Protein 4F0Z (pdb70)

B-factor: mean 23.86, std 14.65, range [5.5, 105.27]

Foldseek 3Di:
DPDDDPVDDDQDADAAEPPRQAPPVRAGPLVVLLVNVQSVHHHAQVNLLVLLQLLLVLLLPAFLAAEAEDQAKEAEAAAQQSQLVVVVCVQQDPLVPHAYEYQENLHFLHLRSSSSSSSLSSSCNNCVPRYAYAYALCQADVNCVVTQVCLSCPVRPRNVSVVSSRQSNLSGHAWYCYNVAEIEGAADFAPQPQEVVSSRPDNSNDGDDQDDGSNQRRHEHADPCAVNDPDPPQWDADPPRRGHTHGHNCNLLNSCVSHVHQEYEYENDDDQAQKDFADGRPVHSGGHYMYGHSHACRSVNSNGWHWMWGQHPNDTDTGTDHGDDGDDADPSNDDVCNVCVVVVVVVVVVVVVVVVD/DPLVVLFVDDPVVLVVLVVVVVVLPPPPPQWHALVSVCVDVVCPLPLQSQLLQQVLPPVRPRTHGSSSVSNSCRLVPPPHDPVSVLVVVVSSQCNVPPQKRALVSNLVSVCSVCPVVDDSVRSSVVSQVLQVVLVPPPPRIAGSVSSCVVCVPVD/DDDDDDDDDDDDDDDDDDDADPVDDGDDDD

GO terms:
  GO:0005515 protein binding (F, IPI)
  GO:0033192 calmodulin-dependent protein phosphatase activity (F, IDA)
  GO:0110062 negative regulation of angiotensin-activated signaling pathway (P, IDA)
  GO:0005737 cytoplasm (C, IDA)
  GO:0005886 plasma membrane (C, IDA)
  GO:0019897 extrinsic component of plasma membrane (C, IC)
  GO:0045785 positive regulation of cell adhesion (P, IMP)
  GO:0030335 positive regulation of cell migration (P, IMP)
  GO:0033173 calcineurin-NFAT signaling cascade (P, IMP)
  GO:0051117 ATPase binding (F, IPI)
  GO:0004722 protein serine/threonine phosphatase activity (F, IDA)
  GO:0051592 response to calcium ion (P, IDA)
  GO:0006470 protein dephosphorylation (P, IDA)
  GO:0004722 protein serine/threonine phosphatase activity (F, EXP)
  GO:0005654 nucleoplasm (C, TAS)
  GO:0005829 cytosol (C, TAS)
  GO:0045944 positive regulation of transcription by RNA polymerase II (P, IDA)
  GO:0005955 calcineurin complex (C, IDA)
  GO:0033173 calcineurin-NFAT signaling cascade (P, IDA)
  GO:0042060 wound healing (P, TAS)

Structure (mmCIF, N/CA/C/O backbone):
data_4F0Z
#
_entry.id   4F0Z
#
_cell.length_a   72.691
_cell.length_b   48.976
_cell.length_c   82.442
_cell.angle_alpha   90.00
_cell.angle_beta   104.37
_cell.angle_gamma   90.00
#
_symmetry.space_group_name_H-M   'P 1 21 1'
#
loop_
_entity.id
_entity.type
_entity.pdbx_description
1 polymer 'Serine/threonine-protein phosphatase 2B catalytic subunit alpha isoform'
2 polymer 'Calcineurin subunit B type 1'
3 polymer 'Ankyrin repeat domain-containing protein A238L'
4 non-polymer GLYCEROL
5 non-polymer 'CALCIUM ION'
6 water water
#
loop_
_atom_site.group_PDB
_atom_site.id
_atom_site.type_symbol
_atom_site.label_atom_id
_atom_site.label_alt_id
_atom_site.label_comp_id
_atom_site.label_asym_id
_atom_site.label_entity_id
_atom_site.label_seq_id
_atom_site.pdbx_PDB_ins_code
_atom_site.Cartn_x
_atom_site.Cartn_y
_atom_site.Cartn_z
_atom_site.occupancy
_atom_site.B_iso_or_equiv
_atom_site.auth_seq_id
_atom_site.auth_comp_id
_atom_site.auth_asym_id
_atom_site.auth_atom_id
_atom_site.pdbx_PDB_model_num
ATOM 1 N N . THR A 1 16 ? 31.049 59.833 78.519 1.00 60.64 14 THR A N 1
ATOM 2 C CA . THR A 1 16 ? 30.794 58.845 79.560 1.00 55.30 14 THR A CA 1
ATOM 3 C C . THR A 1 16 ? 31.975 58.783 80.524 1.00 43.95 14 THR A C 1
ATOM 4 O O . THR A 1 16 ? 32.839 59.659 80.505 1.00 41.82 14 THR A O 1
ATOM 14 N N . ASP A 1 17 ? 32.008 57.756 81.371 1.00 33.09 15 ASP A N 1
ATOM 15 C CA . ASP A 1 17 ? 33.114 57.586 82.307 1.00 25.71 15 ASP A CA 1
ATOM 16 C C . ASP A 1 17 ? 33.939 56.342 81.970 1.00 21.03 15 ASP A C 1
ATOM 17 O O . ASP A 1 17 ? 34.723 55.852 82.787 1.00 20.53 15 ASP A O 1
ATOM 26 N N . ARG A 1 18 ? 33.778 55.863 80.744 1.00 19.73 16 ARG A N 1
ATOM 27 C CA . ARG A 1 18 ? 34.524 54.705 80.258 1.00 19.57 16 ARG A CA 1
ATOM 28 C C . ARG A 1 18 ? 36.027 54.971 80.296 1.00 20.27 16 ARG A C 1
ATOM 29 O O . ARG A 1 18 ? 36.497 55.995 79.804 1.00 24.95 16 ARG A O 1
ATOM 50 N N . VAL A 1 19 ? 36.776 54.036 80.870 1.00 14.88 17 VAL A N 1
ATOM 51 C CA . VAL A 1 19 ? 38.160 54.289 81.251 1.00 15.10 17 VAL A CA 1
ATOM 52 C C . VAL A 1 19 ? 39.143 54.067 80.098 1.00 17.85 17 VAL A C 1
ATOM 53 O O . VAL A 1 19 ? 40.053 54.872 79.900 1.00 20.95 17 VAL A O 1
ATOM 66 N N . VAL A 1 20 ? 38.957 52.987 79.343 1.00 17.10 18 VAL A N 1
ATOM 67 C CA . VAL A 1 20 ? 39.925 52.587 78.311 1.00 15.77 18 VAL A CA 1
ATOM 68 C C . VAL A 1 20 ? 39.398 52.796 76.887 1.00 15.94 18 VAL A C 1
ATOM 69 O O . VAL A 1 20 ? 38.661 51.966 76.380 1.00 19.20 18 VAL A O 1
ATOM 82 N N . LYS A 1 21 ? 39.781 53.891 76.233 1.00 16.67 19 LYS A N 1
ATOM 83 C CA . LYS A 1 21 ? 39.370 54.117 74.836 1.00 18.78 19 LYS A CA 1
ATOM 84 C C . LYS A 1 21 ? 40.313 53.456 73.833 1.00 21.48 19 LYS A C 1
ATOM 85 O O . LYS A 1 21 ? 40.122 53.576 72.621 1.00 21.33 19 LYS A O 1
ATOM 104 N N . ALA A 1 22 ? 41.329 52.766 74.337 1.00 19.60 20 ALA A N 1
ATOM 105 C CA . ALA A 1 22 ? 42.302 52.092 73.483 1.00 22.57 20 ALA A CA 1
ATOM 106 C C . ALA A 1 22 ? 41.750 50.814 72.840 1.00 19.71 20 ALA A C 1
ATOM 107 O O . ALA A 1 22 ? 42.456 50.152 72.057 1.00 16.30 20 ALA A O 1
ATOM 114 N N . VAL A 1 23 ? 40.517 50.443 73.195 1.00 15.94 21 VAL A N 1
ATOM 115 C CA . VAL A 1 23 ? 39.812 49.376 72.494 1.00 13.70 21 VAL A CA 1
ATOM 116 C C . VAL A 1 23 ? 38.455 49.888 72.040 1.00 15.97 21 VAL A C 1
ATOM 117 O O . VAL A 1 23 ? 37.841 50.699 72.724 1.00 16.60 21 VAL A O 1
ATOM 130 N N . PRO A 1 24 ? 37.980 49.404 70.888 1.00 16.48 22 PRO A N 1
ATOM 131 C CA . PRO A 1 24 ? 36.677 49.860 70.400 1.00 18.19 22 PRO A CA 1
ATOM 132 C C . PRO A 1 24 ? 35.525 49.372 71.283 1.00 19.59 22 PRO A C 1
ATOM 133 O O . PRO A 1 24 ? 35.629 48.318 71.917 1.00 15.55 22 PRO A O 1
ATOM 144 N N . PHE A 1 25 ? 34.455 50.159 71.341 1.00 20.18 23 PHE A N 1
ATOM 145 C CA . PHE A 1 25 ? 33.250 49.758 72.047 1.00 17.39 23 PHE A CA 1
ATOM 146 C C . PHE A 1 25 ? 32.325 49.144 71.006 1.00 13.62 23 PHE A C 1
ATOM 147 O O . PHE A 1 25 ? 31.976 49.797 70.013 1.00 15.13 23 PHE A O 1
ATOM 164 N N . PRO A 1 26 ? 31.953 47.873 71.189 1.00 14.50 24 PRO A N 1
ATOM 165 C CA . PRO A 1 26 ? 31.150 47.230 70.144 1.00 12.03 24 PRO A CA 1
ATOM 166 C C . PRO A 1 26 ? 29.778 47.896 69.951 1.00 13.23 24 PRO A C 1
ATOM 167 O O . PRO A 1 26 ? 29.183 48.389 70.911 1.00 12.49 24 PRO A O 1
ATOM 178 N N . PRO A 1 27 ? 29.278 47.901 68.710 1.00 10.80 25 PRO A N 1
ATOM 179 C CA . PRO A 1 27 ? 27.932 48.429 68.443 1.00 14.02 25 PRO A CA 1
ATOM 180 C C . PRO A 1 27 ? 26.863 47.580 69.123 1.00 14.62 25 PRO A C 1
ATOM 181 O O . PRO A 1 27 ? 26.977 46.354 69.135 1.00 17.65 25 PRO A O 1
ATOM 192 N N . SER A 1 28 ? 25.863 48.226 69.715 1.00 13.42 26 SER A N 1
ATOM 193 C CA . SER A 1 28 ? 24.755 47.496 70.329 1.00 15.86 26 SER A CA 1
ATOM 194 C C . SER A 1 28 ? 23.594 47.299 69.346 1.00 15.11 26 SER A C 1
ATOM 195 O O . SER A 1 28 ? 22.785 46.381 69.504 1.00 15.16 26 SER A O 1
ATOM 203 N N . HIS A 1 29 ? 23.512 48.156 68.335 1.00 13.81 27 HIS A N 1
ATOM 204 C CA . HIS A 1 29 ? 22.497 48.012 67.297 1.00 14.89 27 HIS A CA 1
ATOM 205 C C . HIS A 1 29 ? 22.584 46.655 66.591 1.00 14.85 27 HIS A C 1
ATOM 206 O O . HIS A 1 29 ? 23.654 46.246 66.132 1.00 14.56 27 HIS A O 1
ATOM 221 N N . ARG A 1 30 ? 21.451 45.966 66.501 1.00 14.81 28 ARG A N 1
ATOM 222 C CA . ARG A 1 30 ? 21.384 44.705 65.774 1.00 14.69 28 ARG A CA 1
ATOM 223 C C . ARG A 1 30 ? 20.934 44.964 64.337 1.00 16.28 28 ARG A C 1
ATOM 224 O O . ARG A 1 30 ? 19.874 45.538 64.107 1.00 15.81 28 ARG A O 1
ATOM 245 N N . LEU A 1 31 ? 21.745 44.546 63.371 1.00 11.52 29 LEU A N 1
ATOM 246 C CA . LEU A 1 31 ? 21.446 44.816 61.977 1.00 12.06 29 LEU A CA 1
ATOM 247 C C . LEU A 1 31 ? 20.110 44.206 61.579 1.00 14.50 29 LEU A C 1
ATOM 248 O O . LEU A 1 31 ? 19.821 43.051 61.897 1.00 13.32 29 LEU A O 1
ATOM 264 N N . THR A 1 32 ? 19.300 44.994 60.873 1.00 14.73 30 THR A N 1
ATOM 265 C CA . THR A 1 32 ? 17.998 44.542 60.399 1.00 14.75 30 THR A CA 1
ATOM 266 C C . THR A 1 32 ? 18.093 43.897 59.022 1.00 14.04 30 THR A C 1
ATOM 267 O O . THR A 1 32 ? 19.135 43.950 58.364 1.00 15.41 30 THR A O 1
ATOM 278 N N . ALA A 1 33 ? 16.991 43.301 58.582 1.00 16.08 31 ALA A N 1
ATOM 279 C CA . ALA A 1 33 ? 16.938 42.659 57.277 1.00 19.09 31 ALA A CA 1
ATOM 280 C C . ALA A 1 33 ? 17.231 43.665 56.168 1.00 19.79 31 ALA A C 1
ATOM 281 O O . ALA A 1 33 ? 17.933 43.353 55.210 1.00 20.35 31 ALA A O 1
ATOM 288 N N . LYS A 1 34 ? 16.699 44.874 56.312 1.00 19.25 32 LYS A N 1
ATOM 289 C CA . LYS A 1 34 ? 16.921 45.940 55.336 1.00 24.30 32 LYS A CA 1
ATOM 290 C C . LYS A 1 34 ? 18.394 46.334 55.242 1.00 22.68 32 LYS A C 1
ATOM 291 O O . LYS A 1 34 ? 18.884 46.706 54.169 1.00 21.54 32 LYS A O 1
ATOM 310 N N . GLU A 1 35 ? 19.104 46.248 56.361 1.00 18.76 33 GLU A N 1
ATOM 311 C CA . GLU A 1 35 ? 20.519 46.592 56.383 1.00 18.14 33 GLU A CA 1
ATOM 312 C C . GLU A 1 35 ? 21.414 45.473 55.857 1.00 21.39 33 GLU A C 1
ATOM 313 O O . GLU A 1 35 ? 22.491 45.740 55.324 1.00 22.94 33 GLU A O 1
ATOM 325 N N . VAL A 1 36 ? 20.975 44.224 56.002 1.00 19.84 34 VAL A N 1
ATOM 326 C CA . VAL A 1 36 ? 21.804 43.071 55.641 1.00 16.26 34 VAL A CA 1
ATOM 327 C C . VAL A 1 36 ? 21.535 42.554 54.216 1.00 19.48 34 VAL A C 1
ATOM 328 O O . VAL A 1 36 ? 22.441 42.043 53.549 1.00 19.95 34 VAL A O 1
ATOM 341 N N . PHE A 1 37 ? 20.297 42.678 53.748 1.00 16.67 35 PHE A N 1
ATOM 342 C CA . PHE A 1 37 ? 19.929 42.138 52.439 1.00 18.98 35 PHE A CA 1
ATOM 343 C C . PHE A 1 37 ? 19.513 43.247 51.499 1.00 21.62 35 PHE A C 1
ATOM 344 O O . PHE A 1 37 ? 18.688 44.098 51.856 1.00 20.35 35 PHE A O 1
ATOM 361 N N . ASP A 1 38 ? 20.063 43.243 50.289 1.00 21.29 36 ASP A N 1
ATOM 362 C CA . ASP A 1 38 ? 19.658 44.253 49.327 1.00 22.40 36 ASP A CA 1
ATOM 363 C C . ASP A 1 38 ? 18.283 43.892 48.764 1.00 26.32 36 ASP A C 1
ATOM 364 O O . ASP A 1 38 ? 17.714 42.850 49.110 1.00 24.00 36 ASP A O 1
ATOM 373 N N . ASN A 1 39 ? 17.741 44.767 47.926 1.00 27.36 37 ASN A N 1
ATOM 374 C CA . ASN A 1 39 ? 16.372 44.612 47.436 1.00 34.13 37 ASN A CA 1
ATOM 375 C C . ASN A 1 39 ? 16.133 43.313 46.680 1.00 32.11 37 ASN A C 1
ATOM 376 O O . ASN A 1 39 ? 14.990 42.882 46.527 1.00 36.27 37 ASN A O 1
ATOM 387 N N . ASP A 1 40 ? 17.209 42.697 46.202 1.00 24.67 38 ASP A N 1
ATOM 388 C CA . ASP A 1 40 ? 17.112 41.477 45.413 1.00 24.95 38 ASP A CA 1
ATOM 389 C C . ASP A 1 40 ? 17.468 40.227 46.216 1.00 25.44 38 ASP A C 1
ATOM 390 O O . ASP A 1 40 ? 17.654 39.150 45.649 1.00 25.67 38 ASP A O 1
ATOM 399 N N . GLY A 1 41 ? 17.558 40.370 47.535 1.00 22.97 39 GLY A N 1
ATOM 400 C CA . GLY A 1 41 ? 17.814 39.228 48.392 1.00 22.34 39 GLY A CA 1
ATOM 401 C C . GLY A 1 41 ? 19.280 38.871 48.534 1.00 20.83 39 GLY A C 1
ATOM 402 O O . GLY A 1 41 ? 19.615 37.849 49.126 1.00 23.73 39 GLY A O 1
ATOM 406 N N . LYS A 1 42 ? 20.166 39.707 48.003 1.00 20.16 40 LYS A N 1
ATOM 407 C CA . LYS A 1 42 ? 21.597 39.445 48.105 1.00 19.40 40 LYS A CA 1
ATOM 408 C C . LYS A 1 42 ? 22.129 39.951 49.444 1.00 20.77 40 LYS A C 1
ATOM 409 O O . LYS A 1 42 ? 21.870 41.091 49.820 1.00 20.85 40 LYS A O 1
ATOM 428 N N . PRO A 1 43 ? 22.865 39.101 50.181 1.00 19.31 41 PRO A N 1
ATOM 429 C CA . PRO A 1 43 ? 23.504 39.590 51.406 1.00 17.34 41 PRO A CA 1
ATOM 430 C C . PRO A 1 43 ? 24.534 40.659 51.090 1.00 16.72 41 PRO A C 1
ATOM 431 O O . PRO A 1 43 ? 25.289 40.533 50.122 1.00 17.34 41 PRO A O 1
ATOM 442 N N . ARG A 1 44 ? 24.551 41.716 51.891 1.00 16.24 42 ARG A N 1
ATOM 443 C CA . ARG A 1 44 ? 25.556 42.759 51.769 1.00 15.85 42 ARG A CA 1
ATOM 444 C C . ARG A 1 44 ? 26.736 42.309 52.604 1.00 16.50 42 ARG A C 1
ATOM 445 O O . ARG A 1 44 ? 26.833 42.614 53.791 1.00 14.06 42 ARG A O 1
ATOM 466 N N . VAL A 1 45 ? 27.624 41.543 51.990 1.00 17.58 43 VAL A N 1
ATOM 467 C CA . VAL A 1 45 ? 28.671 40.901 52.767 1.00 17.46 43 VAL A CA 1
ATOM 468 C C . VAL A 1 45 ? 29.704 41.898 53.294 1.00 17.29 43 VAL A C 1
ATOM 469 O O . VAL A 1 45 ? 30.331 41.643 54.320 1.00 17.27 43 VAL A O 1
ATOM 482 N N . ASP A 1 46 ? 29.862 43.042 52.635 1.00 16.36 44 ASP A N 1
ATOM 483 C CA . ASP A 1 46 ? 30.793 44.050 53.136 1.00 18.27 44 ASP A CA 1
ATOM 484 C C . ASP A 1 46 ? 30.304 44.673 54.455 1.00 16.58 44 ASP A C 1
ATOM 485 O O . ASP A 1 46 ? 31.093 44.870 55.380 1.00 14.72 44 ASP A O 1
ATOM 494 N N . ILE A 1 47 ? 29.012 44.976 54.553 1.00 15.98 45 ILE A N 1
ATOM 495 C CA A ILE A 1 47 ? 28.407 45.472 55.789 0.50 16.11 45 ILE A CA 1
ATOM 496 C CA B ILE A 1 47 ? 28.504 45.509 55.815 0.50 15.01 45 ILE A CA 1
ATOM 497 C C . ILE A 1 47 ? 28.513 44.413 56.878 1.00 13.09 45 ILE A C 1
ATOM 498 O O . ILE A 1 47 ? 28.829 44.690 58.032 1.00 11.83 45 ILE A O 1
ATOM 528 N N . LEU A 1 48 ? 28.217 43.176 56.499 1.00 14.36 46 LEU A N 1
ATOM 529 C CA A LEU A 1 48 ? 28.295 42.049 57.434 0.49 14.27 46 LEU A CA 1
ATOM 530 C CA B LEU A 1 48 ? 28.279 42.068 57.442 0.51 14.23 46 LEU A CA 1
ATOM 531 C C . LEU A 1 48 ? 29.701 41.892 57.985 1.00 13.11 46 LEU A C 1
ATOM 532 O O . LEU A 1 48 ? 29.905 41.763 59.196 1.00 12.33 46 LEU A O 1
ATOM 562 N N . LYS A 1 49 ? 30.687 41.882 57.089 1.00 12.31 47 LYS A N 1
ATOM 563 C CA . LYS A 1 49 ? 32.067 41.764 57.510 1.00 12.02 47 LYS A CA 1
ATOM 564 C C . LYS A 1 49 ? 32.407 42.857 58.515 1.00 11.82 47 LYS A C 1
ATOM 565 O O . LYS A 1 49 ? 32.969 42.586 59.578 1.00 12.06 47 LYS A O 1
ATOM 584 N N . ALA A 1 50 ? 32.090 44.106 58.180 1.00 11.35 48 ALA A N 1
ATOM 585 C CA . ALA A 1 50 ? 32.480 45.215 59.059 1.00 10.78 48 ALA A CA 1
ATOM 586 C C . ALA A 1 50 ? 31.794 45.143 60.430 1.00 10.13 48 ALA A C 1
ATOM 587 O O . ALA A 1 50 ? 32.417 45.387 61.468 1.00 9.67 48 ALA A O 1
ATOM 594 N N . HIS A 1 51 ? 30.507 44.803 60.430 1.00 10.81 49 HIS A N 1
ATOM 595 C CA . HIS A 1 51 ? 29.730 44.759 61.666 1.00 8.76 49 HIS A CA 1
ATOM 596 C C . HIS A 1 51 ? 30.219 43.614 62.553 1.00 10.38 49 HIS A C 1
ATOM 597 O O . HIS A 1 51 ? 30.444 43.801 63.747 1.00 9.80 49 HIS A O 1
ATOM 612 N N . LEU A 1 52 ? 30.419 42.441 61.956 1.00 12.40 50 LEU A N 1
ATOM 613 C CA . LEU A 1 52 ? 30.883 41.281 62.716 1.00 8.67 50 LEU A CA 1
ATOM 614 C C . LEU A 1 52 ? 32.291 41.484 63.271 1.00 11.11 50 LEU A C 1
ATOM 615 O O . LEU A 1 52 ? 32.579 41.070 64.394 1.00 10.16 50 LEU A O 1
ATOM 631 N N . MET A 1 53 ? 33.162 42.154 62.511 1.00 9.81 51 MET A N 1
ATOM 632 C CA . MET A 1 53 ? 34.526 42.413 62.980 1.00 8.80 51 MET A CA 1
ATOM 633 C C . MET A 1 53 ? 34.512 43.355 64.183 1.00 9.42 51 MET A C 1
ATOM 634 O O . MET A 1 53 ? 35.433 43.340 65.003 1.00 11.95 51 MET A O 1
ATOM 648 N N . LYS A 1 54 ? 33.454 44.157 64.295 1.00 8.10 52 LYS A N 1
ATOM 649 C CA . LYS A 1 54 ? 33.264 45.011 65.461 1.00 6.93 52 LYS A CA 1
ATOM 650 C C . LYS A 1 54 ? 32.552 44.308 66.623 1.00 9.58 52 LYS A C 1
ATOM 651 O O . LYS A 1 54 ? 32.208 44.953 67.618 1.00 12.34 52 LYS A O 1
ATOM 670 N N . GLU A 1 55 ? 32.342 42.998 66.492 1.00 9.80 53 GLU A N 1
ATOM 671 C CA . GLU A 1 55 ? 31.552 42.201 67.441 1.00 9.03 53 GLU A CA 1
ATOM 672 C C . GLU A 1 55 ? 30.089 42.634 67.498 1.00 10.24 53 GLU A C 1
ATOM 673 O O . GLU A 1 55 ? 29.402 42.419 68.495 1.00 13.68 53 GLU A O 1
ATOM 685 N N . GLY A 1 56 ? 29.609 43.229 66.415 1.00 9.88 54 GLY A N 1
ATOM 686 C CA . GLY A 1 56 ? 28.211 43.573 66.303 1.00 10.43 54 GLY A CA 1
ATOM 687 C C . GLY A 1 56 ? 27.389 42.334 66.023 1.00 12.23 54 GLY A C 1
ATOM 688 O O . GLY A 1 56 ? 27.879 41.359 65.431 1.00 13.51 54 GLY A O 1
ATOM 692 N N . ARG A 1 57 ? 26.120 42.391 66.414 1.00 11.52 55 ARG A N 1
ATOM 693 C CA . ARG A 1 57 ? 25.196 41.295 66.178 1.00 10.97 55 ARG A CA 1
ATOM 694 C C . ARG A 1 57 ? 24.121 41.655 65.160 1.00 12.28 55 ARG A C 1
ATOM 695 O O . ARG A 1 57 ? 23.869 42.824 64.882 1.00 12.70 55 ARG A O 1
ATOM 716 N N . LEU A 1 58 ? 23.492 40.625 64.610 1.00 13.76 56 LEU A N 1
ATOM 717 C CA . LEU A 1 58 ? 22.339 40.795 63.753 1.00 14.02 56 LEU A CA 1
ATOM 718 C C . LEU A 1 58 ? 21.077 40.615 64.579 1.00 13.89 56 LEU A C 1
ATOM 719 O O . LEU A 1 58 ? 21.111 40.009 65.649 1.00 11.21 56 LEU A O 1
ATOM 735 N N . GLU A 1 59 ? 19.951 41.125 64.094 1.00 13.50 57 GLU A N 1
ATOM 736 C CA . GLU A 1 59 ? 18.679 40.703 64.657 1.00 13.85 57 GLU A CA 1
ATOM 737 C C . GLU A 1 59 ? 18.594 39.186 64.509 1.00 13.79 57 GLU A C 1
ATOM 738 O O . GLU A 1 59 ? 19.086 38.606 63.531 1.00 13.89 57 GLU A O 1
ATOM 750 N N . GLU A 1 60 ? 17.993 38.527 65.486 1.00 14.59 58 GLU A N 1
ATOM 751 C CA . GLU A 1 60 ? 17.948 37.070 65.476 1.00 15.06 58 GLU A CA 1
ATOM 752 C C . GLU A 1 60 ? 17.267 36.544 64.206 1.00 13.54 58 GLU A C 1
ATOM 753 O O . GLU A 1 60 ? 17.729 35.582 63.590 1.00 12.65 58 GLU A O 1
ATOM 765 N N . SER A 1 61 ? 16.195 37.203 63.784 1.00 13.29 59 SER A N 1
ATOM 766 C CA . SER A 1 61 ? 15.469 36.767 62.602 1.00 15.41 59 SER A CA 1
ATOM 767 C C . SER A 1 61 ? 16.353 36.849 61.357 1.00 12.81 59 SER A C 1
ATOM 768 O O . SER A 1 61 ? 16.190 36.069 60.425 1.00 15.52 59 SER A O 1
ATOM 776 N N . VAL A 1 62 ? 17.288 37.791 61.347 1.00 13.16 60 VAL A N 1
ATOM 777 C CA . VAL A 1 62 ? 18.191 37.967 60.208 1.00 10.97 60 VAL A CA 1
ATOM 778 C C . VAL A 1 62 ? 19.252 36.874 60.202 1.00 10.69 60 VAL A C 1
ATOM 779 O O . VAL A 1 62 ? 19.559 36.288 59.157 1.00 10.98 60 VAL A O 1
ATOM 792 N N . ALA A 1 63 ? 19.796 36.574 61.373 1.00 12.78 61 ALA A N 1
ATOM 793 C CA . ALA A 1 63 ? 20.743 35.470 61.497 1.00 12.34 61 ALA A CA 1
ATOM 794 C C . ALA A 1 63 ? 20.072 34.175 61.067 1.00 9.96 61 ALA A C 1
ATOM 795 O O . ALA A 1 63 ? 20.661 33.378 60.339 1.00 11.71 61 ALA A O 1
ATOM 802 N N . LEU A 1 64 ? 18.846 33.943 61.528 1.00 9.48 62 LEU A N 1
ATOM 803 C CA . LEU A 1 64 ? 18.120 32.730 61.148 1.00 11.60 62 LEU A CA 1
ATOM 804 C C . LEU A 1 64 ? 17.920 32.663 59.633 1.00 14.12 62 LEU A C 1
ATOM 805 O O . LEU A 1 64 ? 18.044 31.603 59.019 1.00 12.74 62 LEU A O 1
ATOM 821 N N . ARG A 1 65 ? 17.634 33.806 59.022 1.00 12.83 63 ARG A N 1
ATOM 822 C CA . ARG A 1 65 ? 17.457 33.853 57.572 1.00 12.51 63 ARG A CA 1
ATOM 823 C C . ARG A 1 65 ? 18.738 33.484 56.808 1.00 12.55 63 ARG A C 1
ATOM 824 O O . ARG A 1 65 ? 18.688 32.716 55.858 1.00 13.32 63 ARG A O 1
ATOM 845 N N . ILE A 1 66 ? 19.881 34.032 57.212 1.00 12.58 64 ILE A N 1
ATOM 846 C CA . ILE A 1 66 ? 21.156 33.662 56.606 1.00 8.13 64 ILE A CA 1
ATOM 847 C C . ILE A 1 66 ? 21.429 32.161 56.753 1.00 9.03 64 ILE A C 1
ATOM 848 O O . ILE A 1 66 ? 21.804 31.488 55.788 1.00 10.73 64 ILE A O 1
ATOM 864 N N . ILE A 1 67 ? 21.212 31.631 57.952 1.00 9.27 65 ILE A N 1
ATOM 865 C CA . ILE A 1 67 ? 21.547 30.239 58.221 1.00 10.45 65 ILE A CA 1
ATOM 866 C C . ILE A 1 67 ? 20.649 29.323 57.398 1.00 12.17 65 ILE A C 1
ATOM 867 O O . ILE A 1 67 ? 21.123 28.386 56.749 1.00 11.48 65 ILE A O 1
ATOM 883 N N . THR A 1 68 ? 19.355 29.624 57.384 1.00 11.34 66 THR A N 1
ATOM 884 C CA . THR A 1 68 ? 18.401 28.763 56.693 1.00 10.88 66 THR A CA 1
ATOM 885 C C . THR A 1 68 ? 18.498 28.859 55.174 1.00 11.78 66 THR A C 1
ATOM 886 O O . THR A 1 68 ? 18.356 27.844 54.480 1.00 12.26 66 THR A O 1
ATOM 897 N N . GLU A 1 69 ? 18.758 30.056 54.652 1.00 11.12 67 GLU A N 1
ATOM 898 C CA . GLU A 1 69 ? 18.962 30.213 53.213 1.00 13.40 67 GLU A CA 1
ATOM 899 C C . GLU A 1 69 ? 20.221 29.471 52.757 1.00 13.65 67 GLU A C 1
ATOM 900 O O . GLU A 1 69 ? 20.218 28.802 51.717 1.00 11.27 67 GLU A O 1
ATOM 912 N N . GLY A 1 70 ? 21.300 29.581 53.529 1.00 11.33 68 GLY A N 1
ATOM 913 C CA . GLY A 1 70 ? 22.502 28.829 53.222 1.00 13.26 68 GLY A CA 1
ATOM 914 C C . GLY A 1 70 ? 22.230 27.329 53.232 1.00 13.91 68 GLY A C 1
ATOM 915 O O . GLY A 1 70 ? 22.659 26.598 52.336 1.00 13.07 68 GLY A O 1
ATOM 919 N N . ALA A 1 71 ? 21.531 26.869 54.262 1.00 10.66 69 ALA A N 1
ATOM 920 C CA . ALA A 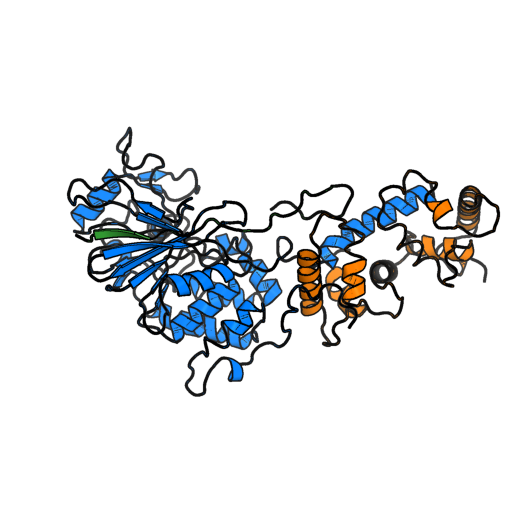1 71 ? 21.167 25.455 54.382 1.00 11.68 69 ALA A CA 1
ATOM 921 C C . ALA A 1 71 ? 20.395 24.971 53.143 1.00 13.62 69 ALA A C 1
ATOM 922 O O . ALA A 1 71 ? 20.612 23.860 52.657 1.00 11.35 69 ALA A O 1
ATOM 929 N N . SER A 1 72 ? 19.490 25.801 52.634 1.00 14.40 70 SER A N 1
ATOM 930 C CA . SER A 1 72 ? 18.688 25.408 51.479 1.00 16.05 70 SER A CA 1
ATOM 931 C C . SER A 1 72 ? 19.557 25.151 50.261 1.00 15.13 70 SER A C 1
ATOM 932 O O . SER A 1 72 ? 19.279 24.250 49.461 1.00 15.63 70 SER A O 1
ATOM 940 N N . ILE A 1 73 ? 20.601 25.953 50.111 1.00 12.57 71 ILE A N 1
ATOM 941 C CA . ILE A 1 73 ? 21.532 25.790 49.002 1.00 13.49 71 ILE A CA 1
ATOM 942 C C . ILE A 1 73 ? 22.369 24.525 49.206 1.00 12.60 71 ILE A C 1
ATOM 943 O O . ILE A 1 73 ? 22.513 23.701 48.296 1.00 11.56 71 ILE A O 1
ATOM 959 N N . LEU A 1 74 ? 22.895 24.358 50.418 1.00 9.81 72 LEU A N 1
ATOM 960 C CA . LEU A 1 74 ? 23.716 23.182 50.745 1.00 8.56 72 LEU A CA 1
ATOM 961 C C . LEU A 1 74 ? 22.948 21.884 50.553 1.00 10.44 72 LEU A C 1
ATOM 962 O O . LEU A 1 74 ? 23.500 20.881 50.097 1.00 12.76 72 LEU A O 1
ATOM 978 N N . ARG A 1 75 ? 21.673 21.915 50.912 1.00 13.43 73 ARG A N 1
ATOM 979 C CA . ARG A 1 75 ? 20.808 20.745 50.835 1.00 15.03 73 ARG A CA 1
ATOM 980 C C . ARG A 1 75 ? 20.666 20.222 49.403 1.00 18.73 73 ARG A C 1
ATOM 981 O O . ARG A 1 75 ? 20.451 19.022 49.208 1.00 22.35 73 ARG A O 1
ATOM 1002 N N . GLN A 1 76 ? 20.815 21.102 48.409 1.00 15.03 74 GLN A N 1
ATOM 1003 C CA . GLN A 1 76 ? 20.710 20.704 47.011 1.00 18.11 74 GLN A CA 1
ATOM 1004 C C . GLN A 1 76 ? 22.013 20.141 46.446 1.00 17.05 74 GLN A C 1
ATOM 1005 O O . GLN A 1 76 ? 22.023 19.599 45.343 1.00 17.33 74 GLN A O 1
ATOM 1019 N N . GLU A 1 77 ? 23.108 20.283 47.186 1.00 12.78 75 GLU A N 1
ATOM 1020 C CA . GLU A 1 77 ? 24.398 19.824 46.708 1.00 11.38 75 GLU A CA 1
ATOM 1021 C C . GLU A 1 77 ? 24.579 18.333 46.955 1.00 11.37 75 GLU A C 1
ATOM 1022 O O . GLU A 1 77 ? 23.935 17.762 47.828 1.00 13.20 75 GLU A O 1
ATOM 1034 N N . LYS A 1 78 ? 25.433 17.705 46.155 1.00 13.27 76 LYS A N 1
ATOM 1035 C CA . LYS A 1 78 ? 25.720 16.281 46.305 1.00 14.49 76 LYS A CA 1
ATOM 1036 C C . LYS A 1 78 ? 26.651 16.046 47.492 1.00 10.69 76 LYS A C 1
ATOM 1037 O O . LYS A 1 78 ? 27.307 16.972 47.960 1.00 11.55 76 LYS A O 1
ATOM 1056 N N . ASN A 1 79 ? 26.696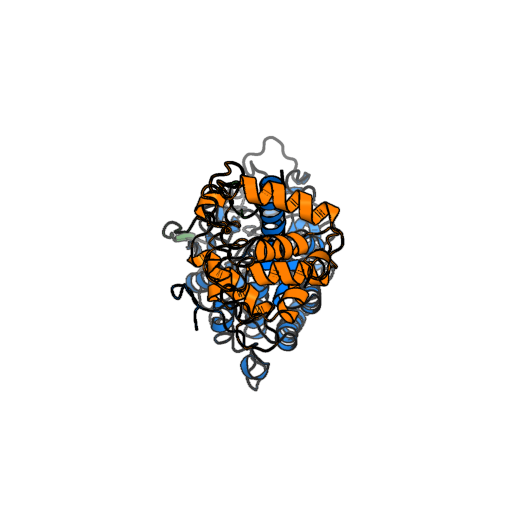 14.807 47.973 1.00 11.19 77 ASN A N 1
ATOM 1057 C CA . ASN A 1 79 ? 27.628 14.408 49.030 1.00 11.96 77 ASN A CA 1
ATOM 1058 C C . ASN A 1 79 ? 29.060 14.714 48.600 1.00 13.02 77 ASN A C 1
ATOM 1059 O O . ASN A 1 79 ? 29.887 15.173 49.397 1.00 11.75 77 ASN A O 1
ATOM 1070 N N . LEU A 1 80 ? 29.341 14.404 47.334 1.00 14.77 78 LEU A N 1
ATOM 1071 C CA . LEU A 1 80 ? 30.662 14.559 46.738 1.00 12.80 78 LEU A CA 1
ATOM 1072 C C . LEU A 1 80 ? 30.584 15.655 45.680 1.00 14.37 78 LEU A C 1
ATOM 1073 O O . LEU A 1 80 ? 29.977 15.470 44.631 1.00 14.37 78 LEU A O 1
ATOM 1089 N N . LEU A 1 81 ? 31.170 16.806 45.974 1.00 12.68 79 LEU A N 1
ATOM 1090 C CA . LEU A 1 81 ? 31.137 17.942 45.063 1.00 14.95 79 LEU A CA 1
ATOM 1091 C C . LEU A 1 81 ? 32.183 17.778 43.979 1.00 15.67 79 LEU A C 1
ATOM 1092 O O . LEU A 1 81 ? 33.243 17.228 44.233 1.00 18.20 79 LEU A O 1
ATOM 1108 N N . ASP A 1 82 ? 31.889 18.265 42.780 1.00 14.51 80 ASP A N 1
ATOM 1109 C CA . ASP A 1 82 ? 32.911 18.415 41.749 1.00 16.60 80 ASP A CA 1
ATOM 1110 C C . ASP A 1 82 ? 33.335 19.878 41.685 1.00 17.57 80 ASP A C 1
ATOM 1111 O O . ASP A 1 82 ? 32.531 20.757 41.386 1.00 17.51 80 ASP A O 1
ATOM 1120 N N . ILE A 1 83 ? 34.596 20.140 41.986 1.00 14.31 81 ILE A N 1
ATOM 1121 C CA . ILE A 1 83 ? 35.102 21.504 42.004 1.00 15.04 81 ILE A CA 1
ATOM 1122 C C . ILE A 1 83 ? 36.376 21.576 41.175 1.00 19.11 81 ILE A C 1
ATOM 1123 O O . ILE A 1 83 ? 37.316 20.836 41.414 1.00 21.07 81 ILE A O 1
ATOM 1139 N N . ASP A 1 84 ? 36.427 22.469 40.201 1.00 23.30 82 ASP A N 1
ATOM 1140 C CA . ASP A 1 84 ? 37.630 22.550 39.388 1.00 25.83 82 ASP A CA 1
ATOM 1141 C C . ASP A 1 84 ? 38.529 23.705 39.788 1.00 20.97 82 ASP A C 1
ATOM 1142 O O . ASP A 1 84 ? 38.080 24.664 40.402 1.00 22.02 82 ASP A O 1
ATOM 1151 N N . ALA A 1 85 ? 39.813 23.586 39.464 1.00 19.11 83 ALA A N 1
ATOM 1152 C CA . ALA A 1 85 ? 40.750 24.679 39.631 1.00 23.45 83 ALA A CA 1
ATOM 1153 C C . ALA A 1 85 ? 40.381 25.760 38.632 1.00 21.22 83 ALA A C 1
ATOM 1154 O O . ALA A 1 85 ? 39.767 25.472 37.603 1.00 18.77 83 ALA A O 1
ATOM 1161 N N . PRO A 1 86 ? 40.743 27.015 38.928 1.00 23.50 84 PRO A N 1
ATOM 1162 C CA . PRO A 1 86 ? 41.475 27.416 40.135 1.00 21.73 84 PRO A CA 1
ATOM 1163 C C . PRO A 1 86 ? 40.604 27.408 41.382 1.00 20.89 84 PRO A C 1
ATOM 1164 O O . PRO A 1 86 ? 39.438 27.778 41.315 1.00 20.71 84 PRO A O 1
ATOM 1175 N N . VAL A 1 87 ? 41.183 27.019 42.511 1.00 16.95 85 VAL A N 1
ATOM 1176 C CA . VAL A 1 87 ? 40.443 27.011 43.760 1.00 13.55 85 VAL A CA 1
ATOM 1177 C C . VAL A 1 87 ? 41.400 27.140 44.945 1.00 11.59 85 VAL A C 1
ATOM 1178 O O . VAL A 1 87 ? 42.538 26.648 44.915 1.00 12.62 85 VAL A O 1
ATOM 1191 N N . THR A 1 88 ? 40.936 27.838 45.975 1.00 12.61 86 THR A N 1
ATOM 1192 C CA . THR A 1 88 ? 41.652 27.924 47.236 1.00 10.58 86 THR A CA 1
ATOM 1193 C C . THR A 1 88 ? 41.009 26.998 48.249 1.00 11.08 86 THR A C 1
ATOM 1194 O O . THR A 1 88 ? 39.823 27.144 48.575 1.00 11.34 86 THR A O 1
ATOM 1205 N N . VAL A 1 89 ? 41.811 26.061 48.751 1.00 10.82 87 VAL A N 1
ATOM 1206 C CA . VAL A 1 89 ? 41.352 25.027 49.663 1.00 9.74 87 VAL A CA 1
ATOM 1207 C C . VAL A 1 89 ? 41.838 25.354 51.066 1.00 10.06 87 VAL A C 1
ATOM 1208 O O . VAL A 1 89 ? 43.020 25.646 51.274 1.00 12.76 87 VAL A O 1
ATOM 1221 N N . CYS A 1 90 ? 40.925 25.290 52.026 1.00 8.93 88 CYS A N 1
ATOM 1222 C CA . CYS A 1 90 ? 41.174 25.774 53.385 1.00 7.73 88 CYS A CA 1
ATOM 1223 C C . CYS A 1 90 ? 40.812 24.716 54.412 1.00 10.12 88 CYS A C 1
ATOM 1224 O O . CYS A 1 90 ? 39.807 24.009 54.261 1.00 9.84 88 CYS A O 1
ATOM 1232 N N . GLY A 1 91 ? 41.620 24.626 55.465 1.00 11.26 89 GLY A N 1
ATOM 1233 C CA . GLY A 1 91 ? 41.373 23.680 56.536 1.00 12.20 89 GLY A CA 1
ATOM 1234 C C . GLY A 1 91 ? 40.693 24.354 57.720 1.00 8.39 89 GLY A C 1
ATOM 1235 O O . GLY A 1 91 ? 39.999 25.364 57.564 1.00 10.39 89 GLY A O 1
ATOM 1239 N N . ASP A 1 92 ? 40.915 23.795 58.905 1.00 9.25 90 ASP A N 1
ATOM 1240 C CA . ASP A 1 92 ? 40.159 24.184 60.099 1.00 7.93 90 ASP A CA 1
ATOM 1241 C C . ASP A 1 92 ? 40.239 25.684 60.381 1.00 8.92 90 ASP A C 1
ATOM 1242 O O . ASP A 1 92 ? 41.300 26.298 60.237 1.00 9.85 90 ASP A O 1
ATOM 1251 N N . ILE A 1 93 ? 39.104 26.257 60.793 1.00 8.42 91 ILE A N 1
ATOM 1252 C CA . ILE A 1 93 ? 39.006 27.665 61.166 1.00 10.21 91 ILE A CA 1
ATOM 1253 C C . ILE A 1 93 ? 38.744 27.813 62.664 1.00 6.94 91 ILE A C 1
ATOM 1254 O O . ILE A 1 93 ? 39.230 28.741 63.310 1.00 11.12 91 ILE A O 1
ATOM 1270 N N . HIS A 1 94 ? 37.932 26.912 63.206 1.00 10.21 92 HIS A N 1
ATOM 1271 C CA . HIS A 1 94 ? 37.657 26.868 64.637 1.00 11.80 92 HIS A CA 1
ATOM 1272 C C . HIS A 1 94 ? 37.352 28.223 65.260 1.00 10.21 92 HIS A C 1
ATOM 1273 O O . HIS A 1 94 ? 37.931 28.606 66.280 1.00 7.86 92 HIS A O 1
ATOM 1288 N N . GLY A 1 95 ? 36.407 28.936 64.660 1.00 8.08 93 GLY A N 1
ATOM 1289 C CA . GLY A 1 95 ? 35.844 30.105 65.305 1.00 9.43 93 GLY A CA 1
ATOM 1290 C C . GLY A 1 95 ? 36.760 31.303 65.370 1.00 7.31 93 GLY A C 1
ATOM 1291 O O . GLY A 1 95 ? 36.435 32.276 66.057 1.00 9.47 93 GLY A O 1
ATOM 1295 N N . GLN A 1 96 ? 37.880 31.249 64.646 1.00 7.58 94 GLN A N 1
ATOM 1296 C CA . GLN A 1 96 ? 38.863 32.335 64.674 1.00 8.94 94 GLN A CA 1
ATOM 1297 C C . GLN A 1 96 ? 38.540 33.333 63.571 1.00 8.95 94 GLN A C 1
ATOM 1298 O O . GLN A 1 96 ? 39.253 33.447 62.553 1.00 8.74 94 GLN A O 1
ATOM 1312 N N . PHE A 1 97 ? 37.459 34.071 63.799 1.00 8.27 95 PHE A N 1
ATOM 1313 C CA . PHE A 1 97 ? 36.886 34.948 62.797 1.00 8.48 95 PHE A CA 1
ATOM 1314 C C . PHE A 1 97 ? 37.893 35.964 62.284 1.00 9.16 95 PHE A C 1
ATOM 1315 O O . PHE A 1 97 ? 37.888 36.302 61.110 1.00 10.14 95 PHE A O 1
ATOM 1332 N N . PHE A 1 98 ? 38.747 36.464 63.169 1.00 9.57 96 PHE A N 1
ATOM 1333 C CA . PHE A 1 98 ? 39.678 37.519 62.785 1.00 9.23 96 PHE A CA 1
ATOM 1334 C C . PHE A 1 98 ? 40.824 36.984 61.951 1.00 11.35 96 PHE A C 1
ATOM 1335 O O . PHE A 1 98 ? 41.429 37.721 61.191 1.00 12.60 96 PHE A O 1
ATOM 1352 N N . ASP A 1 99 ? 41.069 35.682 62.058 1.00 9.25 97 ASP A N 1
ATOM 1353 C CA . ASP A 1 99 ? 41.994 35.004 61.160 1.00 9.37 97 ASP A CA 1
ATOM 1354 C C . ASP A 1 99 ? 41.322 34.624 59.844 1.00 10.61 97 ASP A C 1
ATOM 1355 O O . ASP A 1 99 ? 41.958 34.607 58.792 1.00 9.32 97 ASP A O 1
ATOM 1364 N N . LEU A 1 100 ? 40.030 34.331 59.885 1.00 8.56 98 LEU A N 1
ATOM 1365 C CA . LEU A 1 100 ? 39.303 34.077 58.647 1.00 8.83 98 LEU A CA 1
ATOM 1366 C C . LEU A 1 100 ? 39.376 35.326 57.763 1.00 9.75 98 LEU A C 1
ATOM 1367 O O . LEU A 1 100 ? 39.455 35.216 56.545 1.00 10.66 98 LEU A O 1
ATOM 1383 N N . MET A 1 101 ? 39.380 36.511 58.377 1.00 11.09 99 MET A N 1
ATOM 1384 C CA . MET A 1 101 ? 39.438 37.747 57.599 1.00 12.47 99 MET A CA 1
ATOM 1385 C C . MET A 1 101 ? 40.768 37.831 56.836 1.00 14.48 99 MET A C 1
ATOM 1386 O O . MET A 1 101 ? 40.797 38.196 55.658 1.00 13.73 99 MET A O 1
ATOM 1400 N N . LYS A 1 102 ? 41.859 37.461 57.499 1.00 13.02 100 LYS A N 1
ATOM 1401 C CA . LYS A 1 102 ? 43.165 37.440 56.847 1.00 11.60 100 LYS A CA 1
ATOM 1402 C C . LYS A 1 102 ? 43.243 36.331 55.795 1.00 13.88 100 LYS A C 1
ATOM 1403 O O . LYS A 1 102 ? 43.852 36.513 54.734 1.00 12.81 100 LYS A O 1
ATOM 1422 N N . LEU A 1 103 ? 42.630 35.186 56.097 1.00 11.35 101 LEU A N 1
ATOM 1423 C CA . LEU A 1 103 ? 42.578 34.056 55.175 1.00 11.18 101 LEU A CA 1
ATOM 1424 C C . LEU A 1 103 ? 42.082 34.487 53.787 1.00 10.62 101 LEU A C 1
ATOM 1425 O O . LEU A 1 103 ? 42.676 34.133 52.764 1.00 11.11 101 LEU A O 1
ATOM 1441 N N . PHE A 1 104 ? 41.009 35.268 53.738 1.00 9.73 102 PHE A N 1
ATOM 1442 C CA . PHE A 1 104 ? 40.477 35.696 52.446 1.00 10.23 102 PHE A CA 1
ATOM 1443 C C . PHE A 1 104 ? 41.419 36.670 51.731 1.00 15.39 102 PHE A C 1
ATOM 1444 O O . PHE A 1 104 ? 41.465 36.693 50.503 1.00 15.42 102 PHE A O 1
ATOM 1461 N N . GLU A 1 105 ? 42.182 37.455 52.488 1.00 15.28 103 GLU A N 1
ATOM 1462 C CA . GLU A 1 105 ? 43.186 38.339 51.882 1.00 15.13 103 GLU A CA 1
ATOM 1463 C C . GLU A 1 105 ? 44.323 37.541 51.262 1.00 17.57 103 GLU A C 1
ATOM 1464 O O . GLU A 1 105 ? 44.848 37.900 50.199 1.00 18.08 103 GLU A O 1
ATOM 1476 N N . VAL A 1 106 ? 44.686 36.436 51.904 1.00 13.69 104 VAL A N 1
ATOM 1477 C CA . VAL A 1 106 ? 45.747 35.569 51.401 1.00 15.70 104 VAL A CA 1
ATOM 1478 C C . VAL A 1 106 ? 45.272 34.695 50.226 1.00 14.30 104 VAL A C 1
ATOM 1479 O O . VAL A 1 106 ? 46.014 34.465 49.260 1.00 14.64 104 VAL A O 1
ATOM 1492 N N . GLY A 1 107 ? 44.039 34.210 50.304 1.00 14.42 105 GLY A N 1
ATOM 1493 C CA . GLY A 1 107 ? 43.534 33.258 49.330 1.00 17.06 105 GLY A CA 1
ATOM 1494 C C . GLY A 1 107 ? 42.891 33.870 48.092 1.00 19.04 105 GLY A C 1
ATOM 1495 O O . GLY A 1 107 ? 42.720 33.179 47.080 1.00 17.80 105 GLY A O 1
ATOM 1499 N N . GLY A 1 108 ? 42.527 35.150 48.177 1.00 17.74 106 GLY A N 1
ATOM 1500 C CA . GLY A 1 108 ? 41.851 35.852 47.095 1.00 18.44 106 GLY A CA 1
ATOM 1501 C C . GLY A 1 108 ? 40.410 36.174 47.457 1.00 16.68 106 GLY A C 1
ATOM 1502 O O . GLY A 1 108 ? 39.784 35.426 48.204 1.00 14.77 106 GLY A O 1
ATOM 1506 N N . SER A 1 109 ? 39.873 37.275 46.937 1.00 19.29 107 SER A N 1
ATOM 1507 C CA . SER A 1 109 ? 38.477 37.642 47.223 1.00 21.34 107 SER A CA 1
ATOM 1508 C C . SER A 1 109 ? 37.481 36.609 46.702 1.00 16.20 107 SER A C 1
ATOM 1509 O O . SER A 1 109 ? 37.589 36.156 45.577 1.00 15.68 107 SER A O 1
ATOM 1517 N N . PRO A 1 110 ? 36.484 36.243 47.519 1.00 16.35 108 PRO A N 1
ATOM 1518 C CA . PRO A 1 110 ? 35.528 35.243 47.031 1.00 15.37 108 PRO A CA 1
ATOM 1519 C C . PRO A 1 110 ? 34.710 35.743 45.843 1.00 17.36 108 PRO A C 1
ATOM 1520 O O . PRO A 1 110 ? 34.058 34.944 45.183 1.00 20.32 108 PRO A O 1
ATOM 1531 N N . ALA A 1 111 ? 34.750 37.042 45.563 1.00 20.08 109 ALA A N 1
ATOM 1532 C CA . ALA A 1 111 ? 34.023 37.572 44.409 1.00 20.38 109 ALA A CA 1
ATOM 1533 C C . ALA A 1 111 ? 34.623 37.060 43.108 1.00 22.96 109 ALA A C 1
ATOM 1534 O O . ALA A 1 111 ? 33.953 37.030 42.080 1.00 25.74 109 ALA A O 1
ATOM 1541 N N . ASN A 1 112 ? 35.890 36.664 43.150 1.00 21.55 110 ASN A N 1
ATOM 1542 C CA . ASN A 1 112 ? 36.582 36.219 41.942 1.00 22.02 110 ASN A CA 1
ATOM 1543 C C . ASN A 1 112 ? 37.502 35.020 42.183 1.00 22.46 110 ASN A C 1
ATOM 1544 O O . ASN A 1 112 ? 38.416 34.758 41.406 1.00 25.05 110 ASN A O 1
ATOM 1555 N N . THR A 1 113 ? 37.237 34.281 43.256 1.00 19.38 111 THR A N 1
ATOM 1556 C CA . THR A 1 113 ? 38.053 33.144 43.633 1.00 17.87 111 THR A CA 1
ATOM 1557 C C . THR A 1 113 ? 37.140 32.005 44.080 1.00 16.22 111 THR A C 1
ATOM 1558 O O . THR A 1 113 ? 36.270 32.217 44.919 1.00 16.36 111 THR A O 1
ATOM 1569 N N . ARG A 1 114 ? 37.321 30.815 43.518 1.00 13.62 112 ARG A N 1
ATOM 1570 C CA . ARG A 1 114 ? 36.611 29.633 44.011 1.00 14.73 112 ARG A CA 1
ATOM 1571 C C . ARG A 1 114 ? 37.226 29.194 45.331 1.00 12.77 112 ARG A C 1
ATOM 1572 O O . ARG A 1 114 ? 38.447 29.189 45.478 1.00 12.16 112 ARG A O 1
ATOM 1593 N N . TYR A 1 115 ? 36.378 28.814 46.284 1.00 11.77 113 TYR A N 1
ATOM 1594 C CA . TYR A 1 115 ? 36.834 28.367 47.593 1.00 10.22 113 TYR A CA 1
ATOM 1595 C C . TYR A 1 115 ? 36.282 27.000 47.933 1.00 10.33 113 TYR A C 1
ATOM 1596 O O . TYR A 1 115 ? 35.161 26.670 47.571 1.00 10.91 113 TYR A O 1
ATOM 1614 N N . LEU A 1 116 ? 37.107 26.203 48.605 1.00 8.80 114 LEU A N 1
ATOM 1615 C CA . LEU A 1 116 ? 36.680 24.964 49.246 1.00 9.79 114 LEU A CA 1
ATOM 1616 C C . LEU A 1 116 ? 37.184 24.954 50.678 1.00 11.13 114 LEU A C 1
ATOM 1617 O O . LEU A 1 116 ? 38.393 24.977 50.926 1.00 9.44 114 LEU A O 1
ATOM 1633 N N . PHE A 1 117 ? 36.252 24.936 51.626 1.00 7.90 115 PHE A N 1
ATOM 1634 C CA . PHE A 1 117 ? 36.586 24.822 53.042 1.00 8.10 115 PHE A CA 1
ATOM 1635 C C . PHE A 1 117 ? 36.319 23.397 53.481 1.00 9.42 115 PHE A C 1
ATOM 1636 O O . PHE A 1 117 ? 35.294 22.819 53.116 1.00 7.83 115 PHE A O 1
ATOM 1653 N N . LEU A 1 118 ? 37.231 22.839 54.265 1.00 9.17 116 LEU A N 1
ATOM 1654 C CA . LEU A 1 118 ? 37.153 21.425 54.638 1.00 6.43 116 LEU A CA 1
ATOM 1655 C C . LEU A 1 118 ? 36.492 21.153 55.992 1.00 9.42 116 LEU A C 1
ATOM 1656 O O . LEU A 1 118 ? 36.555 20.025 56.498 1.00 11.18 116 LEU A O 1
ATOM 1672 N N . GLY A 1 119 ? 35.861 22.163 56.578 1.00 8.14 117 GLY A N 1
ATOM 1673 C CA . GLY A 1 119 ? 35.069 21.979 57.776 1.00 7.79 117 GLY A CA 1
ATOM 1674 C C . GLY A 1 119 ? 35.717 22.555 59.022 1.00 9.16 117 GLY A C 1
ATOM 1675 O O . GLY A 1 119 ? 36.730 23.255 58.949 1.00 9.88 117 GLY A O 1
ATOM 1679 N N . ASP A 1 120 ? 35.120 22.252 60.172 1.00 8.58 118 ASP A N 1
ATOM 1680 C CA . ASP A 1 120 ? 35.546 22.790 61.468 1.00 7.29 118 ASP A CA 1
ATOM 1681 C C . ASP A 1 120 ? 35.550 24.329 61.470 1.00 8.90 118 ASP A C 1
ATOM 1682 O O . ASP A 1 120 ? 36.593 24.982 61.648 1.00 9.46 118 ASP A O 1
ATOM 1691 N N . TYR A 1 121 ? 34.355 24.883 61.276 1.00 6.86 119 TYR A N 1
ATOM 1692 C CA . TYR A 1 121 ? 34.101 26.318 61.343 1.00 5.50 119 TYR A CA 1
ATOM 1693 C C . TYR A 1 121 ? 33.978 26.788 62.775 1.00 8.52 119 TYR A C 1
ATOM 1694 O O . TYR A 1 121 ? 34.234 27.958 63.070 1.00 8.20 119 TYR A O 1
ATOM 1712 N N . VAL A 1 122 ? 33.573 25.879 63.663 1.00 8.25 120 VAL A N 1
ATOM 1713 C CA . VAL A 1 122 ? 33.176 26.255 65.010 1.00 9.34 120 VAL A CA 1
ATOM 1714 C C . VAL A 1 122 ? 33.977 25.539 66.088 1.00 12.03 120 VAL A C 1
ATOM 1715 O O . VAL A 1 122 ? 34.744 24.624 65.796 1.00 10.92 120 VAL A O 1
ATOM 1728 N N . ASP A 1 123 ? 33.766 25.994 67.325 1.00 12.20 121 ASP A N 1
ATOM 1729 C CA . ASP A 1 123 ? 34.406 25.493 68.547 1.00 11.22 121 ASP A CA 1
ATOM 1730 C C . ASP A 1 123 ? 35.835 26.006 68.708 1.00 10.35 121 ASP A C 1
ATOM 1731 O O . ASP A 1 123 ? 36.491 26.343 67.737 1.00 9.52 121 ASP A O 1
ATOM 1740 N N . ARG A 1 124 ? 36.280 26.063 69.959 1.00 8.85 122 ARG A N 1
ATOM 1741 C CA . ARG A 1 124 ? 37.623 26.517 70.345 1.00 9.83 122 ARG A CA 1
ATOM 1742 C C . ARG A 1 124 ? 37.751 28.037 70.287 1.00 10.87 122 ARG A C 1
ATOM 1743 O O . ARG A 1 124 ? 37.949 28.680 71.310 1.00 13.68 122 ARG A O 1
ATOM 1764 N N . GLY A 1 125 ? 37.603 28.615 69.105 1.00 8.22 123 GLY A N 1
ATOM 1765 C CA . GLY A 1 125 ? 37.531 30.054 68.980 1.00 8.39 123 GLY A CA 1
ATOM 1766 C C . GLY A 1 125 ? 36.163 30.579 69.393 1.00 9.22 123 GLY A C 1
ATOM 1767 O O . GLY A 1 125 ? 35.142 29.907 69.197 1.00 8.44 123 GLY A O 1
ATOM 1771 N N . TYR A 1 126 ? 36.144 31.792 69.939 1.00 9.20 124 TYR A N 1
ATOM 1772 C CA . TYR A 1 126 ? 34.921 32.358 70.511 1.00 9.89 124 TYR A CA 1
ATOM 1773 C C . TYR A 1 126 ? 34.179 33.299 69.551 1.00 9.23 124 TYR A C 1
ATOM 1774 O O . TYR A 1 126 ? 33.359 34.116 69.990 1.00 9.55 124 TYR A O 1
ATOM 1792 N N . PHE A 1 127 ? 34.484 33.186 68.255 1.00 8.03 125 PHE A N 1
ATOM 1793 C CA . PHE A 1 127 ? 33.760 33.900 67.210 1.00 7.62 125 PHE A CA 1
ATOM 1794 C C . PHE A 1 127 ? 33.225 32.915 66.174 1.00 10.54 125 PHE A C 1
ATOM 1795 O O . PHE A 1 127 ? 33.230 33.181 64.966 1.00 9.24 125 PHE A O 1
ATOM 1812 N N . SER A 1 128 ? 32.745 31.773 66.662 1.00 10.67 126 SER A N 1
ATOM 1813 C CA . SER A 1 128 ? 32.232 30.718 65.793 1.00 8.50 126 SER A CA 1
ATOM 1814 C C . SER A 1 128 ? 30.971 31.136 65.048 1.00 9.22 126 SER A C 1
ATOM 1815 O O . SER A 1 128 ? 30.800 30.787 63.879 1.00 9.38 126 SER A O 1
ATOM 1823 N N . ILE A 1 129 ? 30.075 31.864 65.711 1.00 8.02 127 ILE A N 1
ATOM 1824 C CA . ILE A 1 129 ? 28.822 32.216 65.045 1.00 8.53 127 ILE A CA 1
ATOM 1825 C C . ILE A 1 129 ? 29.089 33.268 63.969 1.00 8.29 127 ILE A C 1
ATOM 1826 O O . ILE A 1 129 ? 28.433 33.289 62.930 1.00 8.80 127 ILE A O 1
ATOM 1842 N N . GLU A 1 130 ? 30.097 34.107 64.189 1.00 10.34 128 GLU A N 1
ATOM 1843 C CA . GLU A 1 130 ? 30.493 35.085 63.172 1.00 9.98 128 GLU A CA 1
ATOM 1844 C C . GLU A 1 130 ? 31.064 34.362 61.951 1.00 10.14 128 GLU A C 1
ATOM 1845 O O . GLU A 1 130 ? 30.763 34.727 60.806 1.00 9.37 128 GLU A O 1
ATOM 1857 N N . CYS A 1 131 ? 31.890 33.340 62.183 1.00 7.29 129 CYS A N 1
ATOM 1858 C CA . CYS A 1 131 ? 32.377 32.521 61.076 1.00 9.22 129 CYS A CA 1
ATOM 1859 C C . CYS A 1 131 ? 31.222 31.903 60.286 1.00 9.21 129 CYS A C 1
ATOM 1860 O O . CYS A 1 131 ? 31.219 31.957 59.063 1.00 8.10 129 CYS A O 1
ATOM 1868 N N . VAL A 1 132 ? 30.255 31.309 60.980 1.00 9.06 130 VAL A N 1
ATOM 1869 C CA . VAL A 1 132 ? 29.131 30.661 60.309 1.00 7.34 130 VAL A CA 1
ATOM 1870 C C . VAL A 1 132 ? 28.298 31.665 59.540 1.00 7.00 130 VAL A C 1
ATOM 1871 O O . VAL A 1 132 ? 27.975 31.455 58.371 1.00 7.86 130 VAL A O 1
ATOM 1884 N N . LEU A 1 133 ? 27.957 32.775 60.176 1.00 8.14 131 LEU A N 1
ATOM 1885 C CA . LEU A 1 133 ? 27.115 33.757 59.509 1.00 8.37 131 LEU A CA 1
ATOM 1886 C C . LEU A 1 133 ? 27.797 34.326 58.257 1.00 8.62 131 LEU A C 1
ATOM 1887 O O . LEU A 1 133 ? 27.170 34.506 57.217 1.00 10.76 131 LEU A O 1
ATOM 1903 N N . TYR A 1 134 ? 29.084 34.631 58.350 1.00 7.09 132 TYR A N 1
ATOM 1904 C CA . TYR A 1 134 ? 29.774 35.235 57.229 1.00 8.18 132 TYR A CA 1
ATOM 1905 C C . TYR A 1 134 ? 29.947 34.231 56.077 1.00 8.60 132 TYR A C 1
ATOM 1906 O O . TYR A 1 134 ? 29.695 34.570 54.929 1.00 9.98 132 TYR A O 1
ATOM 1924 N N . LEU A 1 135 ? 30.370 33.009 56.391 1.00 9.36 133 LEU A N 1
ATOM 1925 C CA . LEU A 1 135 ? 30.541 31.982 55.368 1.00 8.16 133 LEU A CA 1
ATOM 1926 C C . LEU A 1 135 ? 29.206 31.607 54.720 1.00 8.90 133 LEU A C 1
ATOM 1927 O O . LEU A 1 135 ? 29.148 31.409 53.506 1.00 10.20 133 LEU A O 1
ATOM 1943 N N . TRP A 1 136 ? 28.144 31.521 55.520 1.00 9.88 134 TRP A N 1
ATOM 1944 C CA . TRP A 1 136 ? 26.823 31.231 54.973 1.00 8.81 134 TRP A CA 1
ATOM 1945 C C . TRP A 1 136 ? 26.352 32.375 54.076 1.00 10.98 134 TRP A C 1
ATOM 1946 O O . TRP A 1 136 ? 25.765 32.132 53.024 1.00 12.54 134 TRP A O 1
ATOM 1967 N N . ALA A 1 137 ? 26.605 33.618 54.478 1.00 8.03 135 ALA A N 1
ATOM 1968 C CA . ALA A 1 137 ? 26.269 34.755 53.628 1.00 10.35 135 ALA A CA 1
ATOM 1969 C C . ALA A 1 137 ? 27.022 34.689 52.300 1.00 12.18 135 ALA A C 1
ATOM 1970 O O . ALA A 1 137 ? 26.461 34.970 51.231 1.00 11.35 135 ALA A O 1
ATOM 1977 N N . LEU A 1 138 ? 28.300 34.328 52.365 1.00 8.90 136 LEU A N 1
ATOM 1978 C CA . LEU A 1 138 ? 29.100 34.188 51.159 1.00 11.83 136 LEU A CA 1
ATOM 1979 C C . LEU A 1 138 ? 28.574 33.050 50.281 1.00 12.73 136 LEU A C 1
ATOM 1980 O O . LEU A 1 138 ? 28.615 33.147 49.052 1.00 12.17 136 LEU A O 1
ATOM 1996 N N . LYS A 1 139 ? 28.096 31.974 50.907 1.00 10.64 137 LYS A N 1
ATOM 1997 C CA . LYS A 1 139 ? 27.534 30.848 50.159 1.00 8.76 137 LYS A CA 1
ATOM 1998 C C . LYS A 1 139 ? 26.281 31.282 49.394 1.00 11.50 137 LYS A C 1
ATOM 1999 O O . LYS A 1 139 ? 26.087 30.897 48.239 1.00 13.01 137 LYS A O 1
ATOM 2018 N N . ILE A 1 140 ? 25.450 32.102 50.033 1.00 9.46 138 ILE A N 1
ATOM 2019 C CA . ILE A 1 140 ? 24.242 32.625 49.403 1.00 10.16 138 ILE A CA 1
ATOM 2020 C C . ILE A 1 140 ? 24.601 33.500 48.208 1.00 12.79 138 ILE A C 1
ATOM 2021 O O . ILE A 1 140 ? 23.966 33.434 47.147 1.00 14.10 138 ILE A O 1
ATOM 2037 N N . LEU A 1 141 ? 25.628 34.323 48.387 1.00 12.88 139 LEU A N 1
ATOM 2038 C CA . LEU A 1 141 ? 26.055 35.262 47.361 1.00 13.81 139 LEU A CA 1
ATOM 2039 C C . LEU A 1 141 ? 26.782 34.563 46.216 1.00 14.98 139 LEU A C 1
ATOM 2040 O O . LEU A 1 141 ? 26.618 34.938 45.051 1.00 14.89 139 LEU A O 1
ATOM 2056 N N . TYR A 1 142 ? 27.577 33.550 46.551 1.00 10.88 140 TYR A N 1
ATOM 2057 C CA . TYR A 1 142 ? 28.430 32.871 45.582 1.00 13.68 140 TYR A CA 1
ATOM 2058 C C . TYR A 1 142 ? 28.183 31.365 45.614 1.00 14.20 140 TYR A C 1
ATOM 2059 O O . TYR A 1 142 ? 29.100 30.582 45.911 1.00 16.63 140 TYR A O 1
ATOM 2077 N N . PRO A 1 143 ? 26.942 30.944 45.322 1.00 12.20 141 PRO A N 1
ATOM 2078 C CA . PRO A 1 143 ? 26.563 29.541 45.520 1.00 13.56 141 PRO A CA 1
ATOM 2079 C C . PRO A 1 143 ? 27.331 28.555 44.644 1.00 15.09 141 PRO A C 1
ATOM 2080 O O . PRO A 1 143 ? 27.465 27.389 45.036 1.00 18.14 141 PRO A O 1
ATOM 2091 N N . LYS A 1 144 ? 27.850 29.015 43.507 1.00 14.32 142 LYS A N 1
ATOM 2092 C CA . LYS A 1 144 ? 28.551 28.133 42.572 1.00 17.13 142 LYS A CA 1
ATOM 2093 C C . LYS A 1 144 ? 30.082 28.205 42.630 1.00 17.37 142 LYS A C 1
ATOM 2094 O O . LYS A 1 144 ? 30.766 27.508 41.870 1.00 17.97 142 LYS A O 1
ATOM 2113 N N . THR A 1 145 ? 30.625 29.031 43.523 1.00 16.38 143 THR A N 1
ATOM 2114 C CA . THR A 1 145 ? 32.072 29.190 43.613 1.00 14.85 143 THR A CA 1
ATOM 2115 C C . THR A 1 145 ? 32.652 29.041 45.025 1.00 12.66 143 THR A C 1
ATOM 2116 O O . THR A 1 145 ? 33.840 28.787 45.177 1.00 15.16 143 THR A O 1
ATOM 2127 N N . LEU A 1 146 ? 31.823 29.194 46.052 1.00 10.89 144 LEU A N 1
ATOM 2128 C CA . LEU A 1 146 ? 32.281 29.017 47.421 1.00 12.37 144 LEU A CA 1
ATOM 2129 C C . LEU A 1 146 ? 31.649 27.761 47.989 1.00 11.05 144 LEU A C 1
ATOM 2130 O O . LEU A 1 146 ? 30.428 27.643 48.026 1.00 12.39 144 LEU A O 1
ATOM 2146 N N . PHE A 1 147 ? 32.489 26.827 48.424 1.00 9.22 145 PHE A N 1
ATOM 2147 C CA . PHE A 1 147 ? 32.018 25.527 48.873 1.00 11.68 145 PHE A CA 1
ATOM 2148 C C . PHE A 1 147 ? 32.479 25.204 50.292 1.00 10.08 145 PHE A C 1
ATOM 2149 O O . PHE A 1 147 ? 33.591 25.552 50.704 1.00 11.08 145 PHE A O 1
ATOM 2166 N N . LEU A 1 148 ? 31.590 24.535 51.024 1.00 8.78 146 LEU A N 1
ATOM 2167 C CA . LEU A 1 148 ? 31.764 24.231 52.431 1.00 10.37 146 LEU A CA 1
ATOM 2168 C C . LEU A 1 148 ? 31.504 22.747 52.642 1.00 8.25 146 LEU A C 1
ATOM 2169 O O . LEU A 1 148 ? 30.432 22.236 52.266 1.00 9.22 146 LEU A O 1
ATOM 2185 N N . LEU A 1 149 ? 32.474 22.056 53.238 1.00 7.22 147 LEU A N 1
ATOM 2186 C CA . LEU A 1 149 ? 32.304 20.678 53.672 1.00 9.61 147 LEU A CA 1
ATOM 2187 C C . LEU A 1 149 ? 32.080 20.597 55.163 1.00 7.41 147 LEU A C 1
ATOM 2188 O O . LEU A 1 149 ? 32.339 21.550 55.907 1.00 8.86 147 LEU A O 1
ATOM 2204 N N . ARG A 1 150 ? 31.608 19.442 55.597 1.00 8.89 148 ARG A N 1
ATOM 2205 C CA . ARG A 1 150 ? 31.382 19.192 57.007 1.00 7.53 148 ARG A CA 1
ATOM 2206 C C . ARG A 1 150 ? 32.660 18.703 57.671 1.00 6.39 148 ARG A C 1
ATOM 2207 O O . ARG A 1 150 ? 33.369 17.848 57.132 1.00 10.02 148 ARG A O 1
ATOM 2228 N N . GLY A 1 151 ? 32.945 19.238 58.852 1.00 7.89 149 GLY A N 1
ATOM 2229 C CA . GLY A 1 151 ? 34.004 18.710 59.696 1.00 8.05 149 GLY A CA 1
ATOM 2230 C C . GLY A 1 151 ? 33.418 18.012 60.910 1.00 8.43 149 GLY A C 1
ATOM 2231 O O . GLY A 1 151 ? 32.206 18.021 61.110 1.00 8.99 149 GLY A O 1
ATOM 2235 N N . ASN A 1 152 ? 34.253 17.403 61.744 1.00 7.17 150 ASN A N 1
ATOM 2236 C CA . ASN A 1 152 ? 33.701 16.645 62.855 1.00 7.42 150 ASN A CA 1
ATOM 2237 C C . ASN A 1 152 ? 33.063 17.527 63.930 1.00 7.39 150 ASN A C 1
ATOM 2238 O O . ASN A 1 152 ? 32.259 17.042 64.716 1.00 10.45 150 ASN A O 1
ATOM 2249 N N . HIS A 1 153 ? 33.422 18.809 63.975 1.00 7.02 151 HIS A N 1
ATOM 2250 C CA . HIS A 1 153 ? 32.814 19.728 64.932 1.00 8.08 151 HIS A CA 1
ATOM 2251 C C . HIS A 1 153 ? 31.445 20.256 64.491 1.00 10.61 151 HIS A C 1
ATOM 2252 O O . HIS A 1 153 ? 30.722 20.829 65.300 1.00 9.56 151 HIS A O 1
ATOM 2267 N N . GLU A 1 154 ? 31.085 20.070 63.226 1.00 8.49 152 GLU A N 1
ATOM 2268 C CA . GLU A 1 154 ? 29.780 20.519 62.755 1.00 7.13 152 GLU A CA 1
ATOM 2269 C C . GLU A 1 154 ? 28.712 19.493 63.121 1.00 7.18 152 GLU A C 1
ATOM 2270 O O . GLU A 1 154 ? 28.105 18.849 62.253 1.00 6.98 152 GLU A O 1
ATOM 2282 N N . CYS A 1 155 ? 28.491 19.342 64.422 1.00 8.93 153 CYS A N 1
ATOM 2283 C CA . CYS A 1 155 ? 27.467 18.431 64.913 1.00 11.06 153 CYS A CA 1
ATOM 2284 C C . CYS A 1 155 ? 26.996 18.849 66.301 1.00 11.23 153 CYS A C 1
ATOM 2285 O O . CYS A 1 155 ? 27.583 19.729 66.926 1.00 9.16 153 CYS A O 1
ATOM 2293 N N . ARG A 1 156 ? 25.910 18.234 66.755 1.00 8.16 154 ARG A N 1
ATOM 2294 C CA . ARG A 1 156 ? 25.340 18.521 68.066 1.00 8.41 154 ARG A CA 1
ATOM 2295 C C . ARG A 1 156 ? 26.265 18.050 69.193 1.00 10.39 154 ARG A C 1
ATOM 2296 O O . ARG A 1 156 ? 26.475 18.752 70.175 1.00 12.03 154 ARG A O 1
ATOM 2317 N N . HIS A 1 157 ? 26.809 16.850 69.046 1.00 10.21 155 HIS A N 1
ATOM 2318 C CA . HIS A 1 157 ? 27.590 16.234 70.113 1.00 14.38 155 HIS A CA 1
ATOM 2319 C C . HIS A 1 157 ? 28.779 17.109 70.527 1.00 12.69 155 HIS A C 1
ATOM 2320 O O . HIS A 1 157 ? 28.949 17.413 71.696 1.00 15.51 155 HIS A O 1
ATOM 2335 N N . LEU A 1 158 ? 29.599 17.523 69.569 1.00 10.03 156 LEU A N 1
ATOM 2336 C CA . LEU A 1 158 ? 30.778 18.305 69.900 1.00 8.47 156 LEU A CA 1
ATOM 2337 C C . LEU A 1 158 ? 30.440 19.745 70.304 1.00 9.44 156 LEU A C 1
ATOM 2338 O O . LEU A 1 158 ? 31.087 20.312 71.177 1.00 11.87 156 LEU A O 1
ATOM 2354 N N . THR A 1 159 ? 29.436 20.340 69.669 1.00 9.54 157 THR A N 1
ATOM 2355 C CA . THR A 1 159 ? 29.135 21.750 69.926 1.00 7.95 157 THR A CA 1
ATOM 2356 C C . THR A 1 159 ? 28.495 21.958 71.314 1.00 9.08 157 THR A C 1
ATOM 2357 O O . THR A 1 159 ? 28.561 23.054 71.886 1.00 9.14 157 THR A O 1
ATOM 2368 N N . GLU A 1 160 ? 27.877 20.915 71.852 1.00 10.58 158 GLU A N 1
ATOM 2369 C CA . GLU A 1 160 ? 27.359 20.967 73.216 1.00 13.17 158 GLU A CA 1
ATOM 2370 C C . GLU A 1 160 ? 28.477 20.719 74.235 1.00 15.26 158 GLU A C 1
ATOM 2371 O O . GLU A 1 160 ? 28.426 21.219 75.358 1.00 19.39 158 GLU A O 1
ATOM 2383 N N . TYR A 1 161 ? 29.498 19.968 73.839 1.00 14.63 159 TYR A N 1
ATOM 2384 C CA . TYR A 1 161 ? 30.627 19.672 74.733 1.00 15.17 159 TYR A CA 1
ATOM 2385 C C . TYR A 1 161 ? 31.603 20.853 74.769 1.00 15.39 159 TYR A C 1
ATOM 2386 O O . TYR A 1 161 ? 32.034 21.309 75.834 1.00 16.56 159 TYR A O 1
ATOM 2404 N N . PHE A 1 162 ? 31.941 21.346 73.586 1.00 9.10 160 PHE A N 1
ATOM 2405 C CA . PHE A 1 162 ? 32.771 22.535 73.457 1.00 10.36 160 PHE A CA 1
ATOM 2406 C C . PHE A 1 162 ? 31.861 23.764 73.598 1.00 15.24 160 PHE A C 1
ATOM 2407 O O . PHE A 1 162 ? 30.808 23.670 74.226 1.00 18.00 160 PHE A O 1
ATOM 2424 N N . THR A 1 163 ? 32.228 24.910 73.033 1.00 11.69 161 THR A N 1
ATOM 2425 C CA . THR A 1 163 ? 31.538 26.137 73.423 1.00 10.04 161 THR A CA 1
ATOM 2426 C C . THR A 1 163 ? 30.544 26.730 72.417 1.00 9.04 161 THR A C 1
ATOM 2427 O O . THR A 1 163 ? 29.943 27.763 72.705 1.00 12.60 161 THR A O 1
ATOM 2438 N N . PHE A 1 164 ? 30.340 26.101 71.262 1.00 11.07 162 PHE A N 1
ATOM 2439 C CA . PHE A 1 164 ? 29.479 26.725 70.250 1.00 8.30 162 PHE A CA 1
ATOM 2440 C C . PHE A 1 164 ? 28.040 26.894 70.732 1.00 8.35 162 PHE A C 1
ATOM 2441 O O . PHE A 1 164 ? 27.414 27.916 70.464 1.00 8.60 162 PHE A O 1
ATOM 2458 N N . LYS A 1 165 ? 27.519 25.917 71.462 1.00 11.42 163 LYS A N 1
ATOM 2459 C CA . LYS A 1 165 ? 26.124 26.004 71.885 1.00 10.74 163 LYS A CA 1
ATOM 2460 C C . LYS A 1 165 ? 25.974 27.163 72.872 1.00 11.10 163 LYS A C 1
ATOM 2461 O O . LYS A 1 165 ? 25.022 27.943 72.796 1.00 11.49 163 LYS A O 1
ATOM 2480 N N . GLN A 1 166 ? 26.935 27.284 73.787 1.00 10.91 164 GLN A N 1
ATOM 2481 C CA . GLN A 1 166 ? 26.911 28.370 74.759 1.00 10.10 164 GLN A CA 1
ATOM 2482 C C . GLN A 1 166 ? 27.083 29.704 74.036 1.00 11.73 164 GLN A C 1
ATOM 2483 O O . GLN A 1 166 ? 26.452 30.686 74.391 1.00 13.17 164 GLN A O 1
ATOM 2497 N N . GLU A 1 167 ? 27.939 29.732 73.014 1.00 7.69 165 GLU A N 1
ATOM 2498 C CA . GLU A 1 167 ? 28.169 30.955 72.248 1.00 8.26 165 GLU A CA 1
ATOM 2499 C C . GLU A 1 167 ? 26.861 31.452 71.633 1.00 10.68 165 GLU A C 1
ATOM 2500 O O . GLU A 1 167 ? 26.518 32.641 71.719 1.00 10.73 165 GLU A O 1
ATOM 2512 N N . CYS A 1 168 ? 26.131 30.533 71.007 1.00 10.15 166 CYS A N 1
ATOM 2513 C CA . CYS A 1 168 ? 24.840 30.864 70.433 1.00 10.38 166 CYS A CA 1
ATOM 2514 C C . CYS A 1 168 ? 23.870 31.348 71.504 1.00 10.28 166 CYS A C 1
ATOM 2515 O O . CYS A 1 168 ? 23.123 32.294 71.268 1.00 12.07 166 CYS A O 1
ATOM 2523 N N . LYS A 1 169 ? 23.873 30.689 72.663 1.00 9.74 167 LYS A N 1
ATOM 2524 C CA . LYS A 1 169 ? 22.966 31.041 73.760 1.00 11.34 167 LYS A CA 1
ATOM 2525 C C . LYS A 1 169 ? 23.176 32.482 74.228 1.00 14.13 167 LYS A C 1
ATOM 2526 O O . LYS A 1 169 ? 22.207 33.220 74.485 1.00 13.71 167 LYS A O 1
ATOM 2545 N N . ILE A 1 170 ? 24.437 32.875 74.357 1.00 14.05 168 ILE A N 1
ATOM 2546 C CA . ILE A 1 170 ? 24.781 34.192 74.908 1.00 14.51 168 ILE A CA 1
ATOM 2547 C C . ILE A 1 170 ? 24.635 35.303 73.872 1.00 14.08 168 ILE A C 1
ATOM 2548 O O . ILE A 1 170 ? 24.135 36.397 74.178 1.00 15.27 168 ILE A O 1
ATOM 2564 N N . LYS A 1 171 ? 25.036 35.031 72.638 1.00 11.10 169 LYS A N 1
ATOM 2565 C CA . LYS A 1 171 ? 25.001 36.057 71.604 1.00 12.03 169 LYS A CA 1
ATOM 2566 C C . LYS A 1 171 ? 23.650 36.159 70.913 1.00 13.67 169 LYS A C 1
ATOM 2567 O O . LYS A 1 171 ? 23.208 37.254 70.550 1.00 16.65 169 LYS A O 1
ATOM 2586 N N . TYR A 1 172 ? 23.002 35.012 70.733 1.00 12.82 170 TYR A N 1
ATOM 2587 C CA . TYR A 1 172 ? 21.726 34.931 70.042 1.00 11.69 170 TYR A CA 1
ATOM 2588 C C . TYR A 1 172 ? 20.745 34.148 70.920 1.00 13.01 170 TYR A C 1
ATOM 2589 O O . TYR A 1 172 ? 20.372 34.605 72.004 1.00 13.60 170 TYR A O 1
ATOM 2607 N N . SER A 1 173 ? 20.347 32.968 70.474 1.00 10.61 171 SER A N 1
ATOM 2608 C CA . SER A 1 173 ? 19.595 32.056 71.309 1.00 11.53 171 SER A CA 1
ATOM 2609 C C . SER A 1 173 ? 19.759 30.641 70.781 1.00 11.09 171 SER A C 1
ATOM 2610 O O . SER A 1 173 ? 20.367 30.424 69.722 1.00 11.69 171 SER A O 1
ATOM 2618 N N . GLU A 1 174 ? 19.208 29.674 71.507 1.00 8.65 172 GLU A N 1
ATOM 2619 C CA . GLU A 1 174 ? 19.253 28.285 71.063 1.00 10.34 172 GLU A CA 1
ATOM 2620 C C . GLU A 1 174 ? 18.506 28.079 69.730 1.00 8.37 172 GLU A C 1
ATOM 2621 O O . GLU A 1 174 ? 18.718 27.091 69.037 1.00 8.21 172 GLU A O 1
ATOM 2633 N N . ARG A 1 175 ? 17.631 29.007 69.352 1.00 10.78 173 ARG A N 1
ATOM 2634 C CA . ARG A 1 175 ? 17.005 28.929 68.032 1.00 9.59 173 ARG A CA 1
ATOM 2635 C C . ARG A 1 175 ? 18.055 29.026 66.927 1.00 7.27 173 ARG A C 1
ATOM 2636 O O . ARG A 1 175 ? 17.994 28.299 65.944 1.00 9.27 173 ARG A O 1
ATOM 2657 N N . VAL A 1 176 ? 19.012 29.928 67.097 1.00 8.45 174 VAL A N 1
ATOM 2658 C CA . VAL A 1 176 ? 20.104 30.057 66.134 1.00 7.78 174 VAL A CA 1
ATOM 2659 C C . VAL A 1 176 ? 20.982 28.798 66.145 1.00 10.03 174 VAL A C 1
ATOM 2660 O O . VAL A 1 176 ? 21.396 28.302 65.096 1.00 9.90 174 VAL A O 1
ATOM 2673 N N . TYR A 1 177 ? 21.249 28.264 67.335 1.00 9.17 175 TYR A N 1
ATOM 2674 C CA . TYR A 1 177 ? 21.988 27.018 67.447 1.00 9.05 175 TYR A CA 1
ATOM 2675 C C . TYR A 1 177 ? 21.318 25.883 66.665 1.00 10.01 175 TYR A C 1
ATOM 2676 O O . TYR A 1 177 ? 21.982 25.170 65.923 1.00 8.61 175 TYR A O 1
ATOM 2694 N N . ASP A 1 178 ? 20.010 25.719 66.851 1.00 8.38 176 ASP A N 1
ATOM 2695 C CA . ASP A 1 178 ? 19.254 24.636 66.205 1.00 7.43 176 ASP A CA 1
ATOM 2696 C C . ASP A 1 178 ? 19.269 24.803 64.684 1.00 9.72 176 ASP A C 1
ATOM 2697 O O . ASP A 1 178 ? 19.350 23.828 63.930 1.00 10.92 176 ASP A O 1
ATOM 2706 N N . ALA A 1 179 ? 19.171 26.050 64.232 1.00 8.32 177 ALA A N 1
ATOM 2707 C CA . ALA A 1 179 ? 19.236 26.335 62.805 1.00 9.64 177 ALA A CA 1
ATOM 2708 C C . ALA A 1 179 ? 20.597 25.927 62.250 1.00 8.13 177 ALA A C 1
ATOM 2709 O O . ALA A 1 179 ? 20.690 25.348 61.163 1.00 10.18 177 ALA A O 1
ATOM 2716 N N . CYS A 1 180 ? 21.652 26.224 62.997 1.00 10.45 178 CYS A N 1
ATOM 2717 C CA . CYS A 1 180 ? 22.994 25.789 62.605 1.00 8.69 178 CYS A CA 1
ATOM 2718 C C . CYS A 1 180 ? 23.095 24.272 62.568 1.00 7.78 178 CYS A C 1
ATOM 2719 O O . CYS A 1 180 ? 23.725 23.728 61.680 1.00 7.56 178 CYS A O 1
ATOM 2727 N N . MET A 1 181 ? 22.491 23.576 63.533 1.00 8.85 179 MET A N 1
ATOM 2728 C CA . MET A 1 181 ? 22.595 22.114 63.554 1.00 7.88 179 MET A CA 1
ATOM 2729 C C . MET A 1 181 ? 21.962 21.501 62.303 1.00 10.83 179 MET A C 1
ATOM 2730 O O . MET A 1 181 ? 22.532 20.588 61.711 1.00 9.86 179 MET A O 1
ATOM 2744 N N . ASP A 1 182 ? 20.815 22.033 61.883 1.00 8.85 180 ASP A N 1
ATOM 2745 C CA A ASP A 1 182 ? 20.152 21.574 60.666 0.66 8.71 180 ASP A CA 1
ATOM 2746 C CA B ASP A 1 182 ? 20.155 21.560 60.672 0.34 8.97 180 ASP A CA 1
ATOM 2747 C C . ASP A 1 182 ? 20.986 21.905 59.443 1.00 8.65 180 ASP A C 1
ATOM 2748 O O . ASP A 1 182 ? 21.122 21.098 58.533 1.00 9.74 180 ASP A O 1
ATOM 2764 N N . ALA A 1 183 ? 21.540 23.108 59.429 1.00 9.21 181 ALA A N 1
ATOM 2765 C CA . ALA A 1 183 ? 22.393 23.543 58.330 1.00 9.10 181 ALA A CA 1
ATOM 2766 C C . ALA A 1 183 ? 23.630 22.637 58.210 1.00 9.72 181 ALA A C 1
ATOM 2767 O O . ALA A 1 183 ? 24.031 22.251 57.112 1.00 9.19 181 ALA A O 1
ATOM 2774 N N . PHE A 1 184 ? 24.218 22.291 59.346 1.00 7.76 182 PHE A N 1
ATOM 2775 C CA . PHE A 1 184 ? 25.406 21.439 59.361 1.00 7.44 182 PHE A CA 1
ATOM 2776 C C . PHE A 1 184 ? 25.067 20.037 58.826 1.00 8.39 182 PHE A C 1
ATOM 2777 O O . PHE A 1 184 ? 25.881 19.423 58.135 1.00 8.29 182 PHE A O 1
ATOM 2794 N N . ASP A 1 185 ? 23.875 19.522 59.139 1.00 9.73 183 ASP A N 1
ATOM 2795 C CA . ASP A 1 185 ? 23.430 18.251 58.567 1.00 10.04 183 ASP A CA 1
ATOM 2796 C C . ASP A 1 185 ? 23.444 18.261 57.033 1.00 9.41 183 ASP A C 1
ATOM 2797 O O . ASP A 1 185 ? 23.552 17.205 56.394 1.00 11.55 183 ASP A O 1
ATOM 2806 N N . CYS A 1 186 ? 23.277 19.450 56.451 1.00 6.76 184 CYS A N 1
ATOM 2807 C CA . CYS A 1 186 ? 23.195 19.621 55.008 1.00 8.59 184 CYS A CA 1
ATOM 2808 C C . CYS A 1 186 ? 24.557 19.749 54.344 1.00 11.56 184 CYS A C 1
ATOM 2809 O O . CYS A 1 186 ? 24.640 19.685 53.122 1.00 10.17 184 CYS A O 1
ATOM 2817 N N . LEU A 1 187 ? 25.612 19.958 55.133 1.00 10.58 185 LEU A N 1
ATOM 2818 C CA . LEU A 1 187 ? 26.938 20.164 54.547 1.00 8.66 185 LEU A CA 1
ATOM 2819 C C . LEU A 1 187 ? 27.403 18.928 53.779 1.00 8.47 185 LEU A C 1
ATOM 2820 O O . LEU A 1 187 ? 27.308 17.801 54.288 1.00 8.71 185 LEU A O 1
ATOM 2836 N N . PRO A 1 188 ? 27.888 19.127 52.537 1.00 9.70 186 PRO A N 1
ATOM 2837 C CA . PRO A 1 188 ? 28.507 18.002 51.821 1.00 8.20 186 PRO A CA 1
ATOM 2838 C C . PRO A 1 188 ? 29.693 17.407 52.567 1.00 9.14 186 PRO A C 1
ATOM 2839 O O . PRO A 1 188 ? 30.261 18.046 53.453 1.00 8.71 186 PRO A O 1
ATOM 2850 N N . LEU A 1 189 ? 30.055 16.182 52.207 1.00 8.00 187 LEU A N 1
ATOM 2851 C CA . LEU A 1 189 ? 31.056 15.427 52.942 1.00 11.59 187 LEU A CA 1
ATOM 2852 C C . LEU A 1 189 ? 32.425 15.436 52.269 1.00 8.42 187 LEU A C 1
ATOM 2853 O O . LEU A 1 189 ? 33.434 15.218 52.929 1.00 10.42 187 LEU A O 1
ATOM 2869 N N . ALA A 1 190 ? 32.465 15.682 50.964 1.00 9.25 188 ALA A N 1
ATOM 2870 C CA . ALA A 1 190 ? 33.719 15.551 50.214 1.00 9.24 188 ALA A CA 1
ATOM 2871 C C . ALA A 1 190 ? 33.677 16.319 48.908 1.00 11.72 188 ALA A C 1
ATOM 2872 O O . ALA A 1 190 ? 32.601 16.681 48.417 1.00 12.28 188 ALA A O 1
ATOM 2879 N N . ALA A 1 191 ? 34.853 16.588 48.341 1.00 10.54 189 ALA A N 1
ATOM 2880 C CA . ALA A 1 191 ? 34.921 17.126 46.997 1.00 10.07 189 ALA A CA 1
ATOM 2881 C C . ALA A 1 191 ? 35.935 16.346 46.187 1.00 11.83 189 ALA A C 1
ATOM 2882 O O . ALA A 1 191 ? 36.933 15.844 46.714 1.00 14.22 189 ALA A O 1
ATOM 2889 N N . LEU A 1 192 ? 35.631 16.229 44.903 1.00 12.52 190 LEU A N 1
ATOM 2890 C CA . LEU A 1 192 ? 36.566 15.731 43.906 1.00 12.23 190 LEU A CA 1
ATOM 2891 C C . LEU A 1 192 ? 37.044 16.963 43.165 1.00 14.78 190 LEU A C 1
ATOM 2892 O O . LEU A 1 192 ? 36.263 17.632 42.477 1.00 15.86 190 LEU A O 1
ATOM 2908 N N . MET A 1 193 ? 38.319 17.280 43.320 1.00 15.56 191 MET A N 1
ATOM 2909 C CA A MET A 1 193 ? 38.842 18.513 42.780 0.76 18.62 191 MET A CA 1
ATOM 2910 C CA B MET A 1 193 ? 38.866 18.519 42.775 0.24 18.43 191 MET A CA 1
ATOM 2911 C C . MET A 1 193 ? 39.730 18.267 41.547 1.00 16.49 191 MET A C 1
ATOM 2912 O O . MET A 1 193 ? 40.686 17.487 41.586 1.00 16.93 191 MET A O 1
ATOM 2938 N N . ASN A 1 194 ? 39.375 18.916 40.441 1.00 15.45 192 ASN A N 1
ATOM 2939 C CA . ASN A 1 194 ? 40.076 18.748 39.175 1.00 17.84 192 ASN A CA 1
ATOM 2940 C C . ASN A 1 194 ? 40.172 17.278 38.741 1.00 19.24 192 ASN A C 1
ATOM 2941 O O . ASN A 1 194 ? 41.104 16.890 38.034 1.00 21.21 192 ASN A O 1
ATOM 2952 N N . GLN A 1 195 ? 39.193 16.476 39.153 1.00 17.11 193 GLN A N 1
ATOM 2953 C CA . GLN A 1 195 ? 39.184 15.042 38.884 1.00 17.52 193 GLN A CA 1
ATOM 2954 C C . GLN A 1 195 ? 40.501 14.375 39.310 1.00 18.50 193 GLN A C 1
ATOM 2955 O O . GLN A 1 195 ? 40.866 13.315 38.788 1.00 19.76 193 GLN A O 1
ATOM 2969 N N . GLN A 1 196 ? 41.198 14.990 40.272 1.00 19.86 194 GLN A N 1
ATOM 2970 C CA . GLN A 1 196 ? 42.520 14.540 40.719 1.00 22.33 194 GLN A CA 1
ATOM 2971 C C . GLN A 1 196 ? 42.587 14.313 42.224 1.00 17.60 194 GLN A C 1
ATOM 2972 O O . GLN A 1 196 ? 43.259 13.393 42.690 1.00 14.41 194 GLN A O 1
ATOM 2986 N N . PHE A 1 197 ? 41.930 15.183 42.989 1.00 14.15 195 PHE A N 1
ATOM 2987 C CA . PHE A 1 197 ? 42.115 15.189 44.433 1.00 15.12 195 PHE A CA 1
ATOM 2988 C C . PHE A 1 197 ? 40.824 14.896 45.163 1.00 14.09 195 PHE A C 1
ATOM 2989 O O . PHE A 1 197 ? 39.798 15.522 44.892 1.00 15.96 195 PHE A O 1
ATOM 3006 N N . LEU A 1 198 ? 40.872 13.935 46.076 1.00 12.83 196 LEU A N 1
ATOM 3007 C CA . LEU A 1 198 ? 39.767 13.737 47.003 1.00 12.11 196 LEU A CA 1
ATOM 3008 C C . LEU A 1 198 ? 40.007 14.625 48.209 1.00 12.52 196 LEU A C 1
ATOM 3009 O O . LEU A 1 198 ? 41.049 14.533 48.859 1.00 12.76 196 LEU A O 1
ATOM 3025 N N . CYS A 1 199 ? 39.036 15.480 48.512 1.00 9.16 197 CYS A N 1
ATOM 3026 C CA . CYS A 1 199 ? 39.151 16.425 49.609 1.00 9.80 197 CYS A CA 1
ATOM 3027 C C . CYS A 1 199 ? 38.100 16.076 50.653 1.00 10.73 197 CYS A C 1
ATOM 3028 O O . CYS A 1 199 ? 36.926 15.986 50.326 1.00 12.28 197 CYS A O 1
ATOM 3036 N N . VAL A 1 200 ? 38.539 15.838 51.887 1.00 10.06 198 VAL A N 1
ATOM 3037 C CA . VAL A 1 200 ? 37.643 15.501 52.992 1.00 9.34 198 VAL A CA 1
ATOM 3038 C C . VAL A 1 200 ? 38.190 16.137 54.266 1.00 8.09 198 VAL A C 1
ATOM 3039 O O . VAL A 1 200 ? 39.343 16.576 54.300 1.00 8.97 198 VAL A O 1
ATOM 3052 N N . HIS A 1 201 ? 37.383 16.218 55.321 1.00 8.07 199 HIS A N 1
ATOM 3053 C CA . HIS A 1 201 ? 37.887 16.793 56.560 1.00 9.51 199 HIS A CA 1
ATOM 3054 C C . HIS A 1 201 ? 38.917 15.884 57.243 1.00 10.12 199 HIS A C 1
ATOM 3055 O O . HIS A 1 201 ? 39.992 16.330 57.627 1.00 10.05 199 HIS A O 1
ATOM 3070 N N . GLY A 1 202 ? 38.571 14.608 57.399 1.00 9.25 200 GLY A N 1
ATOM 3071 C CA . GLY A 1 202 ? 39.362 13.676 58.189 1.00 9.38 200 GLY A CA 1
ATOM 3072 C C . GLY A 1 202 ? 40.171 12.738 57.314 1.00 8.43 200 GLY A C 1
ATOM 3073 O O . GLY A 1 202 ? 41.395 12.792 57.299 1.00 9.51 200 GLY A O 1
ATOM 3077 N N . GLY A 1 203 ? 39.495 11.880 56.566 1.00 11.15 201 GLY A N 1
ATOM 3078 C CA . GLY A 1 203 ? 40.221 10.956 55.731 1.00 9.87 201 GLY A CA 1
ATOM 3079 C C . GLY A 1 203 ? 39.423 9.760 55.270 1.00 12.79 201 GLY A C 1
ATOM 3080 O O . GLY A 1 203 ? 38.232 9.859 54.978 1.00 11.37 201 GLY A O 1
ATOM 3084 N N . LEU A 1 204 ? 40.114 8.627 55.183 1.00 10.34 202 LEU A N 1
ATOM 3085 C CA . LEU A 1 204 ? 39.547 7.414 54.627 1.00 11.16 202 LEU A CA 1
ATOM 3086 C C . LEU A 1 204 ? 38.832 6.556 55.664 1.00 12.92 202 LEU A C 1
ATOM 3087 O O . LEU A 1 204 ? 38.831 6.859 56.862 1.00 14.00 202 LEU A O 1
ATOM 3103 N N . SER A 1 205 ? 38.237 5.478 55.167 1.00 14.62 203 SER A N 1
ATOM 3104 C CA . SER A 1 205 ? 37.426 4.566 55.950 1.00 14.95 203 SER A CA 1
ATOM 3105 C C . SER A 1 205 ? 37.645 3.168 55.413 1.00 13.46 203 SER A C 1
ATOM 3106 O O . SER A 1 205 ? 37.790 2.989 54.194 1.00 12.53 203 SER A O 1
ATOM 3114 N N . PRO A 1 206 ? 37.628 2.159 56.293 1.00 13.95 204 PRO A N 1
ATOM 3115 C CA . PRO A 1 206 ? 37.660 0.803 55.738 1.00 16.80 204 PRO A CA 1
ATOM 3116 C C . PRO A 1 206 ? 36.409 0.503 54.904 1.00 16.31 204 PRO A C 1
ATOM 3117 O O . PRO A 1 206 ? 36.388 -0.493 54.195 1.00 16.81 204 PRO A O 1
ATOM 3128 N N . GLU A 1 207 ? 35.402 1.372 54.966 1.00 14.17 205 GLU A N 1
ATOM 3129 C CA . GLU A 1 207 ? 34.161 1.181 54.220 1.00 15.73 205 GLU A CA 1
ATOM 3130 C C . GLU A 1 207 ? 34.043 2.148 53.046 1.00 17.31 205 GLU A C 1
ATOM 3131 O O . GLU A 1 207 ? 32.980 2.275 52.447 1.00 21.50 205 GLU A O 1
ATOM 3143 N N . ILE A 1 208 ? 35.118 2.858 52.742 1.00 14.77 206 ILE A N 1
ATOM 3144 C CA . ILE A 1 208 ? 35.127 3.723 51.569 1.00 14.36 206 ILE A CA 1
ATOM 3145 C C . ILE A 1 208 ? 36.243 3.256 50.653 1.00 16.26 206 ILE A C 1
ATOM 3146 O O . ILE A 1 208 ? 37.411 3.565 50.862 1.00 17.24 206 ILE A O 1
ATOM 3162 N N . ASN A 1 209 ? 35.859 2.506 49.630 1.00 18.41 207 ASN A N 1
ATOM 3163 C CA . ASN A 1 209 ? 36.823 1.897 48.730 1.00 20.64 207 ASN A CA 1
ATOM 3164 C C . ASN A 1 209 ? 36.797 2.497 47.332 1.00 18.26 207 ASN A C 1
ATOM 3165 O O . ASN A 1 209 ? 37.768 2.368 46.586 1.00 19.58 207 ASN A O 1
ATOM 3176 N N . THR A 1 210 ? 35.680 3.143 46.991 1.00 16.40 208 THR A N 1
ATOM 3177 C CA . THR A 1 210 ? 35.544 3.920 45.764 1.00 14.57 208 THR A CA 1
ATOM 3178 C C . THR A 1 210 ? 34.803 5.208 46.081 1.00 14.36 208 THR A C 1
ATOM 3179 O O . THR A 1 210 ? 34.241 5.362 47.170 1.00 14.52 208 THR A O 1
ATOM 3190 N N . LEU A 1 211 ? 34.791 6.132 45.135 1.00 13.97 209 LEU A N 1
ATOM 3191 C CA . LEU A 1 211 ? 34.057 7.379 45.316 1.00 16.15 209 LEU A CA 1
ATOM 3192 C C . LEU A 1 211 ? 32.552 7.130 45.451 1.00 17.34 209 LEU A C 1
ATOM 3193 O O . LEU A 1 211 ? 31.860 7.871 46.145 1.00 17.24 209 LEU A O 1
ATOM 3209 N N . ASP A 1 212 ? 32.044 6.097 44.777 1.00 16.26 210 ASP A N 1
ATOM 3210 C CA . ASP A 1 212 ? 30.631 5.733 44.877 1.00 19.18 210 ASP A CA 1
ATOM 3211 C C . ASP A 1 212 ? 30.208 5.444 46.309 1.00 18.39 210 ASP A C 1
ATOM 3212 O O . ASP A 1 212 ? 29.058 5.666 46.673 1.00 20.13 210 ASP A O 1
ATOM 3221 N N . ASP A 1 213 ? 31.135 4.937 47.118 1.00 15.92 211 ASP A N 1
ATOM 3222 C CA . ASP A 1 213 ? 30.852 4.669 48.517 1.00 17.09 211 ASP A CA 1
ATOM 3223 C C . ASP A 1 213 ? 30.531 5.961 49.279 1.00 17.35 211 ASP A C 1
ATOM 3224 O O . ASP A 1 213 ? 29.838 5.931 50.287 1.00 21.84 211 ASP A O 1
ATOM 3233 N N . ILE A 1 214 ? 31.046 7.090 48.805 1.00 16.19 212 ILE A N 1
ATOM 3234 C CA . ILE A 1 214 ? 30.709 8.382 49.395 1.00 13.59 212 ILE A CA 1
ATOM 3235 C C . ILE A 1 214 ? 29.359 8.848 48.843 1.00 13.54 212 ILE A C 1
ATOM 3236 O O . ILE A 1 214 ? 28.488 9.313 49.582 1.00 14.22 212 ILE A O 1
ATOM 3252 N N . ARG A 1 215 ? 29.183 8.694 47.537 1.00 16.00 213 ARG A N 1
ATOM 3253 C CA . ARG A 1 215 ? 27.952 9.116 46.861 1.00 16.99 213 ARG A CA 1
ATOM 3254 C C . ARG A 1 215 ? 26.690 8.474 47.453 1.00 17.20 213 ARG A C 1
ATOM 3255 O O . ARG A 1 215 ? 25.631 9.102 47.506 1.00 17.82 213 ARG A O 1
ATOM 3276 N N . LYS A 1 216 ? 26.806 7.230 47.904 1.00 15.66 214 LYS A N 1
ATOM 3277 C CA . LYS A 1 216 ? 25.651 6.468 48.363 1.00 17.72 214 LYS A CA 1
ATOM 3278 C C . LYS A 1 216 ? 25.220 6.791 49.797 1.00 17.19 214 LYS A C 1
ATOM 3279 O O . LYS A 1 216 ? 24.141 6.381 50.215 1.00 15.70 214 LYS A O 1
ATOM 3298 N N . LEU A 1 217 ? 26.048 7.520 50.543 1.00 16.44 215 LEU A N 1
ATOM 3299 C CA . LEU A 1 217 ? 25.744 7.823 51.940 1.00 14.48 215 LEU A CA 1
ATOM 3300 C C . LEU A 1 217 ? 24.524 8.732 52.107 1.00 15.60 215 LEU A C 1
ATOM 3301 O O . LEU A 1 217 ? 24.238 9.577 51.254 1.00 14.64 215 LEU A O 1
ATOM 3317 N N . ASP A 1 218 ? 23.814 8.544 53.221 1.00 15.20 216 ASP A N 1
ATOM 3318 C CA . ASP A 1 218 ? 22.805 9.496 53.675 1.00 15.75 216 ASP A CA 1
ATOM 3319 C C . ASP A 1 218 ? 23.465 10.421 54.700 1.00 15.05 216 ASP A C 1
ATOM 3320 O O . ASP A 1 218 ? 23.743 10.014 55.832 1.00 14.94 216 ASP A O 1
ATOM 3329 N N . ARG A 1 219 ? 23.748 11.656 54.292 1.00 13.10 217 ARG A N 1
ATOM 3330 C CA . ARG A 1 219 ? 24.512 12.585 55.118 1.00 11.37 217 ARG A CA 1
ATOM 3331 C C . ARG A 1 219 ? 23.622 13.457 55.992 1.00 10.74 217 ARG A C 1
ATOM 3332 O O . ARG A 1 219 ? 24.107 14.163 56.872 1.00 10.28 217 ARG A O 1
ATOM 3353 N N . PHE A 1 220 ? 22.321 13.422 55.745 1.00 12.17 218 PHE A N 1
ATOM 3354 C CA . PHE A 1 220 ? 21.413 14.362 56.401 1.00 13.13 218 PHE A CA 1
ATOM 3355 C C . PHE A 1 220 ? 21.009 13.916 57.808 1.00 14.29 218 PHE A C 1
ATOM 3356 O O . PHE A 1 220 ? 19.854 13.554 58.073 1.00 15.24 218 PHE A O 1
ATOM 3373 N N . LYS A 1 221 ? 21.980 13.963 58.713 1.00 9.94 219 LYS A N 1
ATOM 3374 C CA . LYS A 1 221 ? 21.799 13.472 60.068 1.00 10.36 219 LYS A CA 1
ATOM 3375 C C . LYS A 1 221 ? 22.980 13.913 60.919 1.00 10.98 219 LYS A C 1
ATOM 3376 O O . LYS A 1 221 ? 24.024 14.309 60.390 1.00 10.39 219 LYS A O 1
ATOM 3395 N N . GLU A 1 222 ? 22.815 13.822 62.231 1.00 11.34 220 GLU A N 1
ATOM 3396 C CA . GLU A 1 222 ? 23.942 13.882 63.155 1.00 9.55 220 GLU A CA 1
ATOM 3397 C C . GLU A 1 222 ? 24.892 12.743 62.778 1.00 9.85 220 GLU A C 1
ATOM 3398 O O . GLU A 1 222 ? 24.442 11.622 62.516 1.00 11.49 220 GLU A O 1
ATOM 3410 N N . PRO A 1 223 ? 26.203 13.017 62.720 1.00 11.52 221 PRO A N 1
ATOM 3411 C CA . PRO A 1 223 ? 27.125 11.938 62.330 1.00 11.31 221 PRO A CA 1
ATOM 3412 C C . PRO A 1 223 ? 27.086 10.793 63.340 1.00 12.89 221 PRO A C 1
ATOM 3413 O O . PRO A 1 223 ? 27.106 11.034 64.547 1.00 11.21 221 PRO A O 1
ATOM 3424 N N . PRO A 1 224 ? 27.014 9.548 62.854 1.00 13.46 222 PRO A N 1
ATOM 3425 C CA . PRO A 1 224 ? 27.029 8.412 63.783 1.00 15.99 222 PRO A CA 1
ATOM 3426 C C . PRO A 1 224 ? 28.382 8.259 64.452 1.00 14.65 222 PRO A C 1
ATOM 3427 O O . PRO A 1 224 ? 29.361 8.866 64.002 1.00 14.90 222 PRO A O 1
ATOM 3438 N N . ALA A 1 225 ? 28.441 7.455 65.507 1.00 13.53 223 ALA A N 1
ATOM 3439 C CA . ALA A 1 225 ? 29.693 7.217 66.216 1.00 15.76 223 ALA A CA 1
ATOM 3440 C C . ALA A 1 225 ? 30.540 6.144 65.524 1.00 11.80 223 ALA A C 1
ATOM 3441 O O . ALA A 1 225 ? 31.651 5.865 65.968 1.00 16.64 223 ALA A O 1
ATOM 3448 N N . TYR A 1 226 ? 30.004 5.561 64.448 1.00 14.50 224 TYR A N 1
ATOM 3449 C CA A TYR A 1 226 ? 30.622 4.457 63.694 0.65 13.96 224 TYR A CA 1
ATOM 3450 C CA B TYR A 1 226 ? 30.790 4.630 63.662 0.35 14.32 224 TYR A CA 1
ATOM 3451 C C . TYR A 1 226 ? 30.285 4.549 62.225 1.00 14.76 224 TYR A C 1
ATOM 3452 O O . TYR A 1 226 ? 29.200 5.028 61.879 1.00 15.48 224 TYR A O 1
ATOM 3486 N N . GLY A 1 227 ? 31.128 3.982 61.371 1.00 13.81 225 GLY A N 1
ATOM 3487 C CA . GLY A 1 227 ? 30.786 3.836 59.969 1.00 12.83 225 GLY A CA 1
ATOM 3488 C C . GLY A 1 227 ? 31.446 4.864 59.079 1.00 13.09 225 GLY A C 1
ATOM 3489 O O . GLY A 1 227 ? 32.225 5.702 59.551 1.00 12.06 225 GLY A O 1
ATOM 3493 N N . PRO A 1 228 ? 31.123 4.812 57.780 1.00 12.03 226 PRO A N 1
ATOM 3494 C CA . PRO A 1 228 ? 31.825 5.604 56.761 1.00 12.33 226 PRO A CA 1
ATOM 3495 C C . PRO A 1 228 ? 31.663 7.108 56.924 1.00 11.66 226 PRO A C 1
ATOM 3496 O O . PRO A 1 228 ? 32.631 7.831 56.708 1.00 9.41 226 PRO A O 1
ATOM 3507 N N . MET A 1 229 ? 30.477 7.583 57.282 1.00 11.04 227 MET A N 1
ATOM 3508 C CA . MET A 1 229 ? 30.304 9.020 57.470 1.00 11.36 227 MET A CA 1
ATOM 3509 C C . MET A 1 229 ? 31.156 9.509 58.647 1.00 12.24 227 MET A C 1
ATOM 3510 O O . MET A 1 229 ? 31.854 10.525 58.547 1.00 10.97 227 MET A O 1
ATOM 3524 N N . CYS A 1 230 ? 31.092 8.780 59.758 1.00 9.66 228 CYS A N 1
ATOM 3525 C CA . CYS A 1 230 ? 31.963 9.035 60.901 1.00 9.65 228 CYS A CA 1
ATOM 3526 C C . CYS A 1 230 ? 33.427 9.117 60.470 1.00 10.32 228 CYS A C 1
ATOM 3527 O O . CYS A 1 230 ? 34.127 10.088 60.775 1.00 11.38 228 CYS A O 1
ATOM 3535 N N . ASP A 1 231 ? 33.892 8.091 59.766 1.00 12.56 229 ASP A N 1
ATOM 3536 C CA . ASP A 1 231 ? 35.301 7.994 59.397 1.00 11.06 229 ASP A CA 1
ATOM 3537 C C . ASP A 1 231 ? 35.741 9.152 58.500 1.00 9.59 229 ASP A C 1
ATOM 3538 O O . ASP A 1 231 ? 36.835 9.672 58.663 1.00 9.73 229 ASP A O 1
ATOM 3547 N N . ILE A 1 232 ? 34.909 9.542 57.539 1.00 8.84 230 ILE A N 1
ATOM 3548 C CA . ILE A 1 232 ? 35.270 10.646 56.658 1.00 7.00 230 ILE A CA 1
ATOM 3549 C C . ILE A 1 232 ? 35.586 11.892 57.478 1.00 11.09 230 ILE A C 1
ATOM 3550 O O . ILE A 1 232 ? 36.521 12.631 57.171 1.00 11.01 230 ILE A O 1
ATOM 3566 N N . LEU A 1 233 ? 34.811 12.113 58.536 1.00 8.73 231 LEU A N 1
ATOM 3567 C CA . LEU A 1 233 ? 34.981 13.304 59.350 1.00 7.14 231 LEU A CA 1
ATOM 3568 C C . LEU A 1 233 ? 36.088 13.161 60.410 1.00 8.56 231 LEU A C 1
ATOM 3569 O O . LEU A 1 233 ? 36.636 14.163 60.857 1.00 11.69 231 LEU A O 1
ATOM 3585 N N . TRP A 1 234 ? 36.390 11.924 60.824 1.00 8.53 232 TRP A N 1
ATOM 3586 C CA . TRP A 1 234 ? 37.144 11.700 62.061 1.00 7.97 232 TRP A CA 1
ATOM 3587 C C . TRP A 1 234 ? 38.531 11.071 61.910 1.00 8.32 232 TRP A C 1
ATOM 3588 O O . TRP A 1 234 ? 39.359 11.196 62.808 1.00 10.76 232 TRP A O 1
ATOM 3609 N N . SER A 1 235 ? 38.771 10.357 60.818 1.00 7.32 233 SER A N 1
ATOM 3610 C CA . SER A 1 235 ? 39.986 9.545 60.730 1.00 8.43 233 SER A CA 1
ATOM 3611 C C . SER A 1 235 ? 41.247 10.411 60.554 1.00 10.28 233 SER A C 1
ATOM 3612 O O . SER A 1 235 ? 41.159 11.563 60.120 1.00 9.81 233 SER A O 1
ATOM 3620 N N . ASP A 1 236 ? 42.399 9.840 60.919 1.00 10.01 234 ASP A N 1
ATOM 3621 C CA . ASP A 1 236 ? 43.706 10.510 60.842 1.00 10.72 234 ASP A CA 1
ATOM 3622 C C . ASP A 1 236 ? 44.736 9.567 60.225 1.00 10.05 234 ASP A C 1
ATOM 3623 O O . ASP A 1 236 ? 44.643 8.348 60.391 1.00 10.25 234 ASP A O 1
ATOM 3632 N N . PRO A 1 237 ? 45.774 10.122 59.582 1.00 9.42 235 PRO A N 1
ATOM 3633 C CA . PRO A 1 237 ? 46.916 9.251 59.278 1.00 11.43 235 PRO A CA 1
ATOM 3634 C C . PRO A 1 237 ? 47.635 8.801 60.557 1.00 11.14 235 PRO A C 1
ATOM 3635 O O . PRO A 1 237 ? 47.615 9.509 61.579 1.00 11.53 235 PRO A O 1
ATOM 3646 N N . LEU A 1 238 ? 48.267 7.633 60.503 1.00 11.27 236 LEU A N 1
ATOM 3647 C CA . LEU A 1 238 ? 49.154 7.175 61.571 1.00 12.88 236 LEU A CA 1
ATOM 3648 C C . LEU A 1 238 ? 50.206 8.223 61.868 1.00 13.53 236 LEU A C 1
ATOM 3649 O O . LEU A 1 238 ? 50.627 8.966 60.979 1.00 11.15 236 LEU A O 1
ATOM 3665 N N . GLU A 1 239 ? 50.648 8.273 63.118 1.00 14.23 237 GLU A N 1
ATOM 3666 C CA . GLU A 1 239 ? 51.732 9.172 63.494 1.00 14.59 237 GLU A CA 1
ATOM 3667 C C . GLU A 1 239 ? 52.973 8.890 62.651 1.00 16.97 237 GLU A C 1
ATOM 3668 O O . GLU A 1 239 ? 53.674 9.817 62.241 1.00 15.95 237 GLU A O 1
ATOM 3680 N N . ASP A 1 240 ? 53.230 7.608 62.385 1.00 16.68 238 ASP A N 1
ATOM 3681 C CA . ASP A 1 240 ? 54.378 7.213 61.577 1.00 17.40 238 ASP A CA 1
ATOM 3682 C C . ASP A 1 240 ? 53.963 6.850 60.148 1.00 16.39 238 ASP A C 1
ATOM 3683 O O . ASP A 1 240 ? 54.580 6.009 59.501 1.00 19.32 238 ASP A O 1
ATOM 3692 N N . PHE A 1 241 ? 52.920 7.518 59.660 1.00 14.00 239 PHE A N 1
ATOM 3693 C CA . PHE A 1 241 ? 52.492 7.405 58.268 1.00 12.49 239 PHE A CA 1
ATOM 3694 C C . PHE A 1 241 ? 53.684 7.476 57.310 1.00 14.48 239 PHE A C 1
ATOM 3695 O O . PHE A 1 241 ? 54.460 8.433 57.341 1.00 16.72 239 PHE A O 1
ATOM 3712 N N . GLY A 1 242 ? 53.807 6.470 56.448 1.00 17.29 240 GLY A N 1
ATOM 3713 C CA . GLY A 1 242 ? 54.888 6.408 55.471 1.00 18.36 240 GLY A CA 1
ATOM 3714 C C . GLY A 1 242 ? 56.074 5.596 55.971 1.00 21.62 240 GLY A C 1
ATOM 3715 O O . GLY A 1 242 ? 56.948 5.210 55.188 1.00 21.55 240 GLY A O 1
ATOM 3719 N N . ASN A 1 243 ? 56.110 5.348 57.280 1.00 21.62 241 ASN A N 1
ATOM 3720 C CA . ASN A 1 243 ? 57.183 4.564 57.896 1.00 27.19 241 ASN A CA 1
ATOM 3721 C C . ASN A 1 243 ? 56.651 3.468 58.815 1.00 28.73 241 ASN A C 1
ATOM 3722 O O . ASN A 1 243 ? 57.229 3.186 59.866 1.00 34.06 241 ASN A O 1
ATOM 3733 N N . GLU A 1 244 ? 55.568 2.830 58.389 1.00 23.10 242 GLU A N 1
ATOM 3734 C CA . GLU A 1 244 ? 54.869 1.843 59.206 1.00 23.47 242 GLU A CA 1
ATOM 3735 C C . GLU A 1 244 ? 55.707 0.599 59.497 1.00 30.43 242 GLU A C 1
ATOM 3736 O O . GLU A 1 244 ? 56.482 0.154 58.654 1.00 30.57 242 GLU A O 1
ATOM 3748 N N . LYS A 1 245 ? 55.514 0.037 60.688 1.00 39.36 243 LYS A N 1
ATOM 3749 C CA . LYS A 1 245 ? 56.225 -1.164 61.116 1.00 52.04 243 LYS A CA 1
ATOM 3750 C C . LYS A 1 245 ? 55.383 -2.423 60.907 1.00 58.88 243 LYS A C 1
ATOM 3751 O O . LYS A 1 245 ? 55.914 -3.532 60.856 1.00 62.97 243 LYS A O 1
ATOM 3770 N N . THR A 1 246 ? 54.071 -2.247 60.796 1.00 58.00 244 THR A N 1
ATOM 3771 C CA . THR A 1 246 ? 53.184 -3.328 60.384 1.00 56.89 244 THR A CA 1
ATOM 3772 C C . THR A 1 246 ? 52.517 -2.884 59.089 1.00 56.29 244 THR A C 1
ATOM 3773 O O . THR A 1 246 ? 52.903 -1.869 58.509 1.00 58.06 244 THR A O 1
ATOM 3784 N N . GLN A 1 247 ? 51.525 -3.632 58.624 1.00 54.03 245 GLN A N 1
ATOM 3785 C CA . GLN A 1 247 ? 50.745 -3.161 57.486 1.00 53.10 245 GLN A CA 1
ATOM 3786 C C . GLN A 1 247 ? 49.248 -3.332 57.723 1.00 41.18 245 GLN A C 1
ATOM 3787 O O . GLN A 1 247 ? 48.509 -3.737 56.828 1.00 39.35 245 GLN A O 1
ATOM 3801 N N . GLU A 1 248 ? 48.813 -3.020 58.940 1.00 33.52 246 GLU A N 1
ATOM 3802 C CA . GLU A 1 248 ? 47.395 -2.858 59.212 1.00 34.05 246 GLU A CA 1
ATOM 3803 C C . GLU A 1 248 ? 46.955 -1.540 58.586 1.00 28.10 246 GLU A C 1
ATOM 3804 O O . GLU A 1 248 ? 47.391 -0.470 59.016 1.00 29.23 246 GLU A O 1
ATOM 3816 N N . HIS A 1 249 ? 46.100 -1.624 57.572 1.00 19.17 247 HIS A N 1
ATOM 3817 C CA . HIS A 1 249 ? 45.623 -0.451 56.848 1.00 16.63 247 HIS A CA 1
ATOM 3818 C C . HIS A 1 249 ? 44.842 0.519 57.728 1.00 13.54 247 HIS A C 1
ATOM 3819 O O . HIS A 1 249 ? 45.028 1.735 57.637 1.00 15.27 247 HIS A O 1
ATOM 3834 N N . PHE A 1 250 ? 43.953 -0.027 58.551 1.00 12.14 248 PHE A N 1
ATOM 3835 C CA . PHE A 1 250 ? 43.155 0.768 59.475 1.00 14.75 248 PHE A CA 1
ATOM 3836 C C . PHE A 1 250 ? 43.249 0.161 60.872 1.00 18.92 248 PHE A C 1
ATOM 3837 O O . PHE A 1 250 ? 43.074 -1.047 61.057 1.00 21.82 248 PHE A O 1
ATOM 3854 N N . THR A 1 251 ? 43.539 1.006 61.847 1.00 15.72 249 THR A N 1
ATOM 3855 C CA . THR A 1 251 ? 43.601 0.579 63.238 1.00 15.99 249 THR A CA 1
ATOM 3856 C C . THR A 1 251 ? 42.793 1.574 64.060 1.00 15.78 249 THR A C 1
ATOM 3857 O O . THR A 1 251 ? 42.610 2.726 63.649 1.00 13.80 249 THR A O 1
ATOM 3868 N N . HIS A 1 252 ? 42.277 1.131 65.205 1.00 14.26 250 HIS A N 1
ATOM 3869 C CA . HIS A 1 252 ? 41.482 2.007 66.054 1.00 11.95 250 HIS A CA 1
ATOM 3870 C C . HIS A 1 252 ? 42.216 3.314 66.391 1.00 13.23 250 HIS A C 1
ATOM 3871 O O . HIS A 1 252 ? 43.398 3.306 66.784 1.00 12.23 250 HIS A O 1
ATOM 3886 N N . ASN A 1 253 ? 41.506 4.437 66.253 1.00 10.94 251 ASN A N 1
ATOM 3887 C CA . ASN A 1 253 ? 42.088 5.740 66.549 1.00 10.72 251 ASN A CA 1
ATOM 3888 C C . ASN A 1 253 ? 42.037 5.996 68.050 1.00 13.06 251 ASN A C 1
ATOM 3889 O O . ASN A 1 253 ? 41.015 6.425 68.594 1.00 12.92 251 ASN A O 1
ATOM 3900 N N . THR A 1 254 ? 43.147 5.685 68.713 1.00 11.76 252 THR A N 1
ATOM 3901 C CA . THR A 1 254 ? 43.252 5.786 70.159 1.00 13.97 252 THR A CA 1
ATOM 3902 C C . THR A 1 254 ? 43.270 7.233 70.638 1.00 15.83 252 THR A C 1
ATOM 3903 O O . THR A 1 254 ? 43.058 7.496 71.823 1.00 20.45 252 THR A O 1
ATOM 3914 N N . VAL A 1 255 ? 43.553 8.168 69.736 1.00 16.65 253 VAL A N 1
ATOM 3915 C CA . VAL A 1 255 ? 43.541 9.595 70.075 1.00 18.59 253 VAL A CA 1
ATOM 3916 C C . VAL A 1 255 ? 42.113 10.153 70.085 1.00 17.26 253 VAL A C 1
ATOM 3917 O O . VAL A 1 255 ? 41.698 10.824 71.045 1.00 17.39 253 VAL A O 1
ATOM 3930 N N . ARG A 1 256 ? 41.355 9.871 69.027 1.00 14.95 254 ARG A N 1
ATOM 3931 C CA . ARG A 1 256 ? 39.985 10.366 68.920 1.00 15.66 254 ARG A CA 1
ATOM 3932 C C . ARG A 1 256 ? 39.012 9.536 69.769 1.00 16.84 254 ARG A C 1
ATOM 3933 O O . ARG A 1 256 ? 37.975 10.035 70.199 1.00 18.45 254 ARG A O 1
ATOM 3954 N N . GLY A 1 257 ? 39.335 8.264 69.984 1.00 14.60 255 GLY A N 1
ATOM 3955 C CA . GLY A 1 257 ? 38.443 7.355 70.691 1.00 14.72 255 GLY A CA 1
ATOM 3956 C C . GLY A 1 257 ? 37.352 6.755 69.818 1.00 17.20 255 GLY A C 1
ATOM 3957 O O . GLY A 1 257 ? 36.530 5.948 70.284 1.00 18.78 255 GLY A O 1
ATOM 3961 N N . CYS A 1 258 ? 37.339 7.153 68.550 1.00 14.15 256 CYS A N 1
ATOM 3962 C CA . CYS A 1 258 ? 36.434 6.588 67.551 1.00 13.74 256 CYS A CA 1
ATOM 3963 C C . CYS A 1 258 ? 37.157 6.602 66.206 1.00 14.26 256 CYS A C 1
ATOM 3964 O O . CYS A 1 258 ? 38.202 7.233 66.073 1.00 15.00 256 CYS A O 1
ATOM 3972 N N . SER A 1 259 ? 36.593 5.912 65.223 1.00 12.12 257 SER A N 1
ATOM 3973 C CA . SER A 1 259 ? 37.146 5.859 63.876 1.00 10.08 257 SER A CA 1
ATOM 3974 C C . SER A 1 259 ? 38.559 5.268 63.897 1.00 12.17 257 SER A C 1
ATOM 3975 O O . SER A 1 259 ? 38.900 4.478 64.790 1.00 10.69 257 SER A O 1
ATOM 3983 N N . TYR A 1 260 ? 39.380 5.649 62.922 1.00 11.69 258 TYR A N 1
ATOM 3984 C CA . TYR A 1 260 ? 40.621 4.935 62.633 1.00 9.98 258 TYR A CA 1
ATOM 3985 C C . TYR A 1 260 ? 41.810 5.831 62.366 1.00 10.63 258 TYR A C 1
ATOM 3986 O O . TYR A 1 260 ? 41.657 7.023 62.070 1.00 10.75 258 TYR A O 1
ATOM 4004 N N . PHE A 1 261 ? 42.990 5.224 62.476 1.00 12.12 259 PHE A N 1
ATOM 4005 C CA . PHE A 1 261 ? 44.191 5.716 61.831 1.00 12.00 259 PHE A CA 1
ATOM 4006 C C . PHE A 1 261 ? 44.298 4.962 60.516 1.00 14.62 259 PHE A C 1
ATOM 4007 O O . PHE A 1 261 ? 44.105 3.743 60.488 1.00 13.74 259 PHE A O 1
ATOM 4024 N N . TYR A 1 262 ? 44.631 5.669 59.443 1.00 12.22 260 TYR A N 1
ATOM 4025 C CA . TYR A 1 262 ? 44.924 5.020 58.167 1.00 10.14 260 TYR A CA 1
ATOM 4026 C C . TYR A 1 262 ? 46.408 5.087 57.822 1.00 13.18 260 TYR A C 1
ATOM 4027 O O . TYR A 1 262 ? 47.099 6.045 58.160 1.00 11.53 260 TYR A O 1
ATOM 4045 N N . SER A 1 263 ? 46.873 4.057 57.120 1.00 13.38 261 SER A N 1
ATOM 4046 C CA . SER A 1 263 ? 48.283 3.903 56.810 1.00 12.37 261 SER A CA 1
ATOM 4047 C C . SER A 1 263 ? 48.609 4.407 55.405 1.00 13.16 261 SER A C 1
ATOM 4048 O O . SER A 1 263 ? 47.717 4.634 54.582 1.00 12.87 261 SER A O 1
ATOM 4056 N N . TYR A 1 264 ? 49.898 4.569 55.127 1.00 13.73 262 TYR A N 1
ATOM 4057 C CA . TYR A 1 264 ? 50.347 4.981 53.804 1.00 13.92 262 TYR A CA 1
ATOM 4058 C C . TYR A 1 264 ? 49.940 3.981 52.712 1.00 16.41 262 TYR A C 1
ATOM 4059 O O . TYR A 1 264 ? 49.441 4.380 51.665 1.00 14.79 262 TYR A O 1
ATOM 4077 N N . PRO A 1 265 ? 50.121 2.677 52.960 1.00 17.04 263 PRO A N 1
ATOM 4078 C CA . PRO A 1 265 ? 49.629 1.684 51.997 1.00 20.08 263 PRO A CA 1
ATOM 4079 C C . PRO A 1 265 ? 48.107 1.757 51.790 1.00 18.68 263 PRO A C 1
ATOM 4080 O O . PRO A 1 265 ? 47.638 1.534 50.674 1.00 18.93 263 PRO A O 1
ATOM 4091 N N . ALA A 1 266 ? 47.352 2.061 52.846 1.00 14.22 264 ALA A N 1
ATOM 4092 C CA . ALA A 1 266 ? 45.908 2.237 52.720 1.00 13.88 264 ALA A CA 1
ATOM 4093 C C . ALA A 1 266 ? 45.609 3.377 51.763 1.00 15.73 264 ALA A C 1
ATOM 4094 O O . ALA A 1 266 ? 44.786 3.242 50.858 1.00 17.96 264 ALA A O 1
ATOM 4101 N N . VAL A 1 267 ? 46.269 4.512 51.965 1.00 14.26 265 VAL A N 1
ATOM 4102 C CA . VAL A 1 267 ? 46.043 5.666 51.104 1.00 15.37 265 VAL A CA 1
ATOM 4103 C C . VAL A 1 267 ? 46.470 5.376 49.670 1.00 15.13 265 VAL A C 1
ATOM 4104 O O . VAL A 1 267 ? 45.714 5.628 48.731 1.00 14.68 265 VAL A O 1
ATOM 4117 N N . CYS A 1 268 ? 47.679 4.847 49.500 1.00 13.97 266 CYS A N 1
ATOM 4118 C CA . CYS A 1 268 ? 48.195 4.571 48.160 1.00 15.88 266 CYS A CA 1
ATOM 4119 C C . CYS A 1 268 ? 47.315 3.577 47.403 1.00 16.73 266 CYS A C 1
ATOM 4120 O O . CYS A 1 268 ? 47.060 3.763 46.218 1.00 19.14 266 CYS A O 1
ATOM 4128 N N . GLU A 1 269 ? 46.831 2.543 48.083 1.00 17.23 267 GLU A N 1
ATOM 4129 C CA . GLU A 1 269 ? 45.958 1.566 47.433 1.00 20.22 267 GLU A CA 1
ATOM 4130 C C . GLU A 1 269 ? 44.649 2.209 46.977 1.00 19.53 267 GLU A C 1
ATOM 4131 O O . GLU A 1 269 ? 44.155 1.936 45.879 1.00 18.79 267 GLU A O 1
ATOM 4143 N N . PHE A 1 270 ? 44.091 3.074 47.818 1.00 15.27 268 PHE A N 1
ATOM 4144 C CA . PHE A 1 270 ? 42.877 3.798 47.469 1.00 14.83 268 PHE A CA 1
ATOM 4145 C C . PHE A 1 270 ? 43.090 4.727 46.272 1.00 14.75 268 PHE A C 1
ATOM 4146 O O . PHE A 1 270 ? 42.260 4.783 45.361 1.00 15.62 268 PHE A O 1
ATOM 4163 N N . LEU A 1 271 ? 44.182 5.486 46.292 1.00 15.19 269 LEU A N 1
ATOM 4164 C CA . LEU A 1 271 ? 44.479 6.421 45.208 1.00 14.22 269 LEU A CA 1
ATOM 4165 C C . LEU A 1 271 ? 44.682 5.656 43.896 1.00 17.99 269 LEU A C 1
ATOM 4166 O O . LEU A 1 271 ? 44.189 6.055 42.839 1.00 18.27 269 LEU A O 1
ATOM 4182 N N . GLN A 1 272 ? 45.402 4.551 43.989 1.00 17.12 270 GLN A N 1
ATOM 4183 C CA . GLN A 1 272 ? 45.752 3.742 42.827 1.00 21.70 270 GLN A CA 1
ATOM 4184 C C . GLN A 1 272 ? 44.494 3.186 42.181 1.00 20.83 270 GLN A C 1
ATOM 4185 O O . GLN A 1 272 ? 44.248 3.357 40.983 1.00 24.66 270 GLN A O 1
ATOM 4199 N N . HIS A 1 273 ? 43.702 2.510 43.001 1.00 21.08 271 HIS A N 1
ATOM 4200 C CA . HIS A 1 273 ? 42.429 1.920 42.602 1.00 22.76 271 HIS A CA 1
ATOM 4201 C C . HIS A 1 273 ? 41.505 2.925 41.906 1.00 21.80 271 HIS A C 1
ATOM 4202 O O . HIS A 1 273 ? 40.882 2.606 40.887 1.00 23.45 271 HIS A O 1
ATOM 4217 N N . ASN A 1 274 ? 41.415 4.137 42.450 1.00 17.88 272 ASN A N 1
ATOM 4218 C CA . ASN A 1 274 ? 40.455 5.130 41.979 1.00 17.82 272 ASN A CA 1
ATOM 4219 C C . ASN A 1 274 ? 41.052 6.170 41.034 1.00 18.35 272 ASN A C 1
ATOM 4220 O O . ASN A 1 274 ? 40.396 7.151 40.671 1.00 19.99 272 ASN A O 1
ATOM 4231 N N . ASN A 1 275 ? 42.295 5.925 40.635 1.00 19.17 273 ASN A N 1
ATOM 4232 C CA . ASN A 1 275 ? 43.050 6.819 39.761 1.00 22.38 273 ASN A CA 1
ATOM 4233 C C . ASN A 1 275 ? 43.031 8.268 40.220 1.00 23.07 273 ASN A C 1
ATOM 4234 O O . ASN A 1 275 ? 42.772 9.176 39.429 1.00 22.17 273 ASN A O 1
ATOM 4245 N N . LEU A 1 276 ? 43.330 8.465 41.501 1.00 18.29 274 LEU A N 1
ATOM 4246 C CA . LEU A 1 276 ? 43.457 9.790 42.080 1.00 15.47 274 LEU A CA 1
ATOM 4247 C C . LEU A 1 276 ? 44.918 10.093 42.391 1.00 16.99 274 LEU A C 1
ATOM 4248 O O . LEU A 1 276 ? 45.744 9.180 42.547 1.00 17.47 274 LEU A O 1
ATOM 4264 N N . LEU A 1 277 ? 45.221 11.378 42.508 1.00 15.35 275 LEU A N 1
ATOM 4265 C CA . LEU A 1 277 ? 46.576 11.845 42.728 1.00 17.52 275 LEU A CA 1
ATOM 4266 C C . LEU A 1 277 ? 46.908 11.971 44.212 1.00 15.49 275 LEU A C 1
ATOM 4267 O O . LEU A 1 277 ? 47.994 11.589 44.643 1.00 15.03 275 LEU A O 1
ATOM 4283 N N . SER A 1 278 ? 45.982 12.515 44.992 1.00 14.47 276 SER A N 1
ATOM 4284 C CA . SER A 1 278 ? 46.234 12.716 46.408 1.00 13.31 276 SER A CA 1
ATOM 4285 C C . SER A 1 278 ? 44.949 12.930 47.186 1.00 10.88 276 SER A C 1
ATOM 4286 O O . SER A 1 278 ? 43.877 13.184 46.611 1.00 12.15 276 SER A O 1
ATOM 4294 N N . ILE A 1 279 ? 45.084 12.797 48.500 1.00 12.63 277 ILE A N 1
ATOM 4295 C CA A ILE A 1 279 ? 44.025 13.150 49.428 0.71 12.87 277 ILE A CA 1
ATOM 4296 C CA B ILE A 1 279 ? 44.033 13.139 49.445 0.29 13.07 277 ILE A CA 1
ATOM 4297 C C . ILE A 1 279 ? 44.400 14.448 50.141 1.00 10.97 277 ILE A C 1
ATOM 4298 O O . ILE A 1 279 ? 45.494 14.562 50.736 1.00 14.01 277 ILE A O 1
ATOM 4328 N N . LEU A 1 280 ? 43.511 15.435 50.048 1.00 11.02 278 LEU A N 1
ATOM 4329 C CA . LEU A 1 280 ? 43.666 16.700 50.747 1.00 10.86 278 LEU A CA 1
ATOM 4330 C C . LEU A 1 280 ? 42.689 16.695 51.928 1.00 11.36 278 LEU A C 1
ATOM 4331 O O . LEU A 1 280 ? 41.489 16.473 51.741 1.00 10.36 278 LEU A O 1
ATOM 4347 N N . ARG A 1 281 ? 43.200 16.932 53.130 1.00 8.48 279 ARG A N 1
ATOM 4348 C CA . ARG A 1 281 ? 42.364 16.923 54.316 1.00 9.04 279 ARG A CA 1
ATOM 4349 C C . ARG A 1 281 ? 42.848 17.931 55.356 1.00 9.49 279 ARG A C 1
ATOM 4350 O O . ARG A 1 281 ? 43.819 18.662 55.121 1.00 10.63 279 ARG A O 1
ATOM 4371 N N . ALA A 1 282 ? 42.135 18.009 56.478 1.00 10.52 280 ALA A N 1
ATOM 4372 C CA . ALA A 1 282 ? 42.455 18.984 57.521 1.00 8.81 280 ALA A CA 1
ATOM 4373 C C . ALA A 1 282 ? 42.513 18.274 58.881 1.00 11.73 280 ALA A C 1
ATOM 4374 O O . ALA A 1 282 ? 43.247 17.296 59.023 1.00 11.35 280 ALA A O 1
ATOM 4381 N N . HIS A 1 283 ? 41.772 18.756 59.879 1.00 8.72 281 HIS A N 1
ATOM 4382 C CA . HIS A 1 283 ? 41.482 17.939 61.088 1.00 10.21 281 HIS A CA 1
ATOM 4383 C C . HIS A 1 283 ? 42.644 17.802 62.112 1.00 13.45 281 HIS A C 1
ATOM 4384 O O . HIS A 1 283 ? 42.411 17.419 63.255 1.00 14.61 281 HIS A O 1
ATOM 4399 N N . GLU A 1 284 ? 43.884 18.108 61.726 1.00 10.53 282 GLU A N 1
ATOM 4400 C CA . GLU A 1 284 ? 45.009 18.077 62.677 1.00 11.82 282 GLU A CA 1
ATOM 4401 C C . GLU A 1 284 ? 45.852 19.339 62.600 1.00 12.79 282 GLU A C 1
ATOM 4402 O O . GLU A 1 284 ? 46.306 19.717 61.520 1.00 15.19 282 GLU A O 1
ATOM 4414 N N . ALA A 1 285 ? 46.077 19.967 63.753 1.00 12.76 283 ALA A N 1
ATOM 4415 C CA . ALA A 1 285 ? 46.922 21.155 63.825 1.00 12.05 283 ALA A CA 1
ATOM 4416 C C . ALA A 1 285 ? 48.314 20.868 63.256 1.00 11.97 283 ALA A C 1
ATOM 4417 O O . ALA A 1 285 ? 48.876 19.779 63.445 1.00 15.13 283 ALA A O 1
ATOM 4424 N N . GLN A 1 286 ? 48.868 21.843 62.552 1.00 13.12 284 GLN A N 1
ATOM 4425 C CA . GLN A 1 286 ? 50.205 21.715 62.001 1.00 12.86 284 GLN A CA 1
ATOM 4426 C C . GLN A 1 286 ? 50.994 22.989 62.303 1.00 12.59 284 GLN A C 1
ATOM 4427 O O . GLN A 1 286 ? 50.513 24.090 62.064 1.00 12.79 284 GLN A O 1
ATOM 4441 N N . ASP A 1 287 ? 52.201 22.836 62.835 1.00 13.53 285 ASP A N 1
ATOM 4442 C CA . ASP A 1 287 ? 53.033 23.994 63.178 1.00 16.69 285 ASP A CA 1
ATOM 4443 C C . ASP A 1 287 ? 53.221 24.943 61.993 1.00 13.79 285 ASP A C 1
ATOM 4444 O O . ASP A 1 287 ? 53.266 26.154 62.158 1.00 14.02 285 ASP A O 1
ATOM 4453 N N . ALA A 1 288 ? 53.315 24.388 60.796 1.00 14.73 286 ALA A N 1
ATOM 4454 C CA . ALA A 1 288 ? 53.546 25.186 59.595 1.00 13.43 286 ALA A CA 1
ATOM 4455 C C . ALA A 1 288 ? 52.254 25.546 58.862 1.00 12.60 286 ALA A C 1
ATOM 4456 O O . ALA A 1 288 ? 52.297 26.227 57.839 1.00 13.40 286 ALA A O 1
ATOM 4463 N N . GLY A 1 289 ? 51.118 25.069 59.367 1.00 9.54 287 GLY A N 1
ATOM 4464 C CA . GLY A 1 289 ? 49.838 25.267 58.713 1.00 11.54 287 GLY A CA 1
ATOM 4465 C C . GLY A 1 289 ? 49.547 24.217 57.654 1.00 12.76 287 GLY A C 1
ATOM 4466 O O . GLY A 1 289 ? 48.463 24.212 57.059 1.00 10.99 287 GLY A O 1
ATOM 4470 N N . TYR A 1 290 ? 50.512 23.333 57.404 1.00 13.25 288 TYR A N 1
ATOM 4471 C CA . TYR A 1 290 ? 50.330 22.273 56.413 1.00 14.42 288 TYR A CA 1
ATOM 4472 C C . TYR A 1 290 ? 51.356 21.164 56.629 1.00 11.99 288 TYR A C 1
ATOM 4473 O O . TYR A 1 290 ? 52.366 21.352 57.302 1.00 12.55 288 TYR A O 1
ATOM 4491 N N . ARG A 1 291 ? 51.070 20.014 56.043 1.00 11.20 289 ARG A N 1
ATOM 4492 C CA . ARG A 1 291 ? 52.022 18.927 55.977 1.00 14.90 289 ARG A CA 1
ATOM 4493 C C . ARG A 1 291 ? 51.766 18.096 54.728 1.00 12.79 289 ARG A C 1
ATOM 4494 O O . ARG A 1 291 ? 50.635 17.711 54.454 1.00 11.65 289 ARG A O 1
ATOM 4515 N N . MET A 1 292 ? 52.828 17.846 53.967 1.00 13.09 290 MET A N 1
ATOM 4516 C CA . MET A 1 292 ? 52.796 16.918 52.848 1.00 12.80 290 MET A CA 1
ATOM 4517 C C . MET A 1 292 ? 53.472 15.638 53.290 1.00 15.65 290 MET A C 1
ATOM 4518 O O . MET A 1 292 ? 54.572 15.666 53.848 1.00 15.97 290 MET A O 1
ATOM 4532 N N . TYR A 1 293 ? 52.807 14.518 53.044 1.00 12.16 291 TYR A N 1
ATOM 4533 C CA . TYR A 1 293 ? 53.306 13.231 53.479 1.00 14.09 291 TYR A CA 1
ATOM 4534 C C . TYR A 1 293 ? 53.964 12.485 52.307 1.00 17.38 291 TYR A C 1
ATOM 4535 O O . TYR A 1 293 ? 54.021 12.982 51.178 1.00 17.23 291 TYR A O 1
ATOM 4553 N N . ARG A 1 294 ? 54.448 11.285 52.595 1.00 16.45 292 ARG A N 1
ATOM 4554 C CA . ARG A 1 294 ? 55.257 10.523 51.654 1.00 16.49 292 ARG A CA 1
ATOM 4555 C C . ARG A 1 294 ? 54.621 10.369 50.266 1.00 16.04 292 ARG A C 1
ATOM 4556 O O . ARG A 1 294 ? 53.427 10.080 50.121 1.00 16.07 292 ARG A O 1
ATOM 4577 N N . LYS A 1 295 ? 55.436 10.548 49.233 1.00 14.88 293 LYS A N 1
ATOM 4578 C CA . LYS A 1 295 ? 54.981 10.347 47.866 1.00 15.53 293 LYS A CA 1
ATOM 4579 C C . LYS A 1 295 ? 54.511 8.916 47.632 1.00 15.75 293 LYS A C 1
ATOM 4580 O O . LYS A 1 295 ? 55.121 7.950 48.111 1.00 17.40 293 LYS A O 1
ATOM 4599 N N . SER A 1 296 ? 53.430 8.792 46.871 1.00 16.68 294 SER A N 1
ATOM 4600 C CA . SER A 1 296 ? 52.920 7.495 46.480 1.00 19.40 294 SER A CA 1
ATOM 4601 C C . SER A 1 296 ? 53.903 6.854 45.507 1.00 22.59 294 SER A C 1
ATOM 4602 O O . SER A 1 296 ? 54.525 7.542 44.707 1.00 21.29 294 SER A O 1
ATOM 4610 N N . GLN A 1 297 ? 54.026 5.536 45.568 1.00 31.50 295 GLN A N 1
ATOM 4611 C CA . GLN A 1 297 ? 54.951 4.826 44.694 1.00 38.12 295 GLN A CA 1
ATOM 4612 C C . GLN A 1 297 ? 54.435 4.693 43.262 1.00 32.75 295 GLN A C 1
ATOM 4613 O O . GLN A 1 297 ? 55.153 4.201 42.394 1.00 34.27 295 GLN A O 1
ATOM 4627 N N . THR A 1 298 ? 53.207 5.132 43.000 1.00 23.07 296 THR A N 1
ATOM 4628 C CA . THR A 1 298 ? 52.680 5.051 41.640 1.00 28.50 296 THR A CA 1
ATOM 4629 C C . THR A 1 298 ? 52.484 6.417 40.978 1.00 30.80 296 THR A C 1
ATOM 4630 O O . THR A 1 298 ? 52.164 6.482 39.793 1.00 34.94 296 THR A O 1
ATOM 4641 N N . THR A 1 299 ? 52.679 7.501 41.727 1.00 27.75 297 THR A N 1
ATOM 4642 C CA . THR A 1 299 ? 52.461 8.846 41.191 1.00 26.38 297 THR A CA 1
ATOM 4643 C C . THR A 1 299 ? 53.662 9.786 41.325 1.00 25.34 297 THR A C 1
ATOM 4644 O O . THR A 1 299 ? 53.754 10.770 40.603 1.00 27.97 297 THR A O 1
ATOM 4655 N N . GLY A 1 300 ? 54.551 9.515 42.273 1.00 23.01 298 GLY A N 1
ATOM 4656 C CA . GLY A 1 300 ? 55.639 10.430 42.580 1.00 22.78 298 GLY A CA 1
ATOM 4657 C C . GLY A 1 300 ? 55.160 11.748 43.177 1.00 24.67 298 GLY A C 1
ATOM 4658 O O . GLY A 1 300 ? 55.882 12.746 43.171 1.00 24.65 298 GLY A O 1
ATOM 4662 N N . PHE A 1 301 ? 53.942 11.746 43.711 1.00 21.68 299 PHE A N 1
ATOM 4663 C CA . PHE A 1 301 ? 53.342 12.942 44.291 1.00 17.37 299 PHE A CA 1
ATOM 4664 C C . PHE A 1 301 ? 52.928 12.622 45.725 1.00 15.28 299 PHE A C 1
ATOM 4665 O O . PHE A 1 301 ? 52.570 11.485 46.013 1.00 16.65 299 PHE A O 1
ATOM 4682 N N . PRO A 1 302 ? 52.987 13.610 46.636 1.00 13.74 300 PRO A N 1
ATOM 4683 C CA . PRO A 1 302 ? 52.570 13.322 48.017 1.00 14.82 300 PRO A CA 1
ATOM 4684 C C . PRO A 1 302 ? 51.214 12.612 48.088 1.00 14.31 300 PRO A C 1
ATOM 4685 O O . PRO A 1 302 ? 50.261 13.017 47.434 1.00 13.19 300 PRO A O 1
ATOM 4696 N N . SER A 1 303 ? 51.137 11.548 48.877 1.00 14.89 301 SER A N 1
ATOM 4697 C CA . SER A 1 303 ? 49.927 10.737 48.935 1.00 14.55 301 SER A CA 1
ATOM 4698 C C . SER A 1 303 ? 48.825 11.421 49.745 1.00 13.72 301 SER A C 1
ATOM 4699 O O . SER A 1 303 ? 47.638 11.135 49.565 1.00 13.33 301 SER A O 1
ATOM 4707 N N . LEU A 1 304 ? 49.226 12.340 50.613 1.00 12.51 302 LEU A N 1
ATOM 4708 C CA . LEU A 1 304 ? 48.326 12.966 51.568 1.00 11.95 302 LEU A CA 1
ATOM 4709 C C . LEU A 1 304 ? 48.855 14.363 51.831 1.00 12.13 302 LEU A C 1
ATOM 4710 O O . LEU A 1 304 ? 50.077 14.570 51.896 1.00 12.77 302 LEU A O 1
ATOM 4726 N N . ILE A 1 305 ? 47.946 15.325 51.942 1.00 11.24 303 ILE A N 1
ATOM 4727 C CA . ILE A 1 305 ? 48.285 16.672 52.386 1.00 11.89 303 ILE A CA 1
ATOM 4728 C C . ILE A 1 305 ? 47.275 17.120 53.437 1.00 9.45 303 ILE A C 1
ATOM 4729 O O . ILE A 1 305 ? 46.065 17.031 53.210 1.00 11.12 303 ILE A O 1
ATOM 4745 N N . THR A 1 306 ? 47.773 17.570 54.593 1.00 8.12 304 THR A N 1
ATOM 4746 C CA . THR A 1 306 ? 46.936 18.219 55.604 1.00 9.27 304 THR A CA 1
ATOM 4747 C C . THR A 1 306 ? 47.075 19.737 55.509 1.00 10.20 304 THR A C 1
ATOM 4748 O O . THR A 1 306 ? 48.190 20.256 55.379 1.00 9.56 304 THR A O 1
ATOM 4759 N N . ILE A 1 307 ? 45.940 20.428 55.580 1.00 11.61 305 ILE A N 1
ATOM 4760 C CA . ILE A 1 307 ? 45.886 21.887 55.556 1.00 9.77 305 ILE A CA 1
ATOM 4761 C C . ILE A 1 307 ? 45.182 22.332 56.829 1.00 12.37 305 ILE A C 1
ATOM 4762 O O . ILE A 1 307 ? 44.153 21.780 57.196 1.00 10.65 305 ILE A O 1
ATOM 4778 N N . PHE A 1 308 ? 45.752 23.322 57.500 1.00 9.93 306 PHE A N 1
ATOM 4779 C CA . PHE A 1 308 ? 45.230 23.782 58.774 1.00 8.76 306 PHE A CA 1
ATOM 4780 C C . PHE A 1 308 ? 45.247 25.306 58.742 1.00 11.12 306 PHE A C 1
ATOM 4781 O O . PHE A 1 308 ? 46.310 25.917 58.594 1.00 11.22 306 PHE A O 1
ATOM 4798 N N . SER A 1 309 ? 44.072 25.916 58.892 1.00 10.32 307 SER A N 1
ATOM 4799 C CA . SER A 1 309 ? 43.916 27.330 58.553 1.00 8.96 307 SER A CA 1
ATOM 4800 C C . SER A 1 309 ? 43.617 28.207 59.767 1.00 10.43 307 SER A C 1
ATOM 4801 O O . SER A 1 309 ? 43.039 29.287 59.636 1.00 11.30 307 SER A O 1
ATOM 4809 N N . ALA A 1 310 ? 44.051 27.753 60.944 1.00 10.15 308 ALA A N 1
ATOM 4810 C CA . ALA A 1 310 ? 43.821 28.456 62.199 1.00 11.27 308 ALA A CA 1
ATOM 4811 C C . ALA A 1 310 ? 45.166 28.816 62.830 1.00 9.01 308 ALA A C 1
ATOM 4812 O O . ALA A 1 310 ? 45.772 28.005 63.533 1.00 11.13 308 ALA A O 1
ATOM 4819 N N . PRO A 1 311 ? 45.669 30.029 62.547 1.00 10.37 309 PRO A N 1
ATOM 4820 C CA . PRO A 1 311 ? 47.003 30.382 63.051 1.00 11.12 309 PRO A CA 1
ATOM 4821 C C . PRO A 1 311 ? 46.970 30.627 64.555 1.00 11.32 309 PRO A C 1
ATOM 4822 O O . PRO A 1 311 ? 45.933 31.044 65.087 1.00 11.29 309 PRO A O 1
ATOM 4833 N N . ASN A 1 312 ? 48.092 30.379 65.228 1.00 10.99 310 ASN A N 1
ATOM 4834 C CA . ASN A 1 312 ? 48.159 30.468 66.683 1.00 11.57 310 ASN A CA 1
ATOM 4835 C C . ASN A 1 312 ? 46.917 29.882 67.331 1.00 12.08 310 ASN A C 1
ATOM 4836 O O . ASN A 1 312 ? 46.231 30.549 68.102 1.00 9.67 310 ASN A O 1
ATOM 4847 N N . TYR A 1 313 ? 46.652 28.625 67.001 1.00 10.77 311 TYR A N 1
ATOM 4848 C CA . TYR A 1 313 ? 45.508 27.887 67.506 1.00 11.57 311 TYR A CA 1
ATOM 4849 C C . TYR A 1 313 ? 45.411 27.917 69.027 1.00 12.66 311 TYR A C 1
ATOM 4850 O O . TYR A 1 313 ? 46.403 27.734 69.729 1.00 12.37 311 TYR A O 1
ATOM 4868 N N . LEU A 1 314 ? 44.200 28.167 69.523 1.00 12.91 312 LEU A N 1
ATOM 4869 C CA . LEU A 1 314 ? 43.924 28.257 70.955 1.00 13.32 312 LEU A CA 1
ATOM 4870 C C . LEU A 1 314 ? 44.685 29.414 71.617 1.00 15.89 312 LEU A C 1
ATOM 4871 O O . LEU A 1 314 ? 44.796 29.470 72.841 1.00 19.95 312 LEU A O 1
ATOM 4887 N N . ASP A 1 315 ? 45.182 30.335 70.795 1.00 13.23 313 ASP A N 1
ATOM 4888 C CA . ASP A 1 315 ? 45.976 31.481 71.248 1.00 13.87 313 ASP A CA 1
ATOM 4889 C C . ASP A 1 315 ? 47.331 31.092 71.841 1.00 14.94 313 ASP A C 1
ATOM 4890 O O . ASP A 1 315 ? 48.040 31.950 72.370 1.00 16.22 313 ASP A O 1
ATOM 4899 N N . VAL A 1 316 ? 47.715 29.820 71.745 1.00 13.84 314 VAL A N 1
ATOM 4900 C CA . VAL A 1 316 ? 48.964 29.385 72.371 1.00 15.11 314 VAL A CA 1
ATOM 4901 C C . VAL A 1 316 ? 49.834 28.427 71.553 1.00 16.20 314 VAL A C 1
ATOM 4902 O O . VAL A 1 316 ? 50.987 28.205 71.912 1.00 18.88 314 VAL A O 1
ATOM 4915 N N . TYR A 1 317 ? 49.314 27.856 70.468 1.00 14.23 315 TYR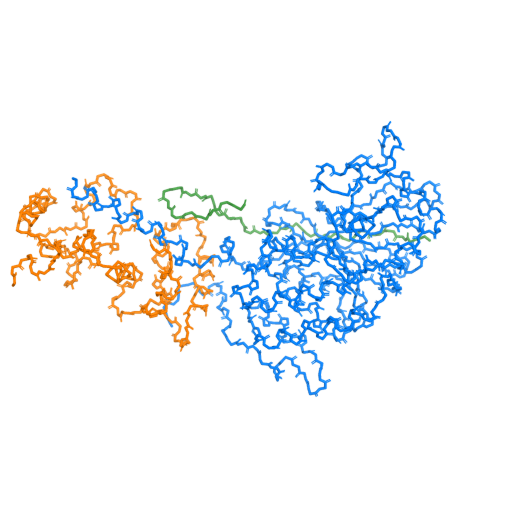 A N 1
ATOM 4916 C CA . TYR A 1 317 ? 50.100 26.884 69.708 1.00 14.48 315 TYR A CA 1
ATOM 4917 C C . TYR A 1 317 ? 51.266 27.561 68.990 1.00 15.93 315 TYR A C 1
ATOM 4918 O O . TYR A 1 317 ? 52.294 26.932 68.709 1.00 17.07 315 TYR A O 1
ATOM 4936 N N . ASN A 1 318 ? 51.097 28.843 68.679 1.00 14.30 316 ASN A N 1
ATOM 4937 C CA . ASN A 1 318 ? 52.090 29.595 67.909 1.00 13.51 316 ASN A CA 1
ATOM 4938 C C . ASN A 1 318 ? 52.415 28.914 66.576 1.00 14.30 316 ASN A C 1
ATOM 4939 O O . ASN A 1 318 ? 53.542 28.970 66.093 1.00 15.72 316 ASN A O 1
ATOM 4950 N N . ASN A 1 319 ? 51.410 28.289 65.973 1.00 12.21 317 ASN A N 1
ATOM 4951 C CA . ASN A 1 319 ? 51.567 27.723 64.644 1.00 10.34 317 ASN A CA 1
ATOM 4952 C C . ASN A 1 319 ? 51.234 28.749 63.565 1.00 12.79 317 ASN A C 1
ATOM 4953 O O . ASN A 1 319 ? 50.432 29.661 63.772 1.00 12.56 317 ASN A O 1
ATOM 4964 N N . LYS A 1 320 ? 51.843 28.590 62.403 1.00 12.42 318 LYS A N 1
ATOM 4965 C CA . LYS A 1 320 ? 51.353 29.271 61.219 1.00 12.20 318 LYS A CA 1
ATOM 4966 C C . LYS A 1 320 ? 50.132 28.532 60.680 1.00 13.41 318 LYS A C 1
ATOM 4967 O O . LYS A 1 320 ? 49.932 27.346 60.979 1.00 11.84 318 LYS A O 1
ATOM 4986 N N . ALA A 1 321 ? 49.301 29.258 59.933 1.00 11.38 319 ALA A N 1
ATOM 4987 C CA . ALA A 1 321 ? 48.198 28.674 59.172 1.00 11.10 319 ALA A CA 1
ATOM 4988 C C . ALA A 1 321 ? 48.585 28.623 57.699 1.00 11.38 319 ALA A C 1
ATOM 4989 O O . ALA A 1 321 ? 49.564 29.256 57.287 1.00 11.58 319 ALA A O 1
ATOM 4996 N N . ALA A 1 322 ? 47.822 27.882 56.900 1.00 10.02 320 ALA A N 1
ATOM 4997 C CA . ALA A 1 322 ? 48.018 27.892 55.465 1.00 9.62 320 ALA A CA 1
ATOM 4998 C C . ALA A 1 322 ? 46.699 27.668 54.744 1.00 10.35 320 ALA A C 1
ATOM 4999 O O . ALA A 1 322 ? 45.742 27.109 55.313 1.00 10.45 320 ALA A O 1
ATOM 5006 N N . VAL A 1 323 ? 46.654 28.133 53.504 1.00 10.93 321 VAL A N 1
ATOM 5007 C CA . VAL A 1 323 ? 45.677 27.664 52.525 1.00 9.33 321 VAL A CA 1
ATOM 5008 C C . VAL A 1 323 ? 46.443 27.096 51.338 1.00 13.13 321 VAL A C 1
ATOM 5009 O O . VAL A 1 323 ? 47.645 27.316 51.206 1.00 13.00 321 VAL A O 1
ATOM 5022 N N . LEU A 1 324 ? 45.742 26.359 50.487 1.00 10.27 322 LEU A N 1
ATOM 5023 C CA . LEU A 1 324 ? 46.342 25.754 49.311 1.00 12.85 322 LEU A CA 1
ATOM 5024 C C . LEU A 1 324 ? 45.621 26.281 48.092 1.00 14.44 322 LEU A C 1
ATOM 5025 O O . LEU A 1 324 ? 44.445 25.991 47.870 1.00 14.83 322 LEU A O 1
ATOM 5041 N N . LYS A 1 325 ? 46.320 27.084 47.304 1.00 15.09 323 LYS A N 1
ATOM 5042 C CA . LYS A 1 325 ? 45.716 27.653 46.120 1.00 15.05 323 LYS A CA 1
ATOM 5043 C C . LYS A 1 325 ? 46.177 26.872 44.901 1.00 15.62 323 LYS A C 1
ATOM 5044 O O . LYS A 1 325 ? 47.354 26.898 44.546 1.00 16.03 323 LYS A O 1
ATOM 5063 N N . TYR A 1 326 ? 45.241 26.179 44.270 1.00 12.57 324 TYR A N 1
ATOM 5064 C CA . TYR A 1 326 ? 45.549 25.336 43.124 1.00 14.79 324 TYR A CA 1
ATOM 5065 C C . TYR A 1 326 ? 45.134 26.054 41.843 1.00 18.56 324 TYR A C 1
ATOM 5066 O O . TYR A 1 326 ? 43.955 26.331 41.626 1.00 15.61 324 TYR A O 1
ATOM 5084 N N . GLU A 1 327 ? 46.114 26.362 41.000 1.00 21.61 325 GLU A N 1
ATOM 5085 C CA . GLU A 1 327 ? 45.876 27.199 39.831 1.00 22.70 325 GLU A CA 1
ATOM 5086 C C . GLU A 1 327 ? 47.028 27.044 38.837 1.00 23.00 325 GLU A C 1
ATOM 5087 O O . GLU A 1 327 ? 48.192 26.992 39.235 1.00 21.88 325 GLU A O 1
ATOM 5099 N N . ASN A 1 328 ? 46.696 26.958 37.553 1.00 25.27 326 ASN A N 1
ATOM 5100 C CA . ASN A 1 328 ? 47.705 26.854 36.500 1.00 28.12 326 ASN A CA 1
ATOM 5101 C C . ASN A 1 328 ? 48.666 25.699 36.742 1.00 25.44 326 ASN A C 1
ATOM 5102 O O . ASN A 1 328 ? 49.868 25.815 36.493 1.00 26.20 326 ASN A O 1
ATOM 5113 N N . ASN A 1 329 ? 48.127 24.587 37.228 1.00 20.72 327 ASN A N 1
ATOM 5114 C CA . ASN A 1 329 ? 48.917 23.394 37.524 1.00 21.81 327 ASN A CA 1
ATOM 5115 C C . ASN A 1 329 ? 50.018 23.621 38.559 1.00 18.54 327 ASN A C 1
ATOM 5116 O O . ASN A 1 329 ? 51.038 22.926 38.557 1.00 20.37 327 ASN A O 1
ATOM 5127 N N . VAL A 1 330 ? 49.801 24.591 39.436 1.00 18.78 328 VAL A N 1
ATOM 5128 C CA . VAL A 1 330 ? 50.690 24.855 40.552 1.00 17.95 328 VAL A CA 1
ATOM 5129 C C . VAL A 1 330 ? 49.861 24.732 41.827 1.00 18.28 328 VAL A C 1
ATOM 5130 O O . VAL A 1 330 ? 48.785 25.302 41.909 1.00 20.48 328 VAL A O 1
ATOM 5143 N N . MET A 1 331 ? 50.346 23.967 42.802 1.00 15.23 329 MET A N 1
ATOM 5144 C CA . MET A 1 331 ? 49.750 23.972 44.130 1.00 18.15 329 MET A CA 1
ATOM 5145 C C . MET A 1 331 ? 50.550 24.902 45.025 1.00 14.58 329 MET A C 1
ATOM 5146 O O . MET A 1 331 ? 51.645 24.560 45.476 1.00 18.83 329 MET A O 1
ATOM 5160 N N . ASN A 1 332 ? 50.001 26.088 45.257 1.00 14.03 330 ASN A N 1
ATOM 5161 C CA . ASN A 1 332 ? 50.673 27.113 46.037 1.00 13.97 330 ASN A CA 1
ATOM 5162 C C . ASN A 1 332 ? 50.171 27.109 47.485 1.00 12.51 330 ASN A C 1
ATOM 5163 O O . ASN A 1 332 ? 49.061 27.575 47.777 1.00 12.92 330 ASN A O 1
ATOM 5174 N N . ILE A 1 333 ? 50.993 26.571 48.381 1.00 12.40 331 ILE A N 1
ATOM 5175 C CA . ILE A 1 333 ? 50.693 26.591 49.809 1.00 13.64 331 ILE A CA 1
ATOM 5176 C C . ILE A 1 333 ? 51.119 27.940 50.355 1.00 13.99 331 ILE A C 1
ATOM 5177 O O . ILE A 1 333 ? 52.307 28.294 50.327 1.00 15.02 331 ILE A O 1
ATOM 5193 N N . ARG A 1 334 ? 50.133 28.701 50.818 1.00 10.55 332 ARG A N 1
ATOM 5194 C CA . ARG A 1 334 ? 50.343 30.058 51.266 1.00 11.73 332 ARG A CA 1
ATOM 5195 C C . ARG A 1 334 ? 50.136 30.121 52.757 1.00 14.61 332 ARG A C 1
ATOM 5196 O O . ARG A 1 334 ? 49.017 29.933 53.242 1.00 13.56 332 ARG A O 1
ATOM 5217 N N . GLN A 1 335 ? 51.211 30.385 53.481 1.00 15.33 333 GLN A N 1
ATOM 5218 C CA . GLN A 1 335 ? 51.154 30.463 54.930 1.00 12.32 333 GLN A CA 1
ATOM 5219 C C . GLN A 1 335 ? 50.715 31.840 55.373 1.00 13.71 333 GLN A C 1
ATOM 5220 O O . GLN A 1 335 ? 50.924 32.831 54.672 1.00 13.57 333 GLN A O 1
ATOM 5234 N N . PHE A 1 336 ? 50.102 31.905 56.544 1.00 11.07 334 PHE A N 1
ATOM 5235 C CA . PHE A 1 336 ? 49.782 33.191 57.134 1.00 13.87 334 PHE A CA 1
ATOM 5236 C C . PHE A 1 336 ? 49.809 33.123 58.659 1.00 13.04 334 PHE A C 1
ATOM 5237 O O . PHE A 1 336 ? 49.769 32.043 59.248 1.00 13.74 334 PHE A O 1
ATOM 5254 N N . ASN A 1 337 ? 49.962 34.286 59.282 1.00 12.77 335 ASN A N 1
ATOM 5255 C CA . ASN A 1 337 ? 50.083 34.363 60.727 1.00 10.98 335 ASN A CA 1
ATOM 5256 C C . ASN A 1 337 ? 48.805 34.947 61.336 1.00 11.51 335 ASN A C 1
ATOM 5257 O O . ASN A 1 337 ? 47.853 35.279 60.623 1.00 13.88 335 ASN A O 1
ATOM 5268 N N . CYS A 1 338 ? 48.772 35.035 62.655 1.00 10.45 336 CYS A N 1
ATOM 5269 C CA . CYS A 1 338 ? 47.537 35.363 63.373 1.00 11.44 336 CYS A CA 1
ATOM 5270 C C . CYS A 1 338 ? 47.266 36.860 63.389 1.00 12.66 336 CYS A C 1
ATOM 5271 O O . CYS A 1 338 ? 48.171 37.675 63.158 1.00 15.58 336 CYS A O 1
ATOM 5279 N N . SER A 1 339 ? 46.012 37.204 63.667 1.00 11.56 337 SER A N 1
ATOM 5280 C CA . SER A 1 339 ? 45.577 38.589 63.763 1.00 12.58 337 SER A CA 1
ATOM 5281 C C . SER A 1 339 ? 44.969 38.847 65.139 1.00 14.89 337 SER A C 1
ATOM 5282 O O . SER A 1 339 ? 44.448 37.937 65.778 1.00 16.14 337 SER A O 1
ATOM 5290 N N . PRO A 1 340 ? 45.031 40.098 65.602 1.00 15.41 338 PRO A N 1
ATOM 5291 C CA . PRO A 1 340 ? 44.439 40.392 66.909 1.00 16.08 338 PRO A CA 1
ATOM 5292 C C . PRO A 1 340 ? 42.939 40.087 66.964 1.00 13.46 338 PRO A C 1
ATOM 5293 O O . PRO A 1 340 ? 42.244 40.236 65.954 1.00 11.69 338 PRO A O 1
ATOM 5304 N N . HIS A 1 341 ? 42.448 39.679 68.133 1.00 13.05 339 HIS A N 1
ATOM 5305 C CA . HIS A 1 341 ? 41.014 39.482 68.332 1.00 10.93 339 HIS A CA 1
ATOM 5306 C C . HIS A 1 341 ? 40.605 39.901 69.738 1.00 11.99 339 HIS A C 1
ATOM 5307 O O . HIS A 1 341 ? 41.437 39.914 70.650 1.00 11.03 339 HIS A O 1
ATOM 5322 N N . PRO A 1 342 ? 39.316 40.245 69.922 1.00 11.25 340 PRO A N 1
ATOM 5323 C CA . PRO A 1 342 ? 38.867 40.662 71.254 1.00 11.53 340 PRO A CA 1
ATOM 5324 C C . PRO A 1 342 ? 38.908 39.538 72.286 1.00 13.07 340 PRO A C 1
ATOM 5325 O O . PRO A 1 342 ? 38.914 38.350 71.945 1.00 11.35 340 PRO A O 1
ATOM 5336 N N . TYR A 1 343 ? 38.939 39.935 73.551 1.00 10.12 341 TYR A N 1
ATOM 5337 C CA . TYR A 1 343 ? 39.004 39.003 74.659 1.00 11.23 341 TYR A CA 1
ATOM 5338 C C . TYR A 1 343 ? 37.599 38.662 75.167 1.00 11.30 341 TYR A C 1
ATOM 5339 O O . TYR A 1 343 ? 36.695 39.506 75.162 1.00 10.57 341 TYR A O 1
ATOM 5357 N N . TRP A 1 344 ? 37.433 37.401 75.563 1.00 11.33 342 TRP A N 1
ATOM 5358 C CA . TRP A 1 344 ? 36.250 36.900 76.254 1.00 11.54 342 TRP A CA 1
ATOM 5359 C C . TRP A 1 344 ? 36.698 36.077 77.462 1.00 10.65 342 TRP A C 1
ATOM 5360 O O . TRP A 1 344 ? 37.682 35.337 77.389 1.00 11.70 342 TRP A O 1
ATOM 5381 N N . LEU A 1 345 ? 35.959 36.147 78.559 1.00 9.22 343 LEU A N 1
ATOM 5382 C CA . LEU A 1 345 ? 36.186 35.204 79.645 1.00 8.67 343 LEU A CA 1
ATOM 5383 C C . LEU A 1 345 ? 35.786 33.806 79.182 1.00 10.77 343 LEU A C 1
ATOM 5384 O O . LEU A 1 345 ? 34.913 33.654 78.316 1.00 11.69 343 LEU A O 1
ATOM 5400 N N . PRO A 1 346 ? 36.408 32.776 79.773 1.00 13.14 344 PRO A N 1
ATOM 5401 C CA . PRO A 1 346 ? 36.025 31.399 79.444 1.00 13.91 344 PRO A CA 1
ATOM 5402 C C . PRO A 1 346 ? 34.518 31.193 79.520 1.00 12.71 344 PRO A C 1
ATOM 5403 O O . PRO A 1 346 ? 33.866 31.703 80.442 1.00 12.54 344 PRO A O 1
ATOM 5414 N N . ASN A 1 347 ? 33.993 30.437 78.556 1.00 11.75 345 ASN A N 1
ATOM 5415 C CA . ASN A 1 347 ? 32.562 30.146 78.427 1.00 12.52 345 ASN A CA 1
ATOM 5416 C C . ASN A 1 347 ? 31.669 31.380 78.344 1.00 9.79 345 ASN A C 1
ATOM 5417 O O . ASN A 1 347 ? 30.494 31.309 78.680 1.00 9.93 345 ASN A O 1
ATOM 5428 N N . PHE A 1 348 ? 32.224 32.492 77.870 1.00 9.81 346 PHE A N 1
ATOM 5429 C CA . PHE A 1 348 ? 31.465 33.736 77.635 1.00 11.19 346 PHE A CA 1
ATOM 5430 C C . PHE A 1 348 ? 30.836 34.299 78.906 1.00 14.09 346 PHE A C 1
ATOM 5431 O O . PHE A 1 348 ? 29.830 35.023 78.842 1.00 14.73 346 PHE A O 1
ATOM 5448 N N . MET A 1 349 ? 31.428 33.971 80.044 1.00 12.36 347 MET A N 1
ATOM 5449 C CA . MET A 1 349 ? 30.934 34.435 81.330 1.00 12.28 347 MET A CA 1
ATOM 5450 C C . MET A 1 349 ? 30.977 35.958 81.411 1.00 12.84 347 MET A C 1
ATOM 5451 O O . MET A 1 349 ? 31.947 36.590 80.994 1.00 13.81 347 MET A O 1
ATOM 5465 N N . ASP A 1 350 ? 29.915 36.554 81.948 1.00 13.58 348 ASP A N 1
ATOM 5466 C CA . ASP A 1 350 ? 29.878 37.997 82.141 1.00 11.86 348 ASP A CA 1
ATOM 5467 C C . ASP A 1 350 ? 30.650 38.352 83.419 1.00 12.00 348 ASP A C 1
ATOM 5468 O O . ASP A 1 350 ? 30.880 37.482 84.263 1.00 11.74 348 ASP A O 1
ATOM 5477 N N . VAL A 1 351 ? 31.057 39.611 83.578 1.00 12.42 349 VAL A N 1
ATOM 5478 C CA . VAL A 1 351 ? 31.921 39.961 84.706 1.00 12.50 349 VAL A CA 1
ATOM 5479 C C . VAL A 1 351 ? 31.209 39.941 86.062 1.00 11.47 349 VAL A C 1
ATOM 5480 O O . VAL A 1 351 ? 31.869 39.857 87.081 1.00 13.64 349 VAL A O 1
ATOM 5493 N N . PHE A 1 352 ? 29.881 40.022 86.084 1.00 10.17 350 PHE A N 1
ATOM 5494 C CA . PHE A 1 352 ? 29.169 39.894 87.356 1.00 11.45 350 PHE A CA 1
ATOM 5495 C C . PHE A 1 352 ? 29.215 38.440 87.864 1.00 11.36 350 PHE A C 1
ATOM 5496 O O . PHE A 1 352 ? 29.576 38.173 89.016 1.00 12.93 350 PHE A O 1
ATOM 5513 N N . THR A 1 353 ? 28.842 37.507 86.993 1.00 13.96 351 THR A N 1
ATOM 5514 C CA . THR A 1 353 ? 28.872 36.081 87.301 1.00 13.75 351 THR A CA 1
ATOM 5515 C C . THR A 1 353 ? 30.287 35.647 87.712 1.00 15.24 351 THR A C 1
ATOM 5516 O O . THR A 1 353 ? 30.468 34.862 88.642 1.00 13.65 351 THR A O 1
ATOM 5527 N N . TRP A 1 354 ? 31.280 36.197 87.024 1.00 14.29 352 TRP A N 1
ATOM 5528 C CA . TRP A 1 354 ? 32.685 35.920 87.301 1.00 13.28 352 TRP A CA 1
ATOM 5529 C C . TRP A 1 354 ? 33.126 36.420 88.675 1.00 13.18 352 TRP A C 1
ATOM 5530 O O . TRP A 1 354 ? 33.756 35.687 89.433 1.00 12.77 352 TRP A O 1
ATOM 5551 N N . SER A 1 355 ? 32.807 37.669 89.003 1.00 10.19 353 SER A N 1
ATOM 5552 C CA . SER A 1 355 ? 33.367 38.292 90.196 1.00 10.86 353 SER A CA 1
ATOM 5553 C C . SER A 1 355 ? 32.534 38.110 91.467 1.00 14.08 353 SER A C 1
ATOM 5554 O O . SER A 1 355 ? 33.066 38.220 92.570 1.00 14.62 353 SER A O 1
ATOM 5562 N N . LEU A 1 356 ? 31.236 37.862 91.330 1.00 14.57 354 LEU A N 1
ATOM 5563 C CA . LEU A 1 356 ? 30.375 37.796 92.519 1.00 17.66 354 LEU A CA 1
ATOM 5564 C C . LEU A 1 356 ? 30.836 36.746 93.545 1.00 17.72 354 LEU A C 1
ATOM 5565 O O . LEU A 1 356 ? 30.835 37.018 94.741 1.00 17.87 354 LEU A O 1
ATOM 5581 N N . PRO A 1 357 ? 31.239 35.547 93.095 1.00 17.96 355 PRO A N 1
ATOM 5582 C CA . PRO A 1 357 ? 31.724 34.596 94.111 1.00 19.26 355 PRO A CA 1
ATOM 5583 C C . PRO A 1 357 ? 32.939 35.117 94.879 1.00 19.60 355 PRO A C 1
ATOM 5584 O O . PRO A 1 357 ? 33.065 34.873 96.081 1.00 21.83 355 PRO A O 1
ATOM 5595 N N . PHE A 1 358 ? 33.818 35.829 94.186 1.00 19.03 356 PHE A N 1
ATOM 5596 C CA . PHE A 1 358 ? 35.011 36.416 94.795 1.00 16.04 356 PHE A CA 1
ATOM 5597 C C . PHE A 1 358 ? 34.620 37.541 95.756 1.00 16.64 356 PHE A C 1
ATOM 5598 O O . PHE A 1 358 ? 35.197 37.684 96.837 1.00 16.65 356 PHE A O 1
ATOM 5615 N N . VAL A 1 359 ? 33.634 38.335 95.356 1.00 15.87 357 VAL A N 1
ATOM 5616 C CA . VAL A 1 359 ? 33.099 39.385 96.211 1.00 15.67 357 VAL A CA 1
ATOM 5617 C C . VAL A 1 359 ? 32.576 38.772 97.504 1.00 19.32 357 VAL A C 1
ATOM 5618 O O . VAL A 1 359 ? 32.914 39.229 98.604 1.00 19.28 357 VAL A O 1
ATOM 5631 N N . GLY A 1 360 ? 31.759 37.733 97.369 1.00 19.52 358 GLY A N 1
ATOM 5632 C CA . GLY A 1 360 ? 31.159 37.088 98.524 1.00 22.23 358 GLY A CA 1
ATOM 5633 C C . GLY A 1 360 ? 32.203 36.538 99.469 1.00 25.29 358 GLY A C 1
ATOM 5634 O O . GLY A 1 360 ? 32.111 36.710 100.690 1.00 26.79 358 GLY A O 1
ATOM 5638 N N . GLU A 1 361 ? 33.205 35.877 98.904 1.00 24.81 359 GLU A N 1
ATOM 5639 C CA . GLU A 1 361 ? 34.277 35.277 99.689 1.00 27.06 359 GLU A CA 1
ATOM 5640 C C . GLU A 1 361 ? 35.096 36.321 100.438 1.00 25.73 359 GLU A C 1
ATOM 5641 O O . GLU A 1 361 ? 35.387 36.151 101.626 1.00 24.99 359 GLU A O 1
ATOM 5653 N N . LYS A 1 362 ? 35.471 37.400 99.755 1.00 21.38 360 LYS A N 1
ATOM 5654 C CA . LYS A 1 362 ? 36.317 38.413 100.373 1.00 20.67 360 LYS A CA 1
ATOM 5655 C C . LYS A 1 362 ? 35.563 39.280 101.379 1.00 17.25 360 LYS A C 1
ATOM 5656 O O . LYS A 1 362 ? 36.131 39.701 102.382 1.00 19.42 360 LYS A O 1
ATOM 5675 N N . VAL A 1 363 ? 34.297 39.571 101.119 1.00 16.94 361 VAL A N 1
ATOM 5676 C CA . VAL A 1 363 ? 33.522 40.363 102.073 1.00 19.99 361 VAL A CA 1
ATOM 5677 C C . VAL A 1 363 ? 33.231 39.541 103.329 1.00 22.06 361 VAL A C 1
ATOM 5678 O O . VAL A 1 363 ? 33.288 40.062 104.444 1.00 21.02 361 VAL A O 1
ATOM 5691 N N . THR A 1 364 ? 32.933 38.258 103.139 1.00 26.03 362 THR A N 1
ATOM 5692 C CA . THR A 1 364 ? 32.705 37.355 104.264 1.00 29.49 362 THR A CA 1
ATOM 5693 C C . THR A 1 364 ? 33.987 37.238 105.075 1.00 29.70 362 THR A C 1
ATOM 5694 O O . THR A 1 364 ? 33.983 37.352 106.300 1.00 29.34 362 THR A O 1
ATOM 5705 N N . GLU A 1 365 ? 35.087 37.027 104.372 1.00 30.18 363 GLU A N 1
ATOM 5706 C CA . GLU A 1 365 ? 36.401 36.987 104.982 1.00 32.67 363 GLU A CA 1
ATOM 5707 C C . GLU A 1 365 ? 36.631 38.223 105.847 1.00 30.14 363 GLU A C 1
ATOM 5708 O O . GLU A 1 365 ? 36.972 38.116 107.022 1.00 30.55 363 GLU A O 1
ATOM 5720 N N . MET A 1 366 ? 36.462 39.399 105.254 1.00 23.14 364 MET A N 1
ATOM 5721 C CA . MET A 1 366 ? 36.694 40.639 105.973 1.00 21.33 364 MET A CA 1
ATOM 5722 C C . MET A 1 366 ? 35.904 40.692 107.274 1.00 22.41 364 MET A C 1
ATOM 5723 O O . MET A 1 366 ? 36.464 40.991 108.322 1.00 25.01 364 MET A O 1
ATOM 5737 N N . LEU A 1 367 ? 34.608 40.400 107.207 1.00 22.33 365 LEU A N 1
ATOM 5738 C CA . LEU A 1 367 ? 33.719 40.620 108.345 1.00 24.27 365 LEU A CA 1
ATOM 5739 C C . LEU A 1 367 ? 33.899 39.578 109.443 1.00 26.17 365 LEU A C 1
ATOM 5740 O O . LEU A 1 367 ? 33.844 39.905 110.625 1.00 24.26 365 LEU A O 1
ATOM 5756 N N . VAL A 1 368 ? 34.117 38.329 109.055 1.00 28.65 366 VAL A N 1
ATOM 5757 C CA . VAL A 1 368 ? 34.433 37.296 110.025 1.00 34.13 366 VAL A CA 1
ATOM 5758 C C . VAL A 1 368 ? 35.614 37.759 110.879 1.00 36.09 366 VAL A C 1
ATOM 5759 O O . VAL A 1 368 ? 35.600 37.632 112.105 1.00 36.75 366 VAL A O 1
ATOM 5772 N N . ASN A 1 369 ? 36.620 38.331 110.228 1.00 35.02 367 ASN A N 1
ATOM 5773 C CA . ASN A 1 369 ? 37.829 38.768 110.916 1.00 33.60 367 ASN A CA 1
ATOM 5774 C C . ASN A 1 369 ? 37.660 40.074 111.676 1.00 33.49 367 ASN A C 1
ATOM 5775 O O . ASN A 1 369 ? 38.260 40.267 112.736 1.00 35.17 367 ASN A O 1
ATOM 5786 N N . VAL A 1 370 ? 36.836 40.971 111.147 1.00 29.88 368 VAL A N 1
ATOM 5787 C CA . VAL A 1 370 ? 36.528 42.207 111.854 1.00 28.48 368 VAL A CA 1
ATOM 5788 C C . VAL A 1 370 ? 35.766 41.903 113.142 1.00 30.05 368 VAL A C 1
ATOM 5789 O O . VAL A 1 370 ? 35.937 42.587 114.153 1.00 29.29 368 VAL A O 1
ATOM 5802 N N . LEU A 1 371 ? 34.927 40.873 113.097 1.00 28.68 369 LEU A N 1
ATOM 5803 C CA . LEU A 1 371 ? 34.085 40.511 114.230 1.00 29.81 369 LEU A CA 1
ATOM 5804 C C . LEU A 1 371 ? 34.761 39.491 115.142 1.00 37.02 369 LEU A C 1
ATOM 5805 O O . LEU A 1 371 ? 34.331 39.295 116.276 1.00 36.16 369 LEU A O 1
ATOM 5821 N N . ASN A 1 372 ? 35.821 38.861 114.645 1.00 48.87 370 ASN A N 1
ATOM 5822 C CA . ASN A 1 372 ? 36.468 37.749 115.337 1.00 62.52 370 ASN A CA 1
ATOM 5823 C C . ASN A 1 372 ? 35.490 36.970 116.210 1.00 68.33 370 ASN A C 1
ATOM 5824 O O . ASN A 1 372 ? 34.589 36.299 115.704 1.00 71.15 370 ASN A O 1
ATOM 5835 N N . TYR B 2 7 ? 16.949 56.563 117.093 1.00 49.32 6 TYR B N 1
ATOM 5836 C CA . TYR B 2 7 ? 16.426 55.203 117.164 1.00 49.49 6 TYR B CA 1
ATOM 5837 C C . TYR B 2 7 ? 17.386 54.278 117.904 1.00 40.13 6 TYR B C 1
ATOM 5838 O O . TYR B 2 7 ? 18.601 54.388 117.743 1.00 37.66 6 TYR B O 1
ATOM 5855 N N . PRO B 2 8 ? 16.845 53.354 118.713 1.00 40.13 7 PRO B N 1
ATOM 5856 C CA . PRO B 2 8 ? 17.699 52.287 119.243 1.00 40.88 7 PRO B CA 1
ATOM 5857 C C . PRO B 2 8 ? 18.225 51.425 118.094 1.00 36.04 7 PRO B C 1
ATOM 5858 O O . PRO B 2 8 ? 17.515 51.231 117.109 1.00 35.40 7 PRO B O 1
ATOM 5869 N N . LEU B 2 9 ? 19.452 50.931 118.211 1.00 30.42 8 LEU B N 1
ATOM 5870 C CA . LEU B 2 9 ? 20.131 50.302 117.079 1.00 30.63 8 LEU B CA 1
ATOM 5871 C C . LEU B 2 9 ? 19.517 48.956 116.675 1.00 39.60 8 LEU B C 1
ATOM 5872 O O . LEU B 2 9 ? 19.667 48.524 115.531 1.00 39.03 8 LEU B O 1
ATOM 5888 N N . GLU B 2 10 ? 18.836 48.293 117.606 1.00 49.86 9 GLU B N 1
ATOM 5889 C CA . GLU B 2 10 ? 18.188 47.019 117.301 1.00 60.09 9 GLU B CA 1
ATOM 5890 C C . GLU B 2 10 ? 16.974 47.232 116.400 1.00 63.5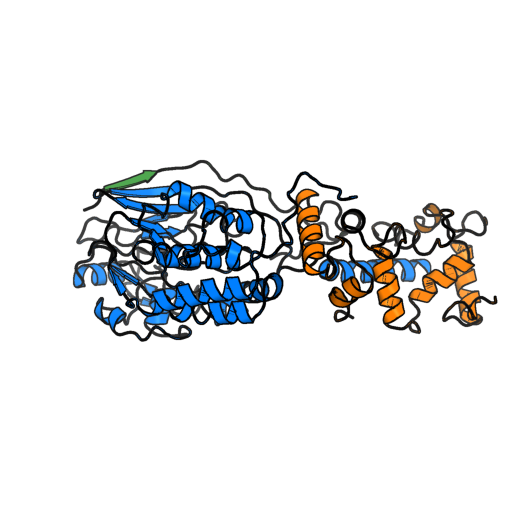9 9 GLU B C 1
ATOM 5891 O O . GLU B 2 10 ? 16.422 46.278 115.849 1.00 65.35 9 GLU B O 1
ATOM 5903 N N . MET B 2 11 ? 16.565 48.488 116.257 1.00 64.54 10 MET B N 1
ATOM 5904 C CA . MET B 2 11 ? 15.465 48.841 115.371 1.00 67.34 10 MET B CA 1
ATOM 5905 C C . MET B 2 11 ? 15.991 49.348 114.028 1.00 66.60 10 MET B C 1
ATOM 5906 O O . MET B 2 11 ? 15.214 49.641 113.123 1.00 69.96 10 MET B O 1
ATOM 5920 N N . CYS B 2 12 ? 17.312 49.448 113.904 1.00 63.05 11 CYS B N 1
ATOM 5921 C CA . CYS B 2 12 ? 17.940 49.875 112.656 1.00 59.29 11 CYS B CA 1
ATOM 5922 C C . CYS B 2 12 ? 18.737 48.726 112.047 1.00 53.01 11 CYS B C 1
ATOM 5923 O O . CYS B 2 12 ? 19.535 48.928 111.128 1.00 50.52 11 CYS B O 1
ATOM 5931 N N . SER B 2 13 ? 18.526 47.521 112.566 1.00 47.77 12 SER B N 1
ATOM 5932 C CA . SER B 2 13 ? 19.308 46.373 112.144 1.00 42.77 12 SER B CA 1
ATOM 5933 C C . SER B 2 13 ? 18.577 45.079 112.463 1.00 40.84 12 SER B C 1
ATOM 5934 O O . SER B 2 13 ? 17.482 45.099 113.023 1.00 42.79 12 SER B O 1
ATOM 5942 N N . HIS B 2 14 ? 19.197 43.952 112.126 1.00 40.26 13 HIS B N 1
ATOM 5943 C CA . HIS B 2 14 ? 18.625 42.645 112.439 1.00 46.31 13 HIS B CA 1
ATOM 5944 C C . HIS B 2 14 ? 19.062 42.184 113.825 1.00 43.84 13 HIS B C 1
ATOM 5945 O O . HIS B 2 14 ? 18.806 41.047 114.216 1.00 44.80 13 HIS B O 1
ATOM 5960 N N . PHE B 2 15 ? 19.718 43.070 114.565 1.00 38.17 14 PHE B N 1
ATOM 5961 C CA . PHE B 2 15 ? 20.352 42.685 115.818 1.00 37.39 14 PHE B CA 1
ATOM 5962 C C . PHE B 2 15 ? 19.478 42.972 117.032 1.00 36.13 14 PHE B C 1
ATOM 5963 O O . PHE B 2 15 ? 18.696 43.917 117.036 1.00 35.38 14 PHE B O 1
ATOM 5980 N N . ASP B 2 16 ? 19.619 42.138 118.058 1.00 31.99 15 ASP B N 1
ATOM 5981 C CA . ASP B 2 16 ? 18.993 42.399 119.343 1.00 30.54 15 ASP B CA 1
ATOM 5982 C C . ASP B 2 16 ? 20.009 43.091 120.245 1.00 27.47 15 ASP B C 1
ATOM 5983 O O . ASP B 2 16 ? 21.165 43.284 119.856 1.00 26.06 15 ASP B O 1
ATOM 5992 N N . ALA B 2 17 ? 19.578 43.460 121.446 1.00 30.35 16 ALA B N 1
ATOM 5993 C CA . ALA B 2 17 ? 20.411 44.258 122.340 1.00 32.67 16 ALA B CA 1
ATOM 5994 C C . ALA B 2 17 ? 21.702 43.536 122.710 1.00 31.39 16 ALA B C 1
ATOM 5995 O O . ALA B 2 17 ? 22.769 44.151 122.759 1.00 29.15 16 ALA B O 1
ATOM 6002 N N . ASP B 2 18 ? 21.599 42.236 122.976 1.00 29.28 17 ASP B N 1
ATOM 6003 C CA . ASP B 2 18 ? 22.767 41.429 123.305 1.00 30.68 17 ASP B CA 1
ATOM 6004 C C . ASP B 2 18 ? 23.811 41.542 122.196 1.00 29.24 17 ASP B C 1
ATOM 6005 O O . ASP B 2 18 ? 24.993 41.745 122.462 1.00 30.75 17 ASP B O 1
ATOM 6014 N N . GLU B 2 19 ? 23.363 41.400 120.952 1.00 31.96 18 GLU B N 1
ATOM 6015 C CA . GLU B 2 19 ? 24.255 41.451 119.799 1.00 33.10 18 GLU B CA 1
ATOM 6016 C C . GLU B 2 19 ? 24.899 42.828 119.677 1.00 32.36 18 GLU B C 1
ATOM 6017 O O . GLU B 2 19 ? 26.086 42.943 119.372 1.00 31.44 18 GLU B O 1
ATOM 6029 N N . ILE B 2 20 ? 24.116 43.872 119.920 1.00 33.30 19 ILE B N 1
ATOM 6030 C CA . ILE B 2 20 ? 24.637 45.233 119.847 1.00 32.70 19 ILE B CA 1
ATOM 6031 C C . ILE B 2 20 ? 25.793 45.431 120.824 1.00 29.13 19 ILE B C 1
ATOM 6032 O O . ILE B 2 20 ? 26.828 46.004 120.472 1.00 31.01 19 ILE B O 1
ATOM 6048 N N . LYS B 2 21 ? 25.623 44.942 122.047 1.00 26.72 20 LYS B N 1
ATOM 6049 C CA . LYS B 2 21 ? 26.645 45.092 123.080 1.00 26.53 20 LYS B CA 1
ATOM 6050 C C . LYS B 2 21 ? 27.941 44.381 122.705 1.00 26.99 20 LYS B C 1
ATOM 6051 O O . LYS B 2 21 ? 29.031 44.907 122.938 1.00 29.33 20 LYS B O 1
ATOM 6070 N N . ARG B 2 22 ? 27.825 43.189 122.126 1.00 26.84 21 ARG B N 1
ATOM 6071 C CA . ARG B 2 22 ? 29.003 42.439 121.692 1.00 30.95 21 ARG B CA 1
ATOM 6072 C C . ARG B 2 22 ? 29.703 43.178 120.558 1.00 30.30 21 ARG B C 1
ATOM 6073 O O . ARG B 2 22 ? 30.928 43.300 120.536 1.00 28.09 21 ARG B O 1
ATOM 6094 N N . LEU B 2 23 ? 28.916 43.668 119.610 1.00 31.09 22 LEU B N 1
ATOM 6095 C CA . LEU B 2 23 ? 29.471 44.405 118.487 1.00 31.02 22 LEU B CA 1
ATOM 6096 C C . LEU B 2 23 ? 30.183 45.653 118.984 1.00 30.86 22 LEU B C 1
ATOM 6097 O O . LEU B 2 23 ? 31.217 46.040 118.444 1.00 27.79 22 LEU B O 1
ATOM 6113 N N . GLY B 2 24 ? 29.630 46.273 120.022 1.00 31.40 23 GLY B N 1
ATOM 6114 C CA . GLY B 2 24 ? 30.263 47.422 120.645 1.00 33.34 23 GLY B CA 1
ATOM 6115 C C . GLY B 2 24 ? 31.650 47.102 121.179 1.00 33.12 23 GLY B C 1
ATOM 6116 O O . GLY B 2 24 ? 32.574 47.917 121.078 1.00 30.35 23 GLY B O 1
ATOM 6120 N N . LYS B 2 25 ? 31.806 45.914 121.751 1.00 34.20 24 LYS B N 1
ATOM 6121 C CA . LYS B 2 25 ? 33.082 45.533 122.341 1.00 36.66 24 LYS B CA 1
ATOM 6122 C C . LYS B 2 25 ? 34.142 45.351 121.257 1.00 35.34 24 LYS B C 1
ATOM 6123 O O . LYS B 2 25 ? 35.306 45.708 121.445 1.00 34.04 24 LYS B O 1
ATOM 6142 N N . ARG B 2 26 ? 33.736 44.821 120.110 1.00 36.24 25 ARG B N 1
ATOM 6143 C CA . ARG B 2 26 ? 34.661 44.666 119.001 1.00 38.26 25 ARG B CA 1
ATOM 6144 C C . ARG B 2 26 ? 35.014 46.028 118.386 1.00 35.76 25 ARG B C 1
ATOM 6145 O O . ARG B 2 26 ? 36.172 46.284 118.055 1.00 34.37 25 ARG B O 1
ATOM 6166 N N . PHE B 2 27 ? 34.019 46.901 118.246 1.00 32.51 26 PHE B N 1
ATOM 6167 C CA . PHE B 2 27 ? 34.254 48.245 117.716 1.00 30.31 26 PHE B CA 1
ATOM 6168 C C . PHE B 2 27 ? 35.305 48.989 118.550 1.00 28.95 26 PHE B C 1
ATOM 6169 O O . PHE B 2 27 ? 36.220 49.612 118.003 1.00 27.14 26 PHE B O 1
ATOM 6186 N N . LYS B 2 28 ? 35.178 48.907 119.869 1.00 28.96 27 LYS B N 1
ATOM 6187 C CA . LYS B 2 28 ? 36.113 49.568 120.776 1.00 30.25 27 LYS B CA 1
ATOM 6188 C C . LYS B 2 28 ? 37.543 49.059 120.567 1.00 30.67 27 LYS B C 1
ATOM 6189 O O . LYS B 2 28 ? 38.506 49.835 120.581 1.00 29.76 27 LYS B O 1
ATOM 6208 N N . LYS B 2 29 ? 37.671 47.751 120.378 1.00 30.02 28 LYS B N 1
ATOM 6209 C CA . LYS B 2 29 ? 38.976 47.127 120.158 1.00 33.50 28 LYS B CA 1
ATOM 6210 C C . LYS B 2 29 ? 39.611 47.610 118.855 1.00 30.13 28 LYS B C 1
ATOM 6211 O O . LYS B 2 29 ? 40.832 47.693 118.747 1.00 30.82 28 LYS B O 1
ATOM 6230 N N . LEU B 2 30 ? 38.780 47.929 117.868 1.00 29.84 29 LEU B N 1
ATOM 6231 C CA . LEU B 2 30 ? 39.273 48.353 116.564 1.00 28.86 29 LEU B CA 1
ATOM 6232 C C . LEU B 2 30 ? 39.543 49.854 116.504 1.00 29.17 29 LEU B C 1
ATOM 6233 O O . LEU B 2 30 ? 40.332 50.311 115.674 1.00 30.25 29 LEU B O 1
ATOM 6249 N N . ASP B 2 31 ? 38.882 50.610 117.378 1.00 25.58 30 ASP B N 1
ATOM 6250 C CA . ASP B 2 31 ? 39.025 52.063 117.425 1.00 29.06 30 ASP B CA 1
ATOM 6251 C C . ASP B 2 31 ? 40.265 52.432 118.237 1.00 34.96 30 ASP B C 1
ATOM 6252 O O . ASP B 2 31 ? 40.181 52.683 119.438 1.00 33.78 30 ASP B O 1
ATOM 6261 N N . LEU B 2 32 ? 41.414 52.478 117.571 1.00 38.40 31 LEU B N 1
ATOM 6262 C CA . LEU B 2 32 ? 42.698 52.594 118.262 1.00 39.13 31 LEU B CA 1
ATOM 6263 C C . LEU B 2 32 ? 42.894 53.934 118.979 1.00 42.62 31 LEU B C 1
ATOM 6264 O O . LEU B 2 32 ? 43.574 53.990 120.001 1.00 48.34 31 LEU B O 1
ATOM 6280 N N . ASP B 2 33 ? 42.302 55.008 118.463 1.00 39.92 32 ASP B N 1
ATOM 6281 C CA . ASP B 2 33 ? 42.491 56.325 119.073 1.00 39.01 32 ASP B CA 1
ATOM 6282 C C . ASP B 2 33 ? 41.247 56.866 119.784 1.00 41.56 32 ASP B C 1
ATOM 6283 O O . ASP B 2 33 ? 41.152 58.070 120.031 1.00 44.89 32 ASP B O 1
ATOM 6292 N N . ASN B 2 34 ? 40.309 55.979 120.113 1.00 36.42 33 ASN B N 1
ATOM 6293 C CA . ASN B 2 34 ? 39.091 56.359 120.830 1.00 38.47 33 ASN B CA 1
ATOM 6294 C C . ASN B 2 34 ? 38.444 57.603 120.232 1.00 38.65 33 ASN B C 1
ATOM 6295 O O . ASN B 2 34 ? 37.931 58.455 120.954 1.00 40.19 33 ASN B O 1
ATOM 6306 N N . SER B 2 35 ? 38.471 57.703 118.907 1.00 37.37 34 SER B N 1
ATOM 6307 C CA . SER B 2 35 ? 37.858 58.832 118.223 1.00 32.41 34 SER B CA 1
ATOM 6308 C C . SER B 2 35 ? 36.355 58.626 118.092 1.00 31.76 34 SER B C 1
ATOM 6309 O O . SER B 2 35 ? 35.617 59.572 117.833 1.00 35.45 34 SER B O 1
ATOM 6317 N N . GLY B 2 36 ? 35.901 57.391 118.293 1.00 31.91 35 GLY B N 1
ATOM 6318 C CA . GLY B 2 36 ? 34.505 57.050 118.088 1.00 29.79 35 GLY B CA 1
ATOM 6319 C C . GLY B 2 36 ? 34.189 56.717 116.639 1.00 29.06 35 GLY B C 1
ATOM 6320 O O . GLY B 2 36 ? 33.024 56.581 116.269 1.00 31.72 35 GLY B O 1
ATOM 6324 N N . SER B 2 37 ? 35.224 56.601 115.809 1.00 24.10 36 SER B N 1
ATOM 6325 C CA . SER B 2 37 ? 35.052 56.234 114.403 1.00 26.30 36 SER B CA 1
ATOM 6326 C C . SER B 2 37 ? 36.221 55.377 113.948 1.00 26.83 36 SER B C 1
ATOM 6327 O O . SER B 2 37 ? 37.342 55.544 114.428 1.00 26.79 36 SER B O 1
ATOM 6335 N N . LEU B 2 38 ? 35.955 54.466 113.019 1.00 27.30 37 LEU B N 1
ATOM 6336 C CA . LEU B 2 38 ? 36.997 53.629 112.446 1.00 23.65 37 LEU B CA 1
ATOM 6337 C C . LEU B 2 38 ? 37.482 54.202 111.122 1.00 23.58 37 LEU B C 1
ATOM 6338 O O . LEU B 2 38 ? 36.704 54.399 110.180 1.00 22.95 37 LEU B O 1
ATOM 6354 N N . SER B 2 39 ? 38.782 54.456 111.048 1.00 22.50 38 SER B N 1
ATOM 6355 C CA . SER B 2 39 ? 39.398 54.885 109.803 1.00 24.33 38 SER B CA 1
ATOM 6356 C C . SER B 2 39 ? 39.803 53.660 109.003 1.00 19.75 38 SER B C 1
ATOM 6357 O O . SER B 2 39 ? 39.887 52.560 109.545 1.00 21.05 38 SER B O 1
ATOM 6365 N N . VAL B 2 40 ? 40.057 53.851 107.715 1.00 19.72 39 VAL B N 1
ATOM 6366 C CA . VAL B 2 40 ? 40.587 52.785 106.872 1.00 17.67 39 VAL B CA 1
ATOM 6367 C C . VAL B 2 40 ? 41.869 52.211 107.500 1.00 19.75 39 VAL B C 1
ATOM 6368 O O . VAL B 2 40 ? 42.082 51.001 107.498 1.00 23.25 39 VAL B O 1
ATOM 6381 N N . GLU B 2 41 ? 42.708 53.076 108.051 1.00 19.29 40 GLU B N 1
ATOM 6382 C CA . GLU B 2 41 ? 43.967 52.629 108.647 1.00 23.47 40 GLU B CA 1
ATOM 6383 C C . GLU B 2 41 ? 43.735 51.694 109.825 1.00 24.72 40 GLU B C 1
ATOM 6384 O O . GLU B 2 41 ? 44.503 50.758 110.051 1.00 23.63 40 GLU B O 1
ATOM 6396 N N . GLU B 2 42 ? 42.669 51.946 110.574 1.00 22.03 41 GLU B N 1
ATOM 6397 C CA . GLU B 2 42 ? 42.349 51.109 111.726 1.00 21.32 41 GLU B CA 1
ATOM 6398 C C . GLU B 2 42 ? 41.879 49.711 111.277 1.00 20.13 41 GLU B C 1
ATOM 6399 O O . GLU B 2 42 ? 42.223 48.711 111.900 1.00 22.14 41 GLU B O 1
ATOM 6411 N N . PHE B 2 43 ? 41.124 49.631 110.184 1.00 20.09 42 PHE B N 1
ATOM 6412 C CA . PHE B 2 43 ? 40.771 48.333 109.619 1.00 21.52 42 PHE B CA 1
ATOM 6413 C C . PHE B 2 43 ? 42.021 47.596 109.137 1.00 23.76 42 PHE B C 1
ATOM 6414 O O . PHE B 2 43 ? 42.143 46.377 109.299 1.00 25.00 42 PHE B O 1
ATOM 6431 N N . MET B 2 44 ? 42.947 48.341 108.540 1.00 19.95 43 MET B N 1
ATOM 6432 C CA . MET B 2 44 ? 44.129 47.740 107.927 1.00 25.65 43 MET B CA 1
ATOM 6433 C C . MET B 2 44 ? 45.101 47.220 108.975 1.00 28.04 43 MET B C 1
ATOM 6434 O O . MET B 2 44 ? 46.026 46.477 108.660 1.00 30.64 43 MET B O 1
ATOM 6448 N N . SER B 2 45 ? 44.900 47.604 110.222 1.00 27.38 44 SER B N 1
ATOM 6449 C CA A SER B 2 45 ? 45.781 47.135 111.276 0.49 28.23 44 SER B CA 1
ATOM 6450 C CA B SER B 2 45 ? 45.756 47.134 111.306 0.51 28.00 44 SER B CA 1
ATOM 6451 C C . SER B 2 45 ? 45.513 45.652 111.565 1.00 28.64 44 SER B C 1
ATOM 6452 O O . SER B 2 45 ? 46.261 45.007 112.295 1.00 29.59 44 SER B O 1
ATOM 6466 N N . LEU B 2 46 ? 44.452 45.110 110.965 1.00 24.92 45 LEU B N 1
ATOM 6467 C CA . LEU B 2 46 ? 44.161 43.683 111.082 1.00 23.71 45 LEU B CA 1
ATOM 6468 C C . LEU B 2 46 ? 44.897 42.952 109.973 1.00 24.95 45 LEU B C 1
ATOM 6469 O O . LEU B 2 46 ? 44.658 43.221 108.798 1.00 26.24 45 LEU B O 1
ATOM 6485 N N . PRO B 2 47 ? 45.809 42.035 110.333 1.00 26.17 46 PRO B N 1
ATOM 6486 C CA . PRO B 2 47 ? 46.535 41.305 109.284 1.00 27.08 46 PRO B CA 1
ATOM 6487 C C . PRO B 2 47 ? 45.595 40.581 108.307 1.00 32.04 46 PRO B C 1
ATOM 6488 O O . PRO B 2 47 ? 45.861 40.553 107.116 1.00 38.36 46 PRO B O 1
ATOM 6499 N N . GLU B 2 48 ? 44.512 40.007 108.814 1.00 34.54 47 GLU B N 1
ATOM 6500 C CA . GLU B 2 48 ? 43.612 39.188 107.997 1.00 38.37 47 GLU B CA 1
ATOM 6501 C C . GLU B 2 48 ? 42.969 39.960 106.843 1.00 38.24 47 GLU B C 1
ATOM 6502 O O . GLU B 2 48 ? 42.507 39.357 105.871 1.00 38.56 47 GLU B O 1
ATOM 6514 N N . LEU B 2 49 ? 42.924 41.285 106.959 1.00 36.95 48 LEU B N 1
ATOM 6515 C CA . LEU B 2 49 ? 42.330 42.134 105.928 1.00 35.10 48 LEU B CA 1
ATOM 6516 C C . LEU B 2 49 ? 43.381 42.604 104.928 1.00 36.11 48 LEU B C 1
ATOM 6517 O O . LEU B 2 49 ? 43.100 43.455 104.071 1.00 35.63 48 LEU B O 1
ATOM 6533 N N . GLN B 2 50 ? 44.579 42.029 105.038 1.00 34.76 49 GLN B N 1
ATOM 6534 C CA . GLN B 2 50 ? 45.753 42.504 104.306 1.00 39.83 49 GLN B CA 1
ATOM 6535 C C . GLN B 2 50 ? 45.629 42.471 102.784 1.00 42.58 49 GLN B C 1
ATOM 6536 O O . GLN B 2 50 ? 45.650 43.521 102.127 1.00 40.99 49 GLN B O 1
ATOM 6550 N N . GLN B 2 51 ? 45.523 41.270 102.224 1.00 47.96 50 GLN B N 1
ATOM 6551 C CA . GLN B 2 51 ? 45.445 41.103 100.776 1.00 51.16 50 GLN B CA 1
ATOM 6552 C C . GLN B 2 51 ? 43.998 41.049 100.307 1.00 46.52 50 GLN B C 1
ATOM 6553 O O . GLN B 2 51 ? 43.649 40.229 99.458 1.00 47.88 50 GLN B O 1
ATOM 6567 N N . ASN B 2 52 ? 43.156 41.914 100.863 1.00 38.16 51 ASN B N 1
ATOM 6568 C CA . ASN B 2 52 ? 41.736 41.868 100.552 1.00 27.84 51 ASN B CA 1
ATOM 6569 C C . ASN B 2 52 ? 41.277 43.105 99.780 1.00 24.32 51 ASN B C 1
ATOM 6570 O O . ASN B 2 52 ? 41.075 44.165 100.365 1.00 22.84 51 ASN B O 1
ATOM 6581 N N . PRO B 2 53 ? 41.096 42.963 98.457 1.00 22.55 52 PRO B N 1
ATOM 6582 C CA . PRO B 2 53 ? 40.776 44.091 97.573 1.00 21.37 52 PRO B CA 1
ATOM 6583 C C . PRO B 2 53 ? 39.392 44.676 97.824 1.00 20.30 52 PRO B C 1
ATOM 6584 O O . PRO B 2 53 ? 39.076 45.740 97.291 1.00 21.27 52 PRO B O 1
ATOM 6595 N N . LEU B 2 54 ? 38.571 43.985 98.607 1.00 19.33 53 LEU B N 1
ATOM 6596 C CA . LEU B 2 54 ? 37.200 44.423 98.824 1.00 19.70 53 LEU B CA 1
ATOM 6597 C C . LEU B 2 54 ? 37.101 45.358 100.029 1.00 17.61 53 LEU B C 1
ATOM 6598 O O . LEU B 2 54 ? 36.086 46.010 100.211 1.00 19.26 53 LEU B O 1
ATOM 6614 N N . VAL B 2 55 ? 38.142 45.431 100.852 1.00 17.89 54 VAL B N 1
ATOM 6615 C CA . VAL B 2 55 ? 38.030 46.175 102.112 1.00 16.36 54 VAL B CA 1
ATOM 6616 C C . VAL B 2 55 ? 37.605 47.618 101.859 1.00 15.74 54 VAL B C 1
ATOM 6617 O O . VAL B 2 55 ? 36.666 48.113 102.484 1.00 17.81 54 VAL B O 1
ATOM 6630 N N . GLN B 2 56 ? 38.283 48.289 100.932 1.00 20.04 55 GLN B N 1
ATOM 6631 C CA A GLN B 2 56 ? 37.950 49.691 100.686 0.48 20.55 55 GLN B CA 1
ATOM 6632 C CA B GLN B 2 56 ? 37.987 49.672 100.557 0.52 20.82 55 GLN B CA 1
ATOM 6633 C C . GLN B 2 56 ? 36.518 49.870 100.180 1.00 18.33 55 GLN B C 1
ATOM 6634 O O . GLN B 2 56 ? 35.887 50.869 100.519 1.00 18.20 55 GLN B O 1
ATOM 6660 N N . ARG B 2 57 ? 35.989 48.920 99.416 1.00 17.09 56 ARG B N 1
ATOM 6661 C CA . ARG B 2 57 ? 34.599 49.016 98.958 1.00 15.45 56 ARG B CA 1
ATOM 6662 C C . ARG B 2 57 ? 33.623 48.857 100.120 1.00 15.01 56 ARG B C 1
ATOM 6663 O O . ARG B 2 57 ? 32.655 49.596 100.214 1.00 15.09 56 ARG B O 1
ATOM 6684 N N . VAL B 2 58 ? 33.888 47.901 101.006 1.00 15.06 57 VAL B N 1
ATOM 6685 C CA . VAL B 2 58 ? 33.006 47.666 102.142 1.00 16.64 57 VAL B CA 1
ATOM 6686 C C . VAL B 2 58 ? 32.976 48.899 103.045 1.00 16.05 57 VAL B C 1
ATOM 6687 O O . VAL B 2 58 ? 31.915 49.356 103.468 1.00 16.26 57 VAL B O 1
ATOM 6700 N N . ILE B 2 59 ? 34.147 49.449 103.338 1.00 15.13 58 ILE B N 1
ATOM 6701 C CA . ILE B 2 59 ? 34.207 50.641 104.171 1.00 15.46 58 ILE B CA 1
ATOM 6702 C C . ILE B 2 59 ? 33.388 51.778 103.564 1.00 15.51 58 ILE B C 1
ATOM 6703 O O . ILE B 2 59 ? 32.627 52.441 104.272 1.00 16.59 58 ILE B O 1
ATOM 6719 N N . ASP B 2 60 ? 33.526 51.983 102.254 1.00 16.05 59 ASP B N 1
ATOM 6720 C CA A ASP B 2 60 ? 32.801 53.047 101.565 0.44 19.28 59 ASP B CA 1
ATOM 6721 C CA B ASP B 2 60 ? 32.806 53.042 101.556 0.56 19.32 59 ASP B CA 1
ATOM 6722 C C . ASP B 2 60 ? 31.294 52.833 101.645 1.00 18.16 59 ASP B C 1
ATOM 6723 O O . ASP B 2 60 ? 30.531 53.784 101.816 1.00 17.56 59 ASP B O 1
ATOM 6739 N N . ILE B 2 61 ? 30.865 51.582 101.521 1.00 16.65 60 ILE B N 1
ATOM 6740 C CA . ILE B 2 61 ? 29.449 51.255 101.646 1.00 16.09 60 ILE B CA 1
ATOM 6741 C C . ILE B 2 61 ? 28.958 51.523 103.071 1.00 18.48 60 ILE B C 1
ATOM 6742 O O . ILE B 2 61 ? 27.883 52.099 103.258 1.00 16.95 60 ILE B O 1
ATOM 6758 N N . PHE B 2 62 ? 29.741 51.109 104.069 1.00 18.79 61 PHE B N 1
ATOM 6759 C CA . PHE B 2 62 ? 29.372 51.320 105.472 1.00 20.16 61 PHE B CA 1
ATOM 6760 C C . PHE B 2 62 ? 29.295 52.804 105.798 1.00 17.63 61 PHE B C 1
ATOM 6761 O O . PHE B 2 62 ? 28.460 53.229 106.599 1.00 18.96 61 PHE B O 1
ATOM 6778 N N . ASP B 2 63 ? 30.179 53.577 105.173 1.00 17.35 62 ASP B N 1
ATOM 6779 C CA . ASP B 2 63 ? 30.289 55.009 105.421 1.00 21.32 62 ASP B CA 1
ATOM 6780 C C . ASP B 2 63 ? 29.153 55.770 104.751 1.00 19.95 62 ASP B C 1
ATOM 6781 O O . ASP B 2 63 ? 29.358 56.403 103.717 1.00 20.12 62 ASP B O 1
ATOM 6790 N N . THR B 2 64 ? 27.970 55.736 105.351 1.00 21.41 63 THR B N 1
ATOM 6791 C CA . THR B 2 64 ? 26.794 56.312 104.711 1.00 26.22 63 THR B CA 1
ATOM 6792 C C . THR B 2 64 ? 26.758 57.845 104.736 1.00 29.14 63 THR B C 1
ATOM 6793 O O . THR B 2 64 ? 26.108 58.449 103.884 1.00 29.62 63 THR B O 1
ATOM 6804 N N . ASP B 2 65 ? 27.434 58.480 105.692 1.00 29.25 64 ASP B N 1
ATOM 6805 C CA . ASP B 2 65 ? 27.486 59.948 105.698 1.00 29.81 64 ASP B CA 1
ATOM 6806 C C . ASP B 2 65 ? 28.688 60.485 104.917 1.00 31.36 64 ASP B C 1
ATOM 6807 O O . ASP B 2 65 ? 28.871 61.694 104.790 1.00 33.63 64 ASP B O 1
ATOM 6816 N N . GLY B 2 66 ? 29.499 59.578 104.386 1.00 29.89 65 GLY B N 1
ATOM 6817 C CA . GLY B 2 66 ? 30.558 59.946 103.462 1.00 28.68 65 GLY B CA 1
ATOM 6818 C C . GLY B 2 66 ? 31.694 60.755 104.053 1.00 27.91 65 GLY B C 1
ATOM 6819 O O . GLY B 2 66 ? 32.379 61.474 103.323 1.00 29.42 65 GLY B O 1
ATOM 6823 N N . ASN B 2 67 ? 31.921 60.633 105.359 1.00 27.56 66 ASN B N 1
ATOM 6824 C CA . ASN B 2 67 ? 33.015 61.360 106.001 1.00 28.67 66 ASN B CA 1
ATOM 6825 C C . ASN B 2 67 ? 34.320 60.566 106.032 1.00 28.42 66 ASN B C 1
ATOM 6826 O O . ASN B 2 67 ? 35.290 60.981 106.659 1.00 32.42 66 ASN B O 1
ATOM 6837 N N . GLY B 2 68 ? 34.343 59.429 105.348 1.00 25.55 67 GLY B N 1
ATOM 6838 C CA . GLY B 2 68 ? 35.564 58.651 105.211 1.00 27.54 67 GLY B CA 1
ATOM 6839 C C . GLY B 2 68 ? 35.827 57.669 106.339 1.00 28.06 67 GLY B C 1
ATOM 6840 O O . GLY B 2 68 ? 36.750 56.859 106.253 1.00 26.93 67 GLY B O 1
ATOM 6844 N N . GLU B 2 69 ? 35.019 57.724 107.394 1.00 26.27 68 GLU B N 1
ATOM 6845 C CA . GLU B 2 69 ? 35.206 56.828 108.528 1.00 22.67 68 GLU B CA 1
ATOM 6846 C C . GLU B 2 69 ? 33.883 56.181 108.913 1.00 22.16 68 GLU B C 1
ATOM 6847 O O . GLU B 2 69 ? 32.816 56.598 108.459 1.00 25.21 68 GLU B O 1
ATOM 6859 N N . VAL B 2 70 ? 33.969 55.143 109.732 1.00 19.80 69 VAL B N 1
ATOM 6860 C CA . VAL B 2 70 ? 32.804 54.357 110.101 1.00 19.53 69 VAL B CA 1
ATOM 6861 C C . VAL B 2 70 ? 32.531 54.508 111.590 1.00 19.29 69 VAL B C 1
ATOM 6862 O O . VAL B 2 70 ? 33.281 53.993 112.417 1.00 21.47 69 VAL B O 1
ATOM 6875 N N . ASP B 2 71 ? 31.454 55.205 111.945 1.00 19.67 70 ASP B N 1
ATOM 6876 C CA . ASP B 2 71 ? 31.084 55.327 113.352 1.00 19.39 70 ASP B CA 1
ATOM 6877 C C . ASP B 2 71 ? 30.331 54.086 113.815 1.00 19.31 70 ASP B C 1
ATOM 6878 O O . ASP B 2 71 ? 30.106 53.169 113.031 1.00 19.73 70 ASP B O 1
ATOM 6887 N N . PHE B 2 72 ? 29.932 54.035 115.085 1.00 20.31 71 PHE B N 1
ATOM 6888 C CA . PHE B 2 72 ? 29.356 52.797 115.599 1.00 20.81 71 PHE B CA 1
ATOM 6889 C C . PHE B 2 72 ? 28.022 52.467 114.933 1.00 20.44 71 PHE B C 1
ATOM 6890 O O . PHE B 2 72 ? 27.754 51.304 114.617 1.00 20.78 71 PHE B O 1
ATOM 6907 N N . LYS B 2 73 ? 27.185 53.477 114.714 1.00 21.90 72 LYS B N 1
ATOM 6908 C CA . LYS B 2 73 ? 25.907 53.238 114.058 1.00 22.99 72 LYS B CA 1
ATOM 6909 C C . LYS B 2 73 ? 26.128 52.730 112.636 1.00 20.28 72 LYS B C 1
ATOM 6910 O O . LYS B 2 73 ? 25.470 51.799 112.206 1.00 20.78 72 LYS B O 1
ATOM 6929 N N . GLU B 2 74 ? 27.063 53.334 111.913 1.00 21.95 73 GLU B N 1
ATOM 6930 C CA . GLU B 2 74 ? 27.393 52.866 110.563 1.00 18.14 73 GLU B CA 1
ATOM 6931 C C . GLU B 2 74 ? 27.915 51.435 110.601 1.00 17.66 73 GLU B C 1
ATOM 6932 O O . GLU B 2 74 ? 27.622 50.632 109.722 1.00 20.14 73 GLU B O 1
ATOM 6944 N N . PHE B 2 75 ? 28.697 51.130 111.628 1.00 17.91 74 PHE B N 1
ATOM 6945 C CA . PHE B 2 75 ? 29.287 49.813 111.799 1.00 19.50 74 PHE B CA 1
ATOM 6946 C C . PHE B 2 75 ? 28.186 48.763 111.963 1.00 23.77 74 PHE B C 1
ATOM 6947 O O . PHE B 2 75 ? 28.156 47.751 111.255 1.00 22.09 74 PHE B O 1
ATOM 6964 N N . ILE B 2 76 ? 27.270 49.028 112.889 1.00 23.07 75 ILE B N 1
ATOM 6965 C CA . ILE B 2 76 ? 26.142 48.139 113.139 1.00 23.50 75 ILE B CA 1
ATOM 6966 C C . ILE B 2 76 ? 25.253 47.963 111.910 1.00 21.28 75 ILE B C 1
ATOM 6967 O O . ILE B 2 76 ? 24.875 46.845 111.563 1.00 24.07 75 ILE B O 1
ATOM 6983 N N . GLU B 2 77 ? 24.917 49.061 111.246 1.00 22.18 76 GLU B N 1
ATOM 6984 C CA . GLU B 2 77 ? 24.051 48.981 110.083 1.00 24.65 76 GLU B CA 1
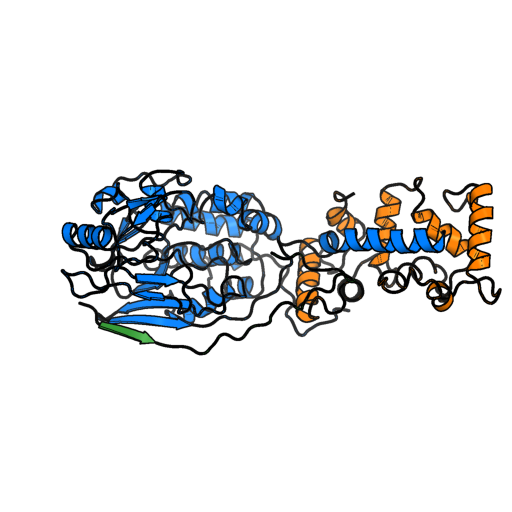ATOM 6985 C C . GLU B 2 77 ? 24.752 48.289 108.912 1.00 25.98 76 GLU B C 1
ATOM 6986 O O . GLU B 2 77 ? 24.112 47.609 108.119 1.00 27.71 76 GLU B O 1
ATOM 6998 N N . GLY B 2 78 ? 26.069 48.450 108.822 1.00 24.64 77 GLY B N 1
ATOM 6999 C CA . GLY B 2 78 ? 26.846 47.778 107.799 1.00 23.31 77 GLY B CA 1
ATOM 7000 C C . GLY B 2 78 ? 26.884 46.273 107.993 1.00 24.70 77 GLY B C 1
ATOM 7001 O O . GLY B 2 78 ? 26.554 45.513 107.086 1.00 24.74 77 GLY B O 1
ATOM 7005 N N . VAL B 2 79 ? 27.290 45.837 109.179 1.00 24.41 78 VAL B N 1
ATOM 7006 C CA . VAL B 2 79 ? 27.381 44.410 109.461 1.00 27.97 78 VAL B CA 1
ATOM 7007 C C . VAL B 2 79 ? 26.000 43.758 109.371 1.00 29.08 78 VAL B C 1
ATOM 7008 O O . VAL B 2 79 ? 25.878 42.593 108.982 1.00 31.45 78 VAL B O 1
ATOM 7021 N N . SER B 2 80 ? 24.961 44.515 109.707 1.00 26.39 79 SER B N 1
ATOM 7022 C CA . SER B 2 80 ? 23.594 44.001 109.657 1.00 29.02 79 SER B CA 1
ATOM 7023 C C . SER B 2 80 ? 23.235 43.449 108.278 1.00 33.66 79 SER B C 1
ATOM 7024 O O . SER B 2 80 ? 22.465 42.498 108.162 1.00 35.17 79 SER B O 1
ATOM 7032 N N . GLN B 2 81 ? 23.781 44.055 107.231 1.00 36.49 80 GLN B N 1
ATOM 7033 C CA . GLN B 2 81 ? 23.507 43.599 105.871 1.00 41.96 80 GLN B CA 1
ATOM 7034 C C . GLN B 2 81 ? 24.001 42.167 105.619 1.00 47.51 80 GLN B C 1
ATOM 7035 O O . GLN B 2 81 ? 23.743 41.598 104.559 1.00 49.74 80 GLN B O 1
ATOM 7049 N N . PHE B 2 82 ? 24.695 41.586 106.597 1.00 48.40 81 PHE B N 1
ATOM 7050 C CA . PHE B 2 82 ? 25.192 40.218 106.487 1.00 45.99 81 PHE B CA 1
ATOM 7051 C C . PHE B 2 82 ? 24.656 39.323 107.583 1.00 45.04 81 PHE B C 1
ATOM 7052 O O . PHE B 2 82 ? 25.161 38.221 107.798 1.00 47.32 81 PHE B O 1
ATOM 7069 N N . SER B 2 83 ? 23.646 39.795 108.296 1.00 40.61 82 SER B N 1
ATOM 7070 C CA . SER B 2 83 ? 22.996 38.949 109.274 1.00 44.09 82 SER B CA 1
ATOM 7071 C C . SER B 2 83 ? 22.380 37.763 108.543 1.00 50.52 82 SER B C 1
ATOM 7072 O O . SER B 2 83 ? 21.960 37.878 107.389 1.00 48.13 82 SER B O 1
ATOM 7080 N N . VAL B 2 84 ? 22.344 36.616 109.208 1.00 59.47 83 VAL B N 1
ATOM 7081 C CA . VAL B 2 84 ? 21.649 35.459 108.665 1.00 62.19 83 VAL B CA 1
ATOM 7082 C C . VAL B 2 84 ? 20.161 35.774 108.519 1.00 57.69 83 VAL B C 1
ATOM 7083 O O . VAL B 2 84 ? 19.449 35.095 107.779 1.00 58.24 83 VAL B O 1
ATOM 7096 N N . LYS B 2 85 ? 19.704 36.813 109.216 1.00 51.84 84 LYS B N 1
ATOM 7097 C CA . LYS B 2 85 ? 18.298 37.212 109.179 1.00 50.95 84 LYS B CA 1
ATOM 7098 C C . LYS B 2 85 ? 17.973 38.189 108.039 1.00 48.35 84 LYS B C 1
ATOM 7099 O O . LYS B 2 85 ? 16.819 38.587 107.873 1.00 47.79 84 LYS B O 1
ATOM 7118 N N . GLY B 2 86 ? 18.979 38.571 107.257 1.00 44.37 85 GLY B N 1
ATOM 7119 C CA . GLY B 2 86 ? 18.755 39.432 106.107 1.00 41.15 85 GLY B CA 1
ATOM 7120 C C . GLY B 2 86 ? 18.201 38.641 104.935 1.00 36.83 85 GLY B C 1
ATOM 7121 O O . GLY B 2 86 ? 18.608 37.503 104.712 1.00 36.51 85 GLY B O 1
ATOM 7125 N N . ASP B 2 87 ? 17.279 39.232 104.176 1.00 30.82 86 ASP B N 1
ATOM 7126 C CA . ASP B 2 87 ? 16.639 38.496 103.086 1.00 29.05 86 ASP B CA 1
ATOM 7127 C C . ASP B 2 87 ? 17.441 38.580 101.785 1.00 28.18 86 ASP B C 1
ATOM 7128 O O . ASP B 2 87 ? 18.421 39.324 101.693 1.00 28.33 86 ASP B O 1
ATOM 7137 N N . LYS B 2 88 ? 17.034 37.792 100.794 1.00 30.13 87 LYS B N 1
ATOM 7138 C CA . LYS B 2 88 ? 17.771 37.694 99.538 1.00 34.40 87 LYS B CA 1
ATOM 7139 C C . LYS B 2 88 ? 17.972 39.068 98.918 1.00 31.29 87 LYS B C 1
ATOM 7140 O O . LYS B 2 88 ? 19.047 39.379 98.406 1.00 29.97 87 LYS B O 1
ATOM 7159 N N . GLU B 2 89 ? 16.926 39.885 98.971 1.00 27.87 88 GLU B N 1
ATOM 7160 C CA . GLU B 2 89 ? 16.945 41.203 98.361 1.00 27.76 88 GLU B CA 1
ATOM 7161 C C . GLU B 2 89 ? 18.020 42.088 98.992 1.00 23.85 88 GLU B C 1
ATOM 7162 O O . GLU B 2 89 ? 18.715 42.828 98.293 1.00 20.39 88 GLU B O 1
ATOM 7174 N N . GLN B 2 90 ? 18.164 42.005 100.312 1.00 21.59 89 GLN B N 1
ATOM 7175 C CA . GLN B 2 90 ? 19.193 42.778 101.003 1.00 22.78 89 GLN B CA 1
ATOM 7176 C C . GLN B 2 90 ? 20.597 42.350 100.575 1.00 20.24 89 GLN B C 1
ATOM 7177 O O . GLN B 2 90 ? 21.494 43.180 100.449 1.00 19.05 89 GLN B O 1
ATOM 7191 N N . LYS B 2 91 ? 20.791 41.059 100.338 1.00 22.60 90 LYS B N 1
ATOM 7192 C CA . LYS B 2 91 ? 22.100 40.581 99.904 1.00 24.36 90 LYS B CA 1
ATOM 7193 C C . LYS B 2 91 ? 22.399 41.051 98.480 1.00 21.42 90 LYS B C 1
ATOM 7194 O O . LYS B 2 91 ? 23.524 41.457 98.173 1.00 22.09 90 LYS B O 1
ATOM 7213 N N . LEU B 2 92 ? 21.390 41.001 97.620 1.00 17.26 91 LEU B N 1
ATOM 7214 C CA . LEU B 2 92 ? 21.553 41.474 96.251 1.00 18.10 91 LEU B CA 1
ATOM 7215 C C . LEU B 2 92 ? 21.822 42.967 96.263 1.00 15.42 91 LEU B C 1
ATOM 7216 O O . LEU B 2 92 ? 22.616 43.457 95.474 1.00 14.23 91 LEU B O 1
ATOM 7232 N N . ARG B 2 93 ? 21.152 43.692 97.154 1.00 11.85 92 ARG B N 1
ATOM 7233 C CA . ARG B 2 93 ? 21.365 45.131 97.252 1.00 15.26 92 ARG B CA 1
ATOM 7234 C C . ARG B 2 93 ? 22.808 45.433 97.675 1.00 12.52 92 ARG B C 1
ATOM 7235 O O . ARG B 2 93 ? 23.454 46.340 97.132 1.00 13.64 92 ARG B O 1
ATOM 7256 N N . PHE B 2 94 ? 23.331 44.664 98.624 1.00 13.43 93 PHE B N 1
ATOM 7257 C CA . PHE B 2 94 ? 24.698 44.895 99.057 1.00 15.70 93 PHE B CA 1
ATOM 7258 C C . PHE B 2 94 ? 25.680 44.599 97.922 1.00 13.23 93 PHE B C 1
ATOM 7259 O O . PHE B 2 94 ? 26.644 45.349 97.687 1.00 13.06 93 PHE B O 1
ATOM 7276 N N . ALA B 2 95 ? 25.449 43.501 97.214 1.00 12.86 94 ALA B N 1
ATOM 7277 C CA . ALA B 2 95 ? 26.336 43.135 96.110 1.00 13.46 94 ALA B CA 1
ATOM 7278 C C . ALA B 2 95 ? 26.351 44.246 95.064 1.00 13.65 94 ALA B C 1
ATOM 7279 O O . ALA B 2 95 ? 27.402 44.608 94.553 1.00 13.15 94 ALA B O 1
ATOM 7286 N N . PHE B 2 96 ? 25.179 44.789 94.755 1.00 11.54 95 PHE B N 1
ATOM 7287 C CA . PHE B 2 96 ? 25.079 45.882 93.793 1.00 11.81 95 PHE B CA 1
ATOM 7288 C C . PHE B 2 96 ? 25.911 47.079 94.249 1.00 10.87 95 PHE B C 1
ATOM 7289 O O . PHE B 2 96 ? 26.612 47.717 93.445 1.00 12.28 95 PHE B O 1
ATOM 7306 N N . ARG B 2 97 ? 25.828 47.372 95.546 1.00 12.63 96 ARG B N 1
ATOM 7307 C CA . ARG B 2 97 ? 26.516 48.511 96.142 1.00 12.23 96 ARG B CA 1
ATOM 7308 C C . ARG B 2 97 ? 28.024 48.368 96.037 1.00 11.91 96 ARG B C 1
ATOM 7309 O O . ARG B 2 97 ? 28.741 49.367 96.010 1.00 13.06 96 ARG B O 1
ATOM 7330 N N . ILE B 2 98 ? 28.511 47.136 95.991 1.00 11.61 97 ILE B N 1
ATOM 7331 C CA . ILE B 2 98 ? 29.942 46.915 95.780 1.00 13.09 97 ILE B CA 1
ATOM 7332 C C . ILE B 2 98 ? 30.399 47.582 94.485 1.00 12.59 97 ILE B C 1
ATOM 7333 O O . ILE B 2 98 ? 31.481 48.164 94.428 1.00 11.15 97 ILE B O 1
ATOM 7349 N N . TYR B 2 99 ? 29.575 47.503 93.447 1.00 10.61 98 TYR B N 1
ATOM 7350 C CA . TYR B 2 99 ? 29.963 48.020 92.140 1.00 9.30 98 TYR B CA 1
ATOM 7351 C C . TYR B 2 99 ? 29.595 49.485 91.919 1.00 9.11 98 TYR B C 1
ATOM 7352 O O . TYR B 2 99 ? 30.251 50.171 91.132 1.00 13.34 98 TYR B O 1
ATOM 7370 N N . ASP B 2 100 ? 28.553 49.954 92.606 1.00 11.27 99 ASP B N 1
ATOM 7371 C CA . ASP B 2 100 ? 28.017 51.301 92.399 1.00 12.16 99 ASP B CA 1
ATOM 7372 C C . ASP B 2 100 ? 28.800 52.312 93.228 1.00 14.66 99 ASP B C 1
ATOM 7373 O O . ASP B 2 100 ? 28.326 52.785 94.267 1.00 15.33 99 ASP B O 1
ATOM 7382 N N . MET B 2 101 ? 29.993 52.652 92.751 1.00 11.75 100 MET B N 1
ATOM 7383 C CA . MET B 2 101 ? 30.924 53.462 93.523 1.00 12.31 100 MET B CA 1
ATOM 7384 C C . MET B 2 101 ? 30.351 54.803 93.960 1.00 15.34 100 MET B C 1
ATOM 7385 O O . MET B 2 101 ? 30.523 55.197 95.117 1.00 16.32 100 MET B O 1
ATOM 7399 N N . ASP B 2 102 ? 29.688 55.519 93.053 1.00 13.92 101 ASP B N 1
ATOM 7400 C CA . ASP B 2 102 ? 29.213 56.855 93.412 1.00 14.22 101 ASP B CA 1
ATOM 7401 C C . ASP B 2 102 ? 27.829 56.856 94.054 1.00 15.03 101 ASP B C 1
ATOM 7402 O O . ASP B 2 102 ? 27.281 57.916 94.333 1.00 17.91 101 ASP B O 1
ATOM 7411 N N . LYS B 2 103 ? 27.279 55.667 94.300 1.00 14.50 102 LYS B N 1
ATOM 7412 C CA . LYS B 2 103 ? 26.037 55.517 95.055 1.00 13.36 102 LYS B CA 1
ATOM 7413 C C . LYS B 2 103 ? 24.823 56.174 94.395 1.00 14.20 102 LYS B C 1
ATOM 7414 O O . LYS B 2 103 ? 23.865 56.524 95.084 1.00 16.02 102 LYS B O 1
ATOM 7433 N N . ASP B 2 104 ? 24.853 56.346 93.073 1.00 13.43 103 ASP B N 1
ATOM 7434 C CA . ASP B 2 104 ? 23.732 56.978 92.376 1.00 14.72 103 ASP B CA 1
ATOM 7435 C C . ASP B 2 104 ? 22.658 55.974 91.951 1.00 15.26 103 ASP B C 1
ATOM 7436 O O . ASP B 2 104 ? 21.650 56.355 91.355 1.00 15.76 103 ASP B O 1
ATOM 7445 N N . GLY B 2 105 ? 22.858 54.697 92.278 1.00 12.42 104 GLY B N 1
ATOM 7446 C CA . GLY B 2 105 ? 21.872 53.675 91.975 1.00 11.87 104 GLY B CA 1
ATOM 7447 C C . GLY B 2 105 ? 22.013 52.996 90.627 1.00 13.58 104 GLY B C 1
ATOM 7448 O O . GLY B 2 105 ? 21.165 52.178 90.249 1.00 13.62 104 GLY B O 1
ATOM 7452 N N . TYR B 2 106 ? 23.073 53.324 89.888 1.00 9.29 105 TYR B N 1
ATOM 7453 C CA . TYR B 2 106 ? 23.356 52.665 88.623 1.00 10.21 105 TYR B CA 1
ATOM 7454 C C . TYR B 2 106 ? 24.827 52.295 88.583 1.00 10.95 105 TYR B C 1
ATOM 7455 O O . TYR B 2 106 ? 25.677 53.031 89.094 1.00 12.89 105 TYR B O 1
ATOM 7473 N N . ILE B 2 107 ? 25.131 51.158 87.974 1.00 9.63 106 ILE B N 1
ATOM 7474 C CA . ILE B 2 107 ? 26.522 50.800 87.745 1.00 9.32 106 ILE B CA 1
ATOM 7475 C C . ILE B 2 107 ? 26.918 51.272 86.369 1.00 10.11 106 ILE B C 1
ATOM 7476 O O . ILE B 2 107 ? 26.379 50.798 85.365 1.00 11.54 106 ILE B O 1
ATOM 7492 N N . SER B 2 108 ? 27.847 52.225 86.317 1.00 11.09 107 SER B N 1
ATOM 7493 C CA . SER B 2 108 ? 28.330 52.734 85.036 1.00 10.26 107 SER B CA 1
ATOM 7494 C C . SER B 2 108 ? 29.478 51.880 84.520 1.00 8.35 107 SER B C 1
ATOM 7495 O O . SER B 2 108 ? 30.032 51.064 85.251 1.00 11.73 107 SER B O 1
ATOM 7503 N N . ASN B 2 109 ? 29.841 52.097 83.262 1.00 10.32 108 ASN B N 1
ATOM 7504 C CA . ASN B 2 109 ? 30.939 51.381 82.626 1.00 10.45 108 ASN B CA 1
ATOM 7505 C C . ASN B 2 109 ? 32.215 51.589 83.421 1.00 9.67 108 ASN B C 1
ATOM 7506 O O . ASN B 2 109 ? 32.922 50.639 83.740 1.00 9.16 108 ASN B O 1
ATOM 7517 N N . GLY B 2 110 ? 32.503 52.848 83.742 1.00 12.46 109 GLY B N 1
ATOM 7518 C CA . GLY B 2 110 ? 33.705 53.204 84.469 1.00 13.46 109 GLY B CA 1
ATOM 7519 C C . GLY B 2 110 ? 33.787 52.592 85.856 1.00 14.29 109 GLY B C 1
ATOM 7520 O O . GLY B 2 110 ? 34.854 52.153 86.279 1.00 11.20 109 GLY B O 1
ATOM 7524 N N . GLU B 2 111 ? 32.664 52.576 86.570 1.00 11.01 110 GLU B N 1
ATOM 7525 C CA . GLU B 2 111 ? 32.610 51.967 87.894 1.00 13.65 110 GLU B CA 1
ATOM 7526 C C . GLU B 2 111 ? 32.858 50.467 87.806 1.00 9.86 110 GLU B C 1
ATOM 7527 O O . GLU B 2 111 ? 33.588 49.897 88.616 1.00 12.22 110 GLU B O 1
ATOM 7539 N N . LEU B 2 112 ? 32.231 49.814 86.833 1.00 8.73 111 LEU B N 1
ATOM 7540 C CA . LEU B 2 112 ? 32.358 48.367 86.716 1.00 8.89 111 LEU B CA 1
ATOM 7541 C C . LEU B 2 112 ? 33.818 48.025 86.439 1.00 9.56 111 LEU B C 1
ATOM 7542 O O . LEU B 2 112 ? 34.374 47.086 87.011 1.00 12.38 111 LEU B O 1
ATOM 7558 N N . PHE B 2 113 ? 34.445 48.807 85.572 1.00 10.02 112 PHE B N 1
ATOM 7559 C CA . PHE B 2 113 ? 35.848 48.585 85.249 1.00 10.96 112 PHE B CA 1
ATOM 7560 C C . PHE B 2 113 ? 36.716 48.792 86.487 1.00 11.36 112 PHE B C 1
ATOM 7561 O O . PHE B 2 113 ? 37.571 47.959 86.810 1.00 10.20 112 PHE B O 1
ATOM 7578 N N . GLN B 2 114 ? 36.508 49.904 87.185 1.00 11.02 113 GLN B N 1
ATOM 7579 C CA . GLN B 2 114 ? 37.373 50.235 88.315 1.00 12.96 113 GLN B CA 1
ATOM 7580 C C . GLN B 2 114 ? 37.249 49.222 89.445 1.00 12.21 113 GLN B C 1
ATOM 7581 O O . GLN B 2 114 ? 38.237 48.851 90.080 1.00 13.81 113 GLN B O 1
ATOM 7595 N N . VAL B 2 115 ? 36.030 48.780 89.717 1.00 11.55 114 VAL B N 1
ATOM 7596 C CA . VAL B 2 115 ? 35.825 47.839 90.800 1.00 11.38 114 VAL B CA 1
ATOM 7597 C C . VAL B 2 115 ? 36.397 46.470 90.406 1.00 12.29 114 VAL B C 1
ATOM 7598 O O . VAL B 2 115 ? 37.046 45.821 91.207 1.00 12.96 114 VAL B O 1
ATOM 7611 N N . LEU B 2 116 ? 36.180 46.032 89.178 1.00 10.93 115 LEU B N 1
ATOM 7612 C CA A LEU B 2 116 ? 36.778 44.781 88.716 0.44 11.23 115 LEU B CA 1
ATOM 7613 C CA B LEU B 2 116 ? 36.782 44.778 88.749 0.56 10.99 115 LEU B CA 1
ATOM 7614 C C . LEU B 2 116 ? 38.297 44.879 88.768 1.00 11.89 115 LEU B C 1
ATOM 7615 O O . LEU B 2 116 ? 38.973 43.936 89.150 1.00 14.05 115 LEU B O 1
ATOM 7645 N N . LYS B 2 117 ? 38.826 46.034 88.385 1.00 11.57 116 LYS B N 1
ATOM 7646 C CA . LYS B 2 117 ? 40.273 46.220 88.394 1.00 14.01 116 LYS B CA 1
ATOM 7647 C C . LYS B 2 117 ? 40.832 46.091 89.809 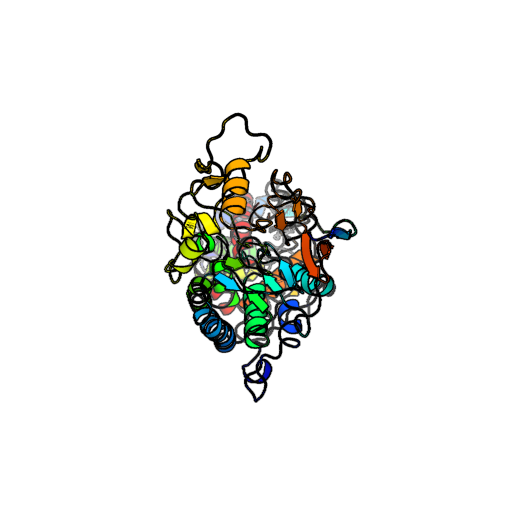1.00 15.08 116 LYS B C 1
ATOM 7648 O O . LYS B 2 117 ? 41.923 45.556 89.991 1.00 16.97 116 LYS B O 1
ATOM 7667 N N . MET B 2 118 ? 40.100 46.568 90.816 1.00 13.16 117 MET B N 1
ATOM 7668 C CA . MET B 2 118 ? 40.525 46.365 92.206 1.00 16.30 117 MET B CA 1
ATOM 7669 C C . MET B 2 118 ? 40.661 44.873 92.503 1.00 16.37 117 MET B C 1
ATOM 7670 O O . MET B 2 118 ? 41.592 44.435 93.187 1.00 17.01 117 MET B O 1
ATOM 7684 N N . MET B 2 119 ? 39.719 44.094 91.985 1.00 13.07 118 MET B N 1
ATOM 7685 C CA . MET B 2 119 ? 39.648 42.671 92.295 1.00 12.60 118 MET B CA 1
ATOM 7686 C C . MET B 2 119 ? 40.644 41.836 91.506 1.00 14.05 118 MET B C 1
ATOM 7687 O O . MET B 2 119 ? 41.164 40.846 92.025 1.00 15.38 118 MET B O 1
ATOM 7701 N N . VAL B 2 120 ? 40.895 42.219 90.252 1.00 15.25 119 VAL B N 1
ATOM 7702 C CA A VAL B 2 120 ? 41.716 41.438 89.331 0.40 16.31 119 VAL B CA 1
ATOM 7703 C CA B VAL B 2 120 ? 41.732 41.396 89.376 0.60 16.24 119 VAL B CA 1
ATOM 7704 C C . VAL B 2 120 ? 43.203 41.797 89.406 1.00 18.23 119 VAL B C 1
ATOM 7705 O O . VAL B 2 120 ? 44.072 40.982 89.078 1.00 18.40 119 VAL B O 1
ATOM 7729 N N . GLY B 2 121 ? 43.492 43.026 89.820 1.00 21.85 120 GLY B N 1
ATOM 7730 C CA . GLY B 2 121 ? 44.858 43.521 89.811 1.00 24.29 120 GLY B CA 1
ATOM 7731 C C . GLY B 2 121 ? 45.460 43.385 88.425 1.00 23.09 120 GLY B C 1
ATOM 7732 O O . GLY B 2 121 ? 44.862 43.809 87.431 1.00 24.90 120 GLY B O 1
ATOM 7736 N N . ASN B 2 122 ? 46.633 42.761 88.352 1.00 20.65 121 ASN B N 1
ATOM 7737 C CA . ASN B 2 122 ? 47.316 42.568 87.077 1.00 21.78 121 ASN B CA 1
ATOM 7738 C C . ASN B 2 122 ? 46.986 41.243 86.389 1.00 18.33 121 ASN B C 1
ATOM 7739 O O . ASN B 2 122 ? 47.650 40.861 85.427 1.00 19.08 121 ASN B O 1
ATOM 7750 N N . ASN B 2 123 ? 45.963 40.543 86.868 1.00 15.12 122 ASN B N 1
ATOM 7751 C CA . ASN B 2 123 ? 45.556 39.289 86.243 1.00 16.72 122 ASN B CA 1
ATOM 7752 C C . ASN B 2 123 ? 44.971 39.468 84.833 1.00 15.95 122 ASN B C 1
ATOM 7753 O O . ASN B 2 123 ? 44.920 38.515 84.064 1.00 17.15 122 ASN B O 1
ATOM 7764 N N . LEU B 2 124 ? 44.513 40.679 84.517 1.00 15.14 123 LEU B N 1
ATOM 7765 C CA . LEU B 2 124 ? 44.091 41.026 83.160 1.00 15.40 123 LEU B CA 1
ATOM 7766 C C . LEU B 2 124 ? 44.666 42.381 82.778 1.00 16.05 123 LEU B C 1
ATOM 7767 O O . LEU B 2 124 ? 44.775 43.280 83.611 1.00 17.18 123 LEU B O 1
ATOM 7783 N N . LYS B 2 125 ? 45.030 42.534 81.514 1.00 16.24 124 LYS B N 1
ATOM 7784 C CA . LYS B 2 125 ? 45.424 43.839 81.014 1.00 16.95 124 LYS B CA 1
ATOM 7785 C C . LYS B 2 125 ? 44.206 44.750 81.001 1.00 14.85 124 LYS B C 1
ATOM 7786 O O . LYS B 2 125 ? 43.072 44.269 80.927 1.00 12.61 124 LYS B O 1
ATOM 7805 N N . ASP B 2 126 ? 44.424 46.061 81.074 1.00 13.90 125 ASP B N 1
ATOM 7806 C CA . ASP B 2 126 ? 43.304 47.007 81.033 1.00 15.24 125 ASP B CA 1
ATOM 7807 C C . ASP B 2 126 ? 42.448 46.830 79.778 1.00 15.52 125 ASP B C 1
ATOM 7808 O O . ASP B 2 126 ? 41.217 46.917 79.833 1.00 14.64 125 ASP B O 1
ATOM 7817 N N . THR B 2 127 ? 43.098 46.606 78.641 1.00 13.23 126 THR B N 1
ATOM 7818 C CA . THR B 2 127 ? 42.377 46.436 77.389 1.00 12.52 126 THR B CA 1
ATOM 7819 C C . THR B 2 127 ? 41.467 45.206 77.434 1.00 13.75 126 THR B C 1
ATOM 7820 O O . THR B 2 127 ? 40.326 45.255 76.980 1.00 12.94 126 THR B O 1
ATOM 7831 N N . GLN B 2 128 ? 41.961 44.111 78.002 1.00 13.43 127 GLN B N 1
ATOM 7832 C CA . GLN B 2 128 ? 41.176 42.880 78.101 1.00 13.83 127 GLN B CA 1
ATOM 7833 C C . GLN B 2 128 ? 39.986 43.080 79.023 1.00 12.06 127 GLN B C 1
ATOM 7834 O O . GLN B 2 128 ? 38.864 42.664 78.722 1.00 12.49 127 GLN B O 1
ATOM 7848 N N . LEU B 2 129 ? 40.240 43.729 80.148 1.00 10.04 128 LEU B N 1
ATOM 7849 C CA . LEU B 2 129 ? 39.188 43.974 81.121 1.00 8.29 128 LEU B CA 1
ATOM 7850 C C . LEU B 2 129 ? 38.109 44.893 80.559 1.00 9.54 128 LEU B C 1
ATOM 7851 O O . LEU B 2 129 ? 36.905 44.664 80.756 1.00 11.19 128 LEU B O 1
ATOM 7867 N N . GLN B 2 130 ? 38.522 45.946 79.858 1.00 10.09 129 GLN B N 1
ATOM 7868 C CA . GLN B 2 130 ? 37.556 46.852 79.255 1.00 9.85 129 GLN B CA 1
ATOM 7869 C C . GLN B 2 130 ? 36.640 46.130 78.273 1.00 10.38 129 GLN B C 1
ATOM 7870 O O . GLN B 2 130 ? 35.450 46.396 78.236 1.00 9.38 129 GLN B O 1
ATOM 7884 N N . GLN B 2 131 ? 37.202 45.235 77.464 1.00 12.51 130 GLN B N 1
ATOM 7885 C CA . GLN B 2 131 ? 36.412 44.496 76.493 1.00 11.40 130 GLN B CA 1
ATOM 7886 C C . GLN B 2 131 ? 35.324 43.662 77.149 1.00 12.31 130 GLN B C 1
ATOM 7887 O O . GLN B 2 131 ? 34.192 43.619 76.665 1.00 9.52 130 GLN B O 1
ATOM 7901 N N . ILE B 2 132 ? 35.661 42.970 78.226 1.00 9.99 131 ILE B N 1
ATOM 7902 C CA . ILE B 2 132 ? 34.657 42.114 78.868 1.00 9.05 131 ILE B CA 1
ATOM 7903 C C . ILE B 2 132 ? 33.652 42.906 79.701 1.00 9.84 131 ILE B C 1
ATOM 7904 O O . ILE B 2 132 ? 32.497 42.506 79.833 1.00 10.60 131 ILE B O 1
ATOM 7920 N N . VAL B 2 133 ? 34.066 44.060 80.209 1.00 8.98 132 VAL B N 1
ATOM 7921 C CA . VAL B 2 133 ? 33.128 44.985 80.834 1.00 10.22 132 VAL B CA 1
ATOM 7922 C C . VAL B 2 133 ? 32.125 45.494 79.795 1.00 11.85 132 VAL B C 1
ATOM 7923 O O . VAL B 2 133 ? 30.923 45.489 80.036 1.00 9.71 132 VAL B O 1
ATOM 7936 N N . ASP B 2 134 ? 32.615 45.914 78.629 1.00 10.23 133 ASP B N 1
ATOM 7937 C CA . ASP B 2 134 ? 31.744 46.427 77.570 1.00 9.05 133 ASP B CA 1
ATOM 7938 C C . ASP B 2 134 ? 30.681 45.402 77.181 1.00 9.09 133 ASP B C 1
ATOM 7939 O O . ASP B 2 134 ? 29.495 45.710 77.124 1.00 11.33 133 ASP B O 1
ATOM 7948 N N . LYS B 2 135 ? 31.115 44.177 76.915 1.00 10.76 134 LYS B N 1
ATOM 7949 C CA . LYS B 2 135 ? 30.194 43.134 76.473 1.00 10.14 134 LYS B CA 1
ATOM 7950 C C . LYS B 2 135 ? 29.218 42.667 77.563 1.00 11.14 134 LYS B C 1
ATOM 7951 O O . LYS B 2 135 ? 28.070 42.317 77.256 1.00 9.98 134 LYS B O 1
ATOM 7970 N N . THR B 2 136 ? 29.647 42.697 78.822 1.00 9.63 135 THR B N 1
ATOM 7971 C CA . THR B 2 136 ? 28.730 42.442 79.925 1.00 10.27 135 THR B CA 1
ATOM 7972 C C . THR B 2 136 ? 27.620 43.489 79.927 1.00 10.56 135 THR B C 1
ATOM 7973 O O . THR B 2 136 ? 26.444 43.167 80.099 1.00 11.32 135 THR B O 1
ATOM 7984 N N . ILE B 2 137 ? 27.990 44.745 79.709 1.00 9.84 136 ILE B N 1
ATOM 7985 C CA . ILE B 2 137 ? 27.000 45.812 79.743 1.00 12.11 136 ILE B CA 1
ATOM 7986 C C . ILE B 2 137 ? 26.083 45.736 78.529 1.00 12.18 136 ILE B C 1
ATOM 7987 O O . ILE B 2 137 ? 24.862 45.855 78.665 1.00 13.57 136 ILE B O 1
ATOM 8003 N N . ILE B 2 138 ? 26.643 45.529 77.342 1.00 10.26 137 ILE B N 1
ATOM 8004 C CA . ILE B 2 138 ? 25.790 45.392 76.155 1.00 11.90 137 ILE B CA 1
ATOM 8005 C C . ILE B 2 138 ? 24.726 44.303 76.358 1.00 13.33 137 ILE B C 1
ATOM 8006 O O . ILE B 2 138 ? 23.564 44.495 76.011 1.00 12.41 137 ILE B O 1
ATOM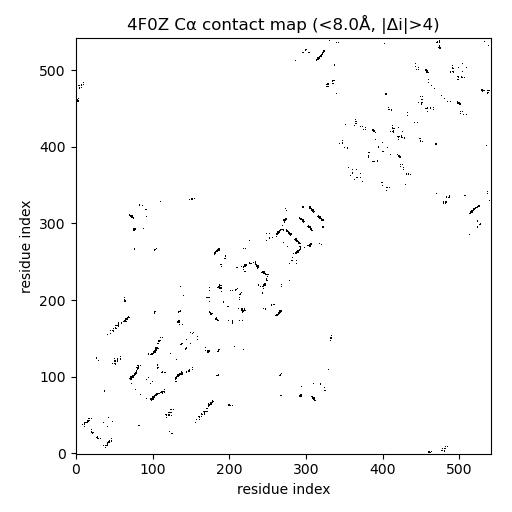 8022 N N . ASN B 2 139 ? 25.110 43.168 76.936 1.00 14.56 138 ASN B N 1
ATOM 8023 C CA . ASN B 2 139 ? 24.167 42.061 77.112 1.00 15.04 138 ASN B CA 1
ATOM 8024 C C . ASN B 2 139 ? 23.170 42.281 78.245 1.00 15.24 138 ASN B C 1
ATOM 8025 O O . ASN B 2 139 ? 22.048 41.791 78.178 1.00 17.54 138 ASN B O 1
ATOM 8036 N N . ALA B 2 140 ? 23.571 43.013 79.278 1.00 9.54 139 ALA B N 1
ATOM 8037 C CA . ALA B 2 140 ? 22.714 43.214 80.456 1.00 12.14 139 ALA B CA 1
ATOM 8038 C C . ALA B 2 140 ? 21.874 44.490 80.409 1.00 11.53 139 ALA B C 1
ATOM 8039 O O . ALA B 2 140 ? 20.900 44.611 81.161 1.00 12.81 139 ALA B O 1
ATOM 8046 N N . ASP B 2 141 ? 22.254 45.436 79.553 1.00 13.58 140 ASP B N 1
ATOM 8047 C CA . ASP B 2 141 ? 21.604 46.745 79.478 1.00 14.38 140 ASP B CA 1
ATOM 8048 C C . ASP B 2 141 ? 20.327 46.712 78.640 1.00 20.89 140 ASP B C 1
ATOM 8049 O O . ASP B 2 141 ? 20.359 46.918 77.431 1.00 23.52 140 ASP B O 1
ATOM 8058 N N . LYS B 2 142 ? 19.198 46.479 79.289 1.00 15.75 141 LYS B N 1
ATOM 8059 C CA . LYS B 2 142 ? 17.937 46.295 78.568 1.00 18.36 141 LYS B CA 1
ATOM 8060 C C . LYS B 2 142 ? 17.298 47.597 78.077 1.00 19.86 141 LYS B C 1
ATOM 8061 O O . LYS B 2 142 ? 16.515 47.572 77.126 1.00 24.69 141 LYS B O 1
ATOM 8080 N N . ASP B 2 143 ? 17.609 48.730 78.701 1.00 15.55 142 ASP B N 1
ATOM 8081 C CA . ASP B 2 143 ? 16.971 49.988 78.297 1.00 17.30 142 ASP B CA 1
ATOM 8082 C C . ASP B 2 143 ? 17.907 50.936 77.550 1.00 20.68 142 ASP B C 1
ATOM 8083 O O . ASP B 2 143 ? 17.544 52.073 77.271 1.00 23.23 142 ASP B O 1
ATOM 8092 N N . GLY B 2 144 ? 19.106 50.458 77.229 1.00 19.54 143 GLY B N 1
ATOM 8093 C CA . GLY B 2 144 ? 20.001 51.167 76.332 1.00 23.51 143 GLY B CA 1
ATOM 8094 C C . GLY B 2 144 ? 20.636 52.450 76.842 1.00 22.28 143 GLY B C 1
ATOM 8095 O O . GLY B 2 144 ? 21.100 53.258 76.042 1.00 22.26 143 GLY B O 1
ATOM 8099 N N . ASP B 2 145 ? 20.685 52.646 78.157 1.00 18.53 144 ASP B N 1
ATOM 8100 C CA . ASP B 2 145 ? 21.284 53.865 78.692 1.00 16.13 144 ASP B CA 1
ATOM 8101 C C . ASP B 2 145 ? 22.774 53.701 78.973 1.00 18.52 144 ASP B C 1
ATOM 8102 O O . ASP B 2 145 ? 23.419 54.629 79.447 1.00 18.50 144 ASP B O 1
ATOM 8111 N N . GLY B 2 146 ? 23.321 52.526 78.660 1.00 17.39 145 GLY B N 1
ATOM 8112 C CA . GLY B 2 146 ? 24.740 52.279 78.815 1.00 18.32 145 GLY B CA 1
ATOM 8113 C C . GLY B 2 146 ? 25.183 52.054 80.249 1.00 14.34 145 GLY B C 1
ATOM 8114 O O . GLY B 2 146 ? 26.382 51.991 80.531 1.00 15.21 145 GLY B O 1
ATOM 8118 N N . ARG B 2 147 ? 24.222 51.938 81.160 1.00 12.26 146 ARG B N 1
ATOM 8119 C CA . ARG B 2 147 ? 24.531 51.618 82.549 1.00 11.46 146 ARG B CA 1
ATOM 8120 C C . ARG B 2 147 ? 23.606 50.514 83.039 1.00 12.60 146 ARG B C 1
ATOM 8121 O O . ARG B 2 147 ? 22.616 50.168 82.371 1.00 12.37 146 ARG B O 1
ATOM 8142 N N . ILE B 2 148 ? 23.944 49.949 84.198 1.00 11.24 147 ILE B N 1
ATOM 8143 C CA . ILE B 2 148 ? 23.240 48.793 84.727 1.00 8.32 147 ILE B CA 1
ATOM 8144 C C . ILE B 2 148 ? 22.454 49.184 85.981 1.00 10.28 147 ILE B C 1
ATOM 8145 O O . ILE B 2 148 ? 23.026 49.548 87.024 1.00 13.22 147 ILE B O 1
ATOM 8161 N N . SER B 2 149 ? 21.139 49.093 85.869 1.00 9.46 148 SER B N 1
ATOM 8162 C CA . SER B 2 149 ? 20.226 49.360 86.982 1.00 12.26 148 SER B CA 1
ATOM 8163 C C . SER B 2 149 ? 20.183 48.175 87.938 1.00 10.33 148 SER B C 1
ATOM 8164 O O . SER B 2 149 ? 20.676 47.084 87.630 1.00 9.52 148 SER B O 1
ATOM 8172 N N . PHE B 2 150 ? 19.559 48.360 89.091 1.00 9.54 149 PHE B N 1
ATOM 8173 C CA . PHE B 2 150 ? 19.444 47.262 90.029 1.00 7.67 149 PHE B CA 1
ATOM 8174 C C . PHE B 2 150 ? 18.682 46.086 89.413 1.00 10.70 149 PHE B C 1
ATOM 8175 O O . PHE B 2 150 ? 19.095 44.937 89.564 1.00 12.55 149 PHE B O 1
ATOM 8192 N N . GLU B 2 151 ? 17.577 46.360 88.717 1.00 11.11 150 GLU B N 1
ATOM 8193 C CA . GLU B 2 151 ? 16.827 45.286 88.066 1.00 11.20 150 GLU B CA 1
ATOM 8194 C C . GLU B 2 151 ? 17.638 44.586 86.963 1.00 10.56 150 GLU B C 1
ATOM 8195 O O . GLU B 2 151 ? 17.562 43.370 86.828 1.00 12.42 150 GLU B O 1
ATOM 8207 N N . GLU B 2 152 ? 18.414 45.338 86.189 1.00 8.67 151 GLU B N 1
ATOM 8208 C CA . GLU B 2 152 ? 19.288 44.727 85.182 1.00 10.77 151 GLU B CA 1
ATOM 8209 C C . GLU B 2 152 ? 20.340 43.816 85.825 1.00 10.05 151 GLU B C 1
ATOM 8210 O O . GLU B 2 152 ? 20.633 42.725 85.324 1.00 11.71 151 GLU B O 1
ATOM 8222 N N . PHE B 2 153 ? 20.916 44.277 86.933 1.00 10.22 152 PHE B N 1
ATOM 8223 C CA . PHE B 2 153 ? 21.878 43.496 87.702 1.00 12.20 152 PHE B CA 1
ATOM 8224 C C . PHE B 2 153 ? 21.246 42.199 88.189 1.00 13.90 152 PHE B C 1
ATOM 8225 O O . PHE B 2 153 ? 21.813 41.119 88.017 1.00 12.17 152 PHE B O 1
ATOM 8242 N N . CYS B 2 154 ? 20.070 42.300 88.800 1.00 12.23 153 CYS B N 1
ATOM 8243 C CA . CYS B 2 154 ? 19.454 41.129 89.403 1.00 14.86 153 CYS B CA 1
ATOM 8244 C C . CYS B 2 154 ? 19.120 40.096 88.335 1.00 15.43 153 CYS B C 1
ATOM 8245 O O . CYS B 2 154 ? 19.165 38.893 88.599 1.00 15.85 153 CYS B O 1
ATOM 8253 N N . ALA B 2 155 ? 18.809 40.564 87.131 1.00 13.66 154 ALA B N 1
ATOM 8254 C CA . ALA B 2 155 ? 18.456 39.667 86.038 1.00 16.34 154 ALA B CA 1
ATOM 8255 C C . ALA B 2 155 ? 19.672 38.827 85.674 1.00 17.67 154 ALA B C 1
ATOM 8256 O O . ALA B 2 155 ? 19.543 37.676 85.270 1.00 19.97 154 ALA B O 1
ATOM 8263 N N . VAL B 2 156 ? 20.857 39.407 85.829 1.00 15.17 155 VAL B N 1
ATOM 8264 C CA . VAL B 2 156 ? 22.085 38.676 85.532 1.00 17.89 155 VAL B CA 1
ATOM 8265 C C . VAL B 2 156 ? 22.442 37.673 86.627 1.00 18.61 155 VAL B C 1
ATOM 8266 O O . VAL B 2 156 ? 22.784 36.523 86.324 1.00 19.90 155 VAL B O 1
ATOM 8279 N N . VAL B 2 157 ? 22.366 38.093 87.889 1.00 16.38 156 VAL B N 1
ATOM 8280 C CA . VAL B 2 157 ? 22.937 37.310 88.988 1.00 16.23 156 VAL B CA 1
ATOM 8281 C C . VAL B 2 157 ? 21.909 36.704 89.936 1.00 23.40 156 VAL B C 1
ATOM 8282 O O . VAL B 2 157 ? 22.277 35.990 90.869 1.00 24.24 156 VAL B O 1
ATOM 8295 N N . GLY B 2 158 ? 20.631 36.986 89.709 1.00 29.85 157 GLY B N 1
ATOM 8296 C CA . GLY B 2 158 ? 19.590 36.573 90.640 1.00 33.58 157 GLY B CA 1
ATOM 8297 C C . GLY B 2 158 ? 19.579 35.083 90.940 1.00 34.52 157 GLY B C 1
ATOM 8298 O O . GLY B 2 158 ? 19.257 34.674 92.056 1.00 36.00 157 GLY B O 1
ATOM 8302 N N . GLY B 2 159 ? 19.928 34.270 89.948 1.00 36.02 158 GLY B N 1
ATOM 8303 C CA . GLY B 2 159 ? 19.878 32.823 90.092 1.00 38.16 158 GLY B CA 1
ATOM 8304 C C . GLY B 2 159 ? 21.110 32.200 90.731 1.00 40.01 158 GLY B C 1
ATOM 8305 O O . GLY B 2 159 ? 21.080 31.035 91.138 1.00 45.12 158 GLY B O 1
ATOM 8309 N N . LEU B 2 160 ? 22.194 32.963 90.827 1.00 32.13 159 LEU B N 1
ATOM 8310 C CA . LEU B 2 160 ? 23.440 32.444 91.391 1.00 34.87 159 LEU B CA 1
ATOM 8311 C C . LEU B 2 160 ? 23.333 32.121 92.879 1.00 41.49 159 LEU B C 1
ATOM 8312 O O . LEU B 2 160 ? 24.081 31.287 93.390 1.00 43.25 159 LEU B O 1
ATOM 8328 N N . ASP B 2 161 ? 22.415 32.786 93.571 1.00 50.22 160 ASP B N 1
ATOM 8329 C CA . ASP B 2 161 ? 22.263 32.605 95.013 1.00 60.00 160 ASP B CA 1
ATOM 8330 C C . ASP B 2 161 ? 23.549 32.984 95.745 1.00 58.97 160 ASP B C 1
ATOM 8331 O O . ASP B 2 161 ? 24.024 32.251 96.614 1.00 57.25 160 ASP B O 1
ATOM 8340 N N . LYS C 3 9 ? 50.973 16.511 36.516 1.00 45.74 205 LYS C N 1
ATOM 8341 C CA . LYS C 3 9 ? 51.401 16.537 37.912 1.00 42.48 205 LYS C CA 1
ATOM 8342 C C . LYS C 3 9 ? 51.733 17.964 38.350 1.00 34.29 205 LYS C C 1
ATOM 8343 O O . LYS C 3 9 ? 52.629 18.596 37.795 1.00 33.84 205 LYS C O 1
ATOM 8361 N N . PRO C 3 10 ? 51.008 18.478 39.351 1.00 28.27 206 PRO C N 1
ATOM 8362 C CA . PRO C 3 10 ? 51.188 19.882 39.724 1.00 26.35 206 PRO C CA 1
ATOM 8363 C C . PRO C 3 10 ? 52.550 20.160 40.338 1.00 23.72 206 PRO C C 1
ATOM 8364 O O . PRO C 3 10 ? 53.148 19.285 40.952 1.00 25.74 206 PRO C O 1
ATOM 8375 N N . LYS C 3 11 ? 53.019 21.388 40.163 1.00 21.50 207 LYS C N 1
ATOM 8376 C CA . LYS C 3 11 ? 54.235 21.859 40.797 1.00 22.97 207 LYS C CA 1
ATOM 8377 C C . LYS C 3 11 ? 53.871 22.402 42.172 1.00 23.99 207 LYS C C 1
ATOM 8378 O O . LYS C 3 11 ? 52.900 23.139 42.302 1.00 23.29 207 LYS C O 1
ATOM 8397 N N . ILE C 3 12 ? 54.660 22.050 43.181 1.00 22.19 208 ILE C N 1
ATOM 8398 C CA . ILE C 3 12 ? 54.434 22.531 44.545 1.00 22.96 208 ILE C CA 1
ATOM 8399 C C . ILE C 3 12 ? 55.304 23.749 44.842 1.00 20.31 208 ILE C C 1
ATOM 8400 O O . ILE C 3 12 ? 56.522 23.730 44.615 1.00 21.46 208 ILE C O 1
ATOM 8416 N N . ILE C 3 13 ? 54.676 24.804 45.350 1.00 15.89 209 ILE C N 1
ATOM 8417 C CA . ILE C 3 13 ? 55.390 26.019 45.731 1.00 15.47 209 ILE C CA 1
ATOM 8418 C C . ILE C 3 13 ? 54.887 26.525 47.073 1.00 15.54 209 ILE C C 1
ATOM 8419 O O . ILE C 3 13 ? 53.680 26.696 47.259 1.00 17.77 209 ILE C O 1
ATOM 8435 N N . ILE C 3 14 ? 55.799 26.763 48.014 1.00 15.28 210 ILE C N 1
ATOM 8436 C CA . ILE C 3 14 ? 55.417 27.275 49.330 1.00 14.71 210 ILE C CA 1
ATOM 8437 C C . ILE C 3 14 ? 55.654 28.778 49.344 1.00 15.05 210 ILE C C 1
ATOM 8438 O O . ILE C 3 14 ? 56.712 29.250 48.909 1.00 15.46 210 ILE C O 1
ATOM 8454 N N . THR C 3 15 ? 54.673 29.529 49.827 1.00 15.58 211 THR C N 1
ATOM 8455 C CA . THR C 3 15 ? 54.837 30.959 50.072 1.00 16.53 211 THR C CA 1
ATOM 8456 C C . THR C 3 15 ? 54.795 31.203 51.575 1.00 16.71 211 THR C C 1
ATOM 8457 O O . THR C 3 15 ? 53.822 30.854 52.237 1.00 17.30 211 THR C O 1
ATOM 8468 N N . GLY C 3 16 ? 55.859 31.805 52.097 1.00 16.14 212 GLY C N 1
ATOM 8469 C CA . GLY C 3 16 ? 56.025 31.978 53.527 1.00 17.78 212 GLY C CA 1
ATOM 8470 C C . GLY C 3 16 ? 55.346 33.210 54.097 1.00 17.77 212 GLY C C 1
ATOM 8471 O O . GLY C 3 16 ? 54.667 33.947 53.386 1.00 20.17 212 GLY C O 1
ATOM 8475 N N . CYS C 3 17 ? 55.528 33.418 55.396 1.00 16.45 213 CYS C N 1
ATOM 8476 C CA . CYS C 3 17 ? 54.972 34.572 56.094 1.00 17.76 213 CYS C CA 1
ATOM 8477 C C . CYS C 3 17 ? 55.830 34.864 57.316 1.00 21.42 213 CYS C C 1
ATOM 8478 O O . CYS C 3 17 ? 56.749 34.108 57.634 1.00 22.60 213 CYS C O 1
ATOM 8486 N N . GLU C 3 18 ? 55.535 35.966 57.987 1.00 23.73 214 GLU C N 1
ATOM 8487 C CA . GLU C 3 18 ? 56.246 36.341 59.201 1.00 27.26 214 GLU C CA 1
ATOM 8488 C C . GLU C 3 18 ? 55.728 35.554 60.396 1.00 24.19 214 GLU C C 1
ATOM 8489 O O . GLU C 3 18 ? 54.688 34.892 60.324 1.00 19.66 214 GLU C O 1
ATOM 8501 N N . ASP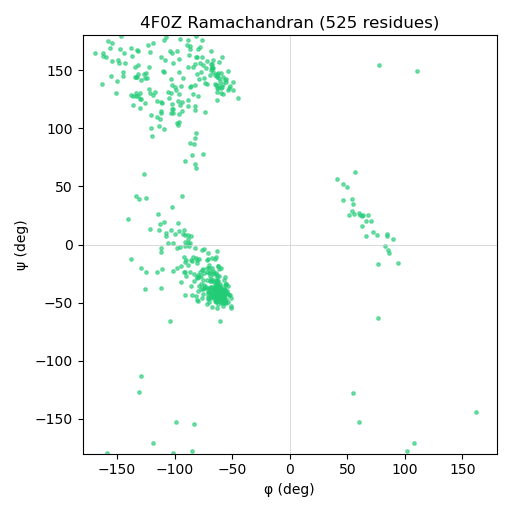 C 3 19 ? 56.460 35.629 61.497 1.00 23.44 215 ASP C N 1
ATOM 8502 C CA . ASP C 3 19 ? 56.034 34.990 62.729 1.00 22.22 215 ASP C CA 1
ATOM 8503 C C . ASP C 3 19 ? 54.781 35.655 63.295 1.00 19.68 215 ASP C C 1
ATOM 8504 O O . ASP C 3 19 ? 54.508 36.839 63.057 1.00 18.73 215 ASP C O 1
ATOM 8513 N N . ASN C 3 20 ? 54.004 34.863 64.021 1.00 18.56 216 ASN C N 1
ATOM 8514 C CA . ASN C 3 20 ? 52.929 35.382 64.854 1.00 18.58 216 ASN C CA 1
ATOM 8515 C C . ASN C 3 20 ? 53.396 36.428 65.842 1.00 20.56 216 ASN C C 1
ATOM 8516 O O . ASN C 3 20 ? 54.476 36.316 66.429 1.00 22.06 216 ASN C O 1
ATOM 8527 N N . VAL C 3 21 ? 52.551 37.433 66.047 1.00 17.54 217 VAL C N 1
ATOM 8528 C CA . VAL C 3 21 ? 52.720 38.381 67.129 1.00 18.05 217 VAL C CA 1
ATOM 8529 C C . VAL C 3 21 ? 51.412 38.385 67.910 1.00 20.07 217 VAL C C 1
ATOM 8530 O O . VAL C 3 21 ? 50.348 38.635 67.338 1.00 21.26 217 VAL C O 1
ATOM 8543 N N . TYR C 3 22 ? 51.474 38.077 69.201 1.00 20.48 218 TYR C N 1
ATOM 8544 C CA . TYR C 3 22 ? 50.257 38.059 70.007 1.00 21.41 218 TYR C CA 1
ATOM 8545 C C . TYR C 3 22 ? 50.472 38.308 71.495 1.00 29.68 218 TYR C C 1
ATOM 8546 O O . TYR C 3 22 ? 51.561 38.102 72.023 1.00 30.37 218 TYR C O 1
ATOM 8564 N N . GLU C 3 23 ? 49.401 38.741 72.155 1.00 38.74 219 GLU C N 1
ATOM 8565 C CA . GLU C 3 23 ? 49.387 38.943 73.597 1.00 50.03 219 GLU C CA 1
ATOM 8566 C C . GLU C 3 23 ? 49.147 37.626 74.319 1.00 46.65 219 GLU C C 1
ATOM 8567 O O . GLU C 3 23 ? 48.299 36.836 73.909 1.00 48.13 219 GLU C O 1
ATOM 8579 N N . LYS C 3 24 ? 49.890 37.393 75.395 1.00 41.04 220 LYS C N 1
ATOM 8580 C CA . LYS C 3 24 ? 49.652 36.231 76.242 1.00 39.36 220 LYS C CA 1
ATOM 8581 C C . LYS C 3 24 ? 48.927 36.662 77.511 1.00 36.80 220 LYS C C 1
ATOM 8582 O O . LYS C 3 24 ? 49.195 37.737 78.047 1.00 38.07 220 LYS C O 1
ATOM 8601 N N . LEU C 3 25 ? 48.002 35.830 77.983 1.00 33.37 221 LEU C N 1
ATOM 8602 C CA . LEU C 3 25 ? 47.276 36.116 79.218 1.00 31.50 221 LEU C CA 1
ATOM 8603 C C . LEU C 3 25 ? 48.283 36.269 80.348 1.00 26.84 221 LEU C C 1
ATOM 8604 O O . LEU C 3 25 ? 49.240 35.507 80.424 1.00 25.50 221 LEU C O 1
ATOM 8620 N N . PRO C 3 26 ? 48.083 37.258 81.230 1.00 24.52 222 PRO C N 1
ATOM 8621 C CA . PRO C 3 26 ? 49.015 37.379 82.352 1.00 24.78 222 PRO C CA 1
ATOM 8622 C C . PRO C 3 26 ? 48.993 36.140 83.243 1.00 24.45 222 PRO C C 1
ATOM 8623 O O . PRO C 3 26 ? 48.016 35.403 83.246 1.00 21.40 222 PRO C O 1
ATOM 8634 N N . GLU C 3 27 ? 50.068 35.901 83.984 1.00 25.00 223 GLU C N 1
ATOM 8635 C CA . GLU C 3 27 ? 50.054 34.850 84.991 1.00 30.94 223 GLU C CA 1
ATOM 8636 C C . GLU C 3 27 ? 48.975 35.210 86.003 1.00 25.88 223 GLU C C 1
ATOM 8637 O O . GLU C 3 27 ? 48.769 36.385 86.294 1.00 25.93 223 GLU C O 1
ATOM 8649 N N . GLN C 3 28 ? 48.267 34.209 86.516 1.00 21.03 224 GLN C N 1
ATOM 8650 C CA . GLN C 3 28 ? 47.138 34.466 87.408 1.00 18.50 224 GLN C CA 1
ATOM 8651 C C . GLN C 3 28 ? 47.555 34.359 88.866 1.00 22.57 224 GLN C C 1
ATOM 8652 O O . GLN C 3 28 ? 47.895 33.279 89.350 1.00 25.66 224 GLN C O 1
ATOM 8666 N N . ASN C 3 29 ? 47.530 35.494 89.552 1.00 20.93 225 ASN C N 1
ATOM 8667 C CA . ASN C 3 29 ? 47.860 35.561 90.967 1.00 23.89 225 ASN C CA 1
ATOM 8668 C C . ASN C 3 29 ? 46.639 35.169 91.790 1.00 24.52 225 ASN C C 1
ATOM 8669 O O . ASN C 3 29 ? 45.603 35.820 91.711 1.00 22.55 225 ASN C O 1
ATOM 8680 N N . SER C 3 30 ? 46.771 34.106 92.582 1.00 25.14 226 SER C N 1
ATOM 8681 C CA . SER C 3 30 ? 45.635 33.528 93.303 1.00 26.94 226 SER C CA 1
ATOM 8682 C C . SER C 3 30 ? 45.129 34.389 94.461 1.00 26.45 226 SER C C 1
ATOM 8683 O O . SER C 3 30 ? 44.093 34.086 95.057 1.00 30.49 226 SER C O 1
ATOM 8691 N N . ASN C 3 31 ? 45.844 35.460 94.783 1.00 25.77 227 ASN C N 1
ATOM 8692 C CA . ASN C 3 31 ? 45.367 36.403 95.784 1.00 27.99 227 ASN C CA 1
ATOM 8693 C C . ASN C 3 31 ? 44.317 37.353 95.208 1.00 27.76 227 ASN C C 1
ATOM 8694 O O . ASN C 3 31 ? 43.630 38.056 95.947 1.00 28.43 227 ASN C O 1
ATOM 8705 N N . PHE C 3 32 ? 44.193 37.366 93.885 1.00 22.65 228 PHE C N 1
ATOM 8706 C CA . PHE C 3 32 ? 43.229 38.229 93.220 1.00 19.29 228 PHE C CA 1
ATOM 8707 C C . PHE C 3 32 ? 42.219 37.384 92.444 1.00 18.69 228 PHE C C 1
ATOM 8708 O O . PHE C 3 32 ? 42.351 36.160 92.346 1.00 19.84 228 PHE C O 1
ATOM 8725 N N . LEU C 3 33 ? 41.204 38.039 91.906 1.00 16.86 229 LEU C N 1
ATOM 8726 C CA . LEU C 3 33 ? 40.248 37.363 91.055 1.00 15.12 229 LEU C CA 1
ATOM 8727 C C . LEU C 3 33 ? 40.967 36.833 89.803 1.00 17.10 229 LEU C C 1
ATOM 8728 O O . LEU C 3 33 ? 41.616 37.589 89.082 1.00 17.68 229 LEU C O 1
ATOM 8744 N N . CYS C 3 34 ? 40.851 35.530 89.564 1.00 19.28 230 CYS C N 1
ATOM 8745 C CA . CYS C 3 34 ? 41.583 34.869 88.479 1.00 17.91 230 CYS C CA 1
ATOM 8746 C C . CYS C 3 34 ? 40.670 34.418 87.357 1.00 18.13 230 CYS C C 1
ATOM 8747 O O . CYS C 3 34 ? 39.513 34.062 87.578 1.00 19.83 230 CYS C O 1
ATOM 8755 N N . VAL C 3 35 ? 41.213 34.408 86.149 1.00 16.82 231 VAL C N 1
ATOM 8756 C CA . VAL C 3 35 ? 40.572 33.733 85.042 1.00 18.88 231 VAL C CA 1
ATOM 8757 C C . VAL C 3 35 ? 40.869 32.242 85.177 1.00 24.55 231 VAL C C 1
ATOM 8758 O O . VAL C 3 35 ? 42.027 31.840 85.341 1.00 23.66 231 VAL C O 1
ATOM 8771 N N . LYS C 3 36 ? 39.824 31.425 85.146 1.00 29.18 232 LYS C N 1
ATOM 8772 C CA . LYS C 3 36 ? 40.006 29.986 85.223 1.00 39.40 232 LYS C CA 1
ATOM 8773 C C . LYS C 3 36 ? 40.800 29.528 84.012 1.00 39.59 232 LYS C C 1
ATOM 8774 O O . LYS C 3 36 ? 40.652 30.075 82.917 1.00 32.82 232 LYS C O 1
ATOM 8793 N N . LYS C 3 37 ? 41.657 28.535 84.207 1.00 46.47 233 LYS C N 1
ATOM 8794 C CA . LYS C 3 37 ? 42.437 27.994 83.103 1.00 49.17 233 LYS C CA 1
ATOM 8795 C C . LYS C 3 37 ? 41.505 27.198 82.197 1.00 45.26 233 LYS C C 1
ATOM 8796 O O . LYS C 3 37 ? 40.635 26.471 82.676 1.00 43.54 233 LYS C O 1
ATOM 8815 N N . LEU C 3 38 ? 41.685 27.347 80.889 1.00 42.94 234 LEU C N 1
ATOM 8816 C CA . LEU C 3 38 ? 40.837 26.667 79.916 1.00 45.60 234 LEU C CA 1
ATOM 8817 C C . LEU C 3 38 ? 41.118 25.168 79.891 1.00 51.00 234 LEU C C 1
ATOM 8818 O O . LEU C 3 38 ? 42.265 24.738 80.030 1.00 52.76 234 LEU C O 1
#

Organism: Homo sapiens (NCBI:txid9606)

Radius of gyration: 29.22 Å; Cα contacts (8 Å, |Δi|>4): 1064; chains: 3; bounding box: 42×65×87 Å

Secondary structure (DSSP, 8-state):
---S-TTSPPPP-PPBPHHHHB-TTS-B-HHHHHHHHHTT--B-HHHHHHHHHHHHHHHHTS-SEEEEPSSEEEE-B-TT-HHHHHHHHHHH--TTS--EEE-S--SSSSTTHHHHHHHHHHHHHHSTTTEEE---TTSSHHHHHHSSHHHHHHHHS-HHHHHHHHHHHHTS--EEEETTTEEEESS---TT--STHHHHT---SSSPPSSSHHHHHHH-EE-TTTTS-SS--SEEE-TTTSSSEEE-HHHHHHHHHHTT--EEEE--S--TTSEEE-PBPTTTSSBSEEEEB--TTGGGTS-PPEEEEEEETTEEEEEEE---------GGG--HHHHHHHHHHHHHHHHHHHHH-/--GGGSSS--HHHHHHHHHHHHHH-TT-SSEE-HHHHHTSGGGTT-TTHHHHHHHH-TT-SSSEEHHHHHHHHHTT-TTS-HHHHHHHHHHHH-TT-SSEE-HHHHHHHHHHHHGGGS-HHHHHHHHHHHHHHH-TTSSSSEEHHHHHHHHGGG-/-PEEEEE--PPP--PPPPP--TTS--PPP-

Solvent-accessible surface area: 23814 Å² total; per-residue (Å²): 179,70,57,75,16,192,82,13,104,90,7,41,76,97,69,12,38,40,180,66,0,11,42,158,117,27,107,5,89,17,116,81,0,64,44,19,2,72,117,26,1,40,0,65,43,75,2,0,26,85,0,0,66,55,0,2,64,46,0,106,151,30,148,13,6,10,89,4,76,27,61,0,0,0,0,0,2,2,7,0,20,0,20,6,0,9,64,0,17,125,32,0,18,54,16,64,121,13,84,0,0,0,0,0,2,0,0,0,89,12,31,7,0,0,8,0,0,0,14,0,0,0,1,0,26,41,48,45,167,46,0,21,0,0,0,0,3,16,0,5,82,118,15,0,97,173,56,26,0,69,51,0,0,132,53,10,18,34,95,158,0,6,79,15,0,4,57,0,0,16,0,0,0,0,0,0,7,0,53,120,42,0,1,0,2,0,0,1,3,1,52,94,4,82,46,20,86,21,1,121,145,28,89,4,87,82,54,18,54,64,183,18,28,9,1,2,1,0,38,0,2,7,34,166,63,10,3,108,37,181,88,126,104,55,49,35,101,0,104,119,72,53,29,12,71,31,0,0,8,26,6,0,16,102,12,0,114,121,32,134,11,25,0,0,0,0,0,9,49,39,28,115,37,0,41,100,64,12,114,127,3,155,76,34,34,4,7,0,0,0,0,1,3,1,0,1,6,21,54,68,105,113,79,2,52,0,0,0,0,27,4,65,134,80,37,0,22,2,60,24,1,25,18,26,123,76,17,36,30,1,26,72,5,79,35,0,0,30,22,0,31,89,18,5,35,103,25,4,78,62,0,9,91,35,0,59,148,227,76,31,56,141,32,25,49,19,71,67,100,39,26,146,136,19,8,119,44,13,141,133,5,13,118,99,136,68,36,23,1,21,34,126,13,2,73,69,22,95,98,0,118,107,10,26,1,0,70,6,0,1,48,12,4,8,99,96,57,97,41,58,0,46,50,92,9,0,0,51,3,9,6,28,58,13,148,122,12,84,119,98,69,76,22,81,7,11,1,102,0,0,7,56,96,109,77,29,76,0,24,11,0,11,0,8,80,0,0,58,66,1,0,16,130,2,2,77,66,41,14,0,0,26,4,0,0,12,6,3,27,46,6,22,156,103,64,66,38,85,0,25,30,147,13,0,27,82,44,2,16,71,84,154,146,7,128,57,71,70,65,50,40,138,105,18,129,75,104,153,80,31,169,56,69,104,67,57,11,42,9,164,180,161

InterPro domains:
  IPR004843 Calcineurin-like, phosphoesterase domain [PF00149] (84-283)
  IPR006186 Serine/threonine-specific protein phosphatase/bis(5-nucleosyl)-tetraphosphatase [PR00114] (84-111)
  IPR006186 Serine/threonine-specific protein phosphatase/bis(5-nucleosyl)-tetraphosphatase [PR00114] (113-140)
  IPR006186 Serine/threonine-specific protein phosphatase/bis(5-nucleosyl)-tetraphosphatase [PR00114] (146-170)
  IPR006186 Serine/threonine-specific protein phosphatase/bis(5-nucleosyl)-tetraphosphatase [PR00114] (180-206)
  IPR006186 Serine/threonine-specific protein phosphatase/bis(5-nucleosyl)-tetraphosphatase [PR00114] (209-236)
  IPR006186 Serine/threonine-specific protein phosphatase/bis(5-nucleosyl)-tetraphosphatase [PR00114] (273-293)
  IPR006186 Serine/threonine-specific protein phosphatase/bis(5-nucleosyl)-tetraphosphatase [PR00114] (301-317)
  IPR006186 Serine/threonine-specific protein phosphatase/bis(5-nucleosyl)-tetraphosphatase [PS00125] (147-152)
  IPR006186 Serine/threonine-specific protein phosphatase/bis(5-nucleosyl)-tetraphosphatase [SM00156] (56-347)
  IPR029052 Metallo-dependent phosphatase-like [G3DSA:3.60.21.10] (7-425)
  IPR029052 Metallo-dependent phosphatase-like [SSF56300] (15-485)
  IPR041751 PP2B, metallophosphatase domain [cd07416] (41-345)
  IPR043360 PP2B [PTHR45673] (11-502)

Sequence (542 aa):
TDRVVKAVPFPPSHRLTAKEVFDNDGKPRVDIILLKAHLMKEGRLEESVALRIITEGASILRQEKNLLDIDAPVTVCGDIHGQFFDLMKLFEVGGSPANTRYLFLGDYVDRGYFSIECVLYLWALKILYPKTLFLLRGNHECRHLTEYFTFKQECKIKYSERVYDACMDDAFDCLPLAALMMNQQFLCVHGGLSPEINTLDDIRKLDRFKEPPAYYGPMCDILWSDPLEDFGNEKTQEHFTHNTVRGCSYFYSYPAVCEFLQHNNLLSIILRAHEAQDAGYRMYRKSQTTGFPSLITIFSAPNYLDVYNNKAAVLKYENNVMNIRQFNCSPHPYWLPNFMDVFTWSLPFVGEKVTEMLVNVLNYPLEMCSHFDADEIKRLGKRFKKLDLDNSGSLSVEEFMSSLPELQQNPLVQQRVIDDIFDTDGNGEVDFKEFIEGVSQFSVKGDKEQKLRFAFRIYDMDKDGYISNGELFQVLLKMMVVGNNLKDTQLQQIVDKTIINADKDGDGRISFEEFCAVVGGLDKPKIIITGCEDNVYEKLPEQNSNFLCVKKL

Nearest PDB structures (foldseek):
  4f0z-assembly1_B  TM=1.006E+00  e=2.325E-25  Homo sapiens
  1aui-assembly1_B  TM=9.767E-01  e=2.313E-21  Homo sapiens
  2p6b-assembly1_B  TM=9.953E-01  e=2.872E-21  Homo sapiens
  7u0u-assembly1_A  TM=9.644E-01  e=3.953E-17  Aspergillus fumigatus
  5b8i-assembly1_B  TM=9.561E-01  e=4.909E-17  Coccidioides immitis RS

CATH classification: 3.60.21.10